Protein AF-0000000082142740 (afdb_homodimer)

Secondary structure (DSSP, 8-state):
-HHHHHHHHHHHHHHH------EEEE--HHHHHHHHHHHHHHHIIIIIIIIIIS-TTEEEEEPEEEEEEEEE--EEEEETTTEEEEE-HHHHBSSS--TTEEEEEEEEEEEEEEEEEEEEPP--TTTB-SSGGGS-TT-B-TTSSSEEEEEEEESSSS-EEEEEEEEESPPP--PPPSS-TTGGGGG-EEEEEEEEEEGGGTEEEESS-TT--HHHHHH---BTTTBTT--EEEHHHHHHHTT--HHHHHHH-EEEEEEEE--EETTS-GGG---EEEEEESS---SS--SS-S-EEEEEEEEE-TTS-EEEEEEEEEEEEEEEEEE-EEEEE-HHHHHHHHHHHHHHHHHHHHHHHHHHHHHSTTHHHHHHHHEEEEESGGGTGGG--/-HHHHHHHHHHHHHHT-EEEE-EEEEE-HHHHHHHHHHHHHHHIIIIIIIIIIS-TTEEEEEPEEEEEEEEE--EEEEETTTEEEEE-HHHHBSSS--TTEEEEEEEEEEEEEEEEEEEEPP--TTTB-SSGGGS-TT-B-TTSSSEEEEEEEESSSS-EEEEEEEEESPPP--PPPSS-TTGGGGG-EEEEEEEEEEGGGTEEEESS-TT--HHHHHH---BTTTBTT--EEEHHHHHHHTT--HHHHHHH-EEEEEEEE--EETTS-GGG---EEEEEE-S---SS--SS-S-EEEEEEEEE-TTS-EEEEEEEEEEEEEEEEEE-EEEEE-HHHHHHHHHHHHHHHHHHHHHHHHHHHHHSTTHHHHHHHH-----SGGGSGGG--

Nearest PDB structures (foldseek):
  4dw1-assembly1_A  TM=9.797E-01  e=1.858E-57  Danio rerio
  4dw0-assembly1_A  TM=9.635E-01  e=6.934E-58  Danio rerio
  8jv5-assembly1_C  TM=9.666E-01  e=1.016E-55  Danio rerio
  3h9v-assembly1_A  TM=9.509E-01  e=1.957E-54  Danio rerio
  5svk-assembly1_A  TM=9.276E-01  e=6.641E-47  Homo sapiens

Structure (mmCIF, N/CA/C/O backbone):
data_AF-0000000082142740-model_v1
#
loop_
_entity.id
_entity.type
_entity.pdbx_description
1 polymer 'P2X purinoceptor'
#
loop_
_atom_site.group_PDB
_atom_site.id
_atom_site.type_symbol
_atom_site.label_atom_id
_atom_site.label_alt_id
_atom_site.label_comp_id
_atom_site.label_asym_id
_atom_site.label_entity_id
_atom_site.label_seq_id
_atom_site.pdbx_PDB_ins_code
_atom_site.Cartn_x
_atom_site.Cartn_y
_atom_site.Cartn_z
_atom_site.occupancy
_atom_site.B_iso_or_equiv
_atom_site.auth_seq_id
_atom_site.auth_comp_id
_atom_site.auth_asym_id
_atom_site.auth_atom_id
_atom_site.pdbx_PDB_model_num
ATOM 1 N N . MET A 1 1 ? 13.094 71.062 -15.203 1 34.38 1 MET A N 1
ATOM 2 C CA . MET A 1 1 ? 14.008 70.375 -14.328 1 34.38 1 MET A CA 1
ATOM 3 C C . MET A 1 1 ? 13.742 70.688 -12.867 1 34.38 1 MET A C 1
ATOM 5 O O . MET A 1 1 ? 14.266 70 -11.977 1 34.38 1 MET A O 1
ATOM 9 N N . MET A 1 2 ? 13.273 71.875 -12.594 1 42.84 2 MET A N 1
ATOM 10 C CA . MET A 1 2 ? 13.102 72.312 -11.203 1 42.84 2 MET A CA 1
ATOM 11 C C . MET A 1 2 ? 11.93 71.562 -10.555 1 42.84 2 MET A C 1
ATOM 13 O O . MET A 1 2 ? 11.898 71.438 -9.336 1 42.84 2 MET A O 1
ATOM 17 N N . LYS A 1 3 ? 10.859 71.438 -11.273 1 54.34 3 LYS A N 1
ATOM 18 C CA . LYS A 1 3 ? 9.656 70.812 -10.711 1 54.34 3 LYS A CA 1
ATOM 19 C C . LYS A 1 3 ? 9.891 69.375 -10.359 1 54.34 3 LYS A C 1
ATOM 21 O O . LYS A 1 3 ? 9.258 68.812 -9.445 1 54.34 3 LYS A O 1
ATOM 26 N N . THR A 1 4 ? 10.688 68.688 -11.062 1 50.47 4 THR A N 1
ATOM 27 C CA . THR A 1 4 ? 10.984 67.25 -10.844 1 50.47 4 THR A CA 1
ATOM 28 C C . THR A 1 4 ? 11.852 67.062 -9.602 1 50.47 4 THR A C 1
ATOM 30 O O . THR A 1 4 ? 11.867 66 -9 1 50.47 4 THR A O 1
ATOM 33 N N . ARG A 1 5 ? 12.734 68 -9.297 1 56.72 5 ARG A N 1
ATOM 34 C CA . ARG A 1 5 ? 13.602 67.938 -8.125 1 56.72 5 ARG A CA 1
ATOM 35 C C . ARG A 1 5 ? 12.789 68.062 -6.84 1 56.72 5 ARG A C 1
ATOM 37 O O . ARG A 1 5 ? 13.117 67.438 -5.824 1 56.72 5 ARG A O 1
ATOM 44 N N . GLY A 1 6 ? 11.703 68.75 -7.02 1 52.84 6 GLY A N 1
ATOM 45 C CA . GLY A 1 6 ? 10.836 69 -5.875 1 52.84 6 GLY A CA 1
ATOM 46 C C . GLY A 1 6 ? 10.086 67.75 -5.457 1 52.84 6 GLY A C 1
ATOM 47 O O . GLY A 1 6 ? 9.953 67.438 -4.266 1 52.84 6 GLY A O 1
ATOM 48 N N . CYS A 1 7 ? 9.617 67.125 -6.441 1 59.44 7 CYS A N 1
ATOM 49 C CA . CYS A 1 7 ? 8.875 65.875 -6.172 1 59.44 7 CYS A CA 1
ATOM 50 C C . CYS A 1 7 ? 9.797 64.812 -5.621 1 59.44 7 CYS A C 1
ATOM 52 O O . CYS A 1 7 ? 9.445 64.062 -4.668 1 59.44 7 CYS A O 1
ATOM 54 N N . CYS A 1 8 ? 10.992 64.688 -6.312 1 61 8 CYS A N 1
ATOM 55 C CA . CYS A 1 8 ? 11.953 63.688 -5.828 1 61 8 CYS A CA 1
ATOM 56 C C . CYS A 1 8 ? 12.422 64 -4.422 1 61 8 CYS A C 1
ATOM 58 O O . CYS A 1 8 ? 12.617 63.125 -3.592 1 61 8 CYS A O 1
ATOM 60 N N . ALA A 1 9 ? 12.711 65.25 -4.258 1 61.41 9 ALA A N 1
ATOM 61 C CA . ALA A 1 9 ? 13.148 65.688 -2.928 1 61.41 9 ALA A CA 1
ATOM 62 C C . ALA A 1 9 ? 12.07 65.438 -1.884 1 61.41 9 ALA A C 1
ATOM 64 O O . ALA A 1 9 ? 12.375 65 -0.766 1 61.41 9 ALA A O 1
ATOM 65 N N . SER A 1 10 ? 10.906 65.688 -2.258 1 60.22 10 SER A N 1
ATOM 66 C CA . SER A 1 10 ? 9.797 65.438 -1.348 1 60.22 10 SER A CA 1
ATOM 67 C C . SER A 1 10 ? 9.641 63.938 -1.096 1 60.22 10 SER A C 1
ATOM 69 O O . SER A 1 10 ? 9.391 63.531 0.036 1 60.22 10 SER A O 1
ATOM 71 N N . ILE A 1 11 ? 9.891 63.281 -2.131 1 61.56 11 ILE A N 1
ATOM 72 C CA . ILE A 1 11 ? 9.805 61.812 -1.98 1 61.56 11 ILE A CA 1
ATOM 73 C C . ILE A 1 11 ? 10.961 61.312 -1.107 1 61.56 11 ILE A C 1
ATOM 75 O O . ILE A 1 11 ? 10.773 60.438 -0.26 1 61.56 11 ILE A O 1
ATOM 79 N N . CYS A 1 12 ? 12.078 61.875 -1.438 1 62.56 12 CYS A N 1
ATOM 80 C CA . CYS A 1 12 ? 13.234 61.531 -0.621 1 62.56 12 CYS A CA 1
ATOM 81 C C . CYS A 1 12 ? 13.023 61.938 0.832 1 62.56 12 CYS A C 1
ATOM 83 O O . CYS A 1 12 ? 13.406 61.188 1.749 1 62.56 12 CYS A O 1
ATOM 85 N N . GLN A 1 13 ? 12.492 63.031 1 1 59.56 13 GLN A N 1
ATOM 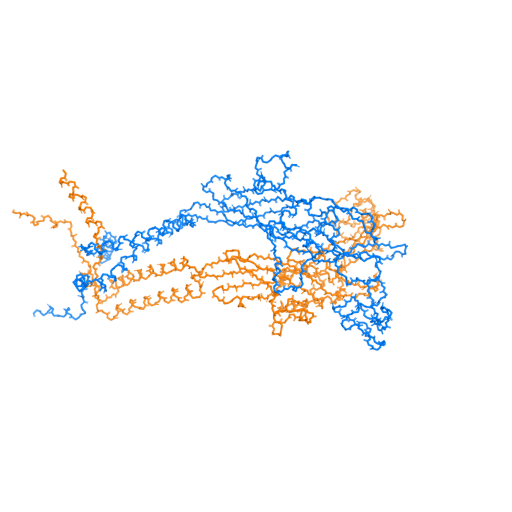86 C CA . GLN A 1 13 ? 12.203 63.469 2.363 1 59.56 13 GLN A CA 1
ATOM 87 C C . GLN A 1 13 ? 11.188 62.562 3.027 1 59.56 13 GLN A C 1
ATOM 89 O O . GLN A 1 13 ? 11.336 62.188 4.195 1 59.56 13 GLN A O 1
ATOM 94 N N . CYS A 1 14 ? 10.273 62.25 2.297 1 59.44 14 CYS A N 1
ATOM 95 C CA . CYS A 1 14 ? 9.242 61.375 2.824 1 59.44 14 CYS A CA 1
ATOM 96 C C . CYS A 1 14 ? 9.812 60 3.148 1 59.44 14 CYS A C 1
ATOM 98 O O . CYS A 1 14 ? 9.422 59.375 4.133 1 59.44 14 CYS A O 1
ATOM 100 N N . PHE A 1 15 ? 10.797 59.75 2.346 1 61.09 15 PHE A N 1
ATOM 101 C CA . PHE A 1 15 ? 11.406 58.438 2.545 1 61.09 15 PHE A CA 1
ATOM 102 C C . PHE A 1 15 ? 12.219 58.406 3.834 1 61.09 15 PHE A C 1
ATOM 104 O O . PHE A 1 15 ? 12.258 57.406 4.527 1 61.09 15 PHE A O 1
ATOM 111 N N . PHE A 1 16 ? 12.773 59.531 4.25 1 66.25 16 PHE A N 1
ATOM 112 C CA . PHE A 1 16 ? 13.625 59.562 5.43 1 66.25 16 PHE A CA 1
ATOM 113 C C . PHE A 1 16 ? 12.867 60.094 6.641 1 66.25 16 PHE A C 1
ATOM 115 O O . PHE A 1 16 ? 13.453 60.312 7.699 1 66.25 16 PHE A O 1
ATOM 122 N N . GLU A 1 17 ? 11.656 60.312 6.422 1 61.53 17 GLU A N 1
ATOM 123 C CA . GLU A 1 17 ? 10.812 60.719 7.547 1 61.53 17 GLU A CA 1
ATOM 124 C C . GLU A 1 17 ? 10.297 59.5 8.297 1 61.53 17 GLU A C 1
ATOM 126 O O . GLU A 1 17 ? 10.047 58.438 7.699 1 61.53 17 GLU A O 1
ATOM 131 N N . TYR A 1 18 ? 10.383 59.531 9.703 1 62.75 18 TYR A N 1
ATOM 132 C CA . TYR A 1 18 ? 9.852 58.469 10.555 1 62.75 18 TYR A CA 1
ATOM 133 C C . TYR A 1 18 ? 8.492 58.844 11.125 1 62.75 18 TYR A C 1
ATOM 135 O O . TYR A 1 18 ? 8.344 59.938 11.719 1 62.75 18 TYR A O 1
ATOM 143 N N . SER A 1 19 ? 7.535 58.188 10.68 1 63.53 19 SER A N 1
ATOM 144 C CA . SER A 1 19 ? 6.191 58.438 11.188 1 63.53 19 SER A CA 1
ATOM 145 C C . SER A 1 19 ? 5.824 57.406 12.258 1 63.53 19 SER A C 1
ATOM 147 O O . SER A 1 19 ? 6.129 56.219 12.117 1 63.53 19 SER A O 1
ATOM 149 N N . THR A 1 20 ? 5.383 57.938 13.523 1 62.72 20 THR A N 1
ATOM 150 C CA . THR A 1 20 ? 4.926 57.062 14.594 1 62.72 20 THR A CA 1
ATOM 151 C C . THR A 1 20 ? 3.555 57.5 15.102 1 62.72 20 THR A C 1
ATOM 153 O O . THR A 1 20 ? 3.213 58.656 15.055 1 62.72 20 THR A O 1
ATOM 156 N N . PRO A 1 21 ? 2.633 56.594 15.344 1 69.94 21 PRO A N 1
ATOM 157 C CA . PRO A 1 21 ? 1.301 56.969 15.836 1 69.94 21 PRO A CA 1
ATOM 158 C C . PRO A 1 21 ? 1.342 57.656 17.203 1 69.94 21 PRO A C 1
ATOM 160 O O . PRO A 1 21 ? 2.191 57.312 18.031 1 69.94 21 PRO A O 1
ATOM 163 N N . LYS A 1 22 ? 0.549 58.656 17.312 1 74.75 22 LYS A N 1
ATOM 164 C CA . LYS A 1 22 ? 0.354 59.25 18.641 1 74.75 22 LYS A CA 1
ATOM 165 C C . LYS A 1 22 ? -0.332 58.281 19.578 1 74.75 22 LYS A C 1
ATOM 167 O O . LYS A 1 22 ? -1.267 57.594 19.188 1 74.75 22 LYS A O 1
ATOM 172 N N . ILE A 1 23 ? 0.235 58.156 20.828 1 77.81 23 ILE A N 1
ATOM 173 C CA . ILE A 1 23 ? -0.23 57.125 21.75 1 77.81 23 ILE A CA 1
ATOM 174 C C . ILE A 1 23 ? -0.99 57.781 22.906 1 77.81 23 ILE A C 1
ATOM 176 O O . ILE A 1 23 ? -0.59 58.812 23.406 1 77.81 23 ILE A O 1
ATOM 180 N N . LEU A 1 24 ? -2.152 57.25 23.172 1 78.81 24 LEU A N 1
ATOM 181 C CA . LEU A 1 24 ? -2.904 57.562 24.375 1 78.81 24 LEU A CA 1
ATOM 182 C C . LEU A 1 24 ? -2.561 56.594 25.5 1 78.81 24 LEU A C 1
ATOM 184 O O . LEU A 1 24 ? -2.625 55.375 25.328 1 78.81 24 LEU A O 1
ATOM 188 N N . VAL A 1 25 ? -2.092 57.188 26.641 1 80.81 25 VAL A N 1
ATOM 189 C CA . VAL A 1 25 ? -1.724 56.344 27.766 1 80.81 25 VAL A CA 1
ATOM 190 C C . VAL A 1 25 ? -2.832 56.375 28.812 1 80.81 25 VAL A C 1
ATOM 192 O O . VAL A 1 25 ? -3.18 57.438 29.328 1 80.81 25 VAL A O 1
ATOM 195 N N . ILE A 1 26 ? -3.396 55.219 29 1 77.75 26 ILE A N 1
ATOM 196 C CA . ILE A 1 26 ? -4.41 55.062 30.047 1 77.75 26 ILE A CA 1
ATOM 197 C C . ILE A 1 26 ? -3.773 54.5 31.312 1 77.75 26 ILE A C 1
ATOM 199 O O . ILE A 1 26 ? -3.297 53.344 31.312 1 77.75 26 ILE A O 1
ATOM 203 N N . ARG A 1 27 ? -3.838 55.25 32.344 1 79.75 27 ARG A N 1
ATOM 204 C CA . ARG A 1 27 ? -3.23 54.844 33.594 1 79.75 27 ARG A CA 1
ATOM 205 C C . ARG A 1 27 ? -4.254 54.156 34.5 1 79.75 27 ARG A C 1
ATOM 207 O O . ARG A 1 27 ? -4.73 54.75 35.469 1 79.75 27 ARG A O 1
ATOM 214 N N . SER A 1 28 ? -4.785 53.125 34.062 1 78.88 28 SER A N 1
ATOM 215 C CA . SER A 1 28 ? -5.688 52.281 34.844 1 78.88 28 SER A CA 1
ATOM 216 C C . SER A 1 28 ? -5.074 50.906 35.094 1 78.88 28 SER A C 1
ATOM 218 O O . SER A 1 28 ? -4.637 50.219 34.188 1 78.88 28 SER A O 1
ATOM 220 N N . PHE A 1 29 ? -5.082 50.656 36.375 1 81.69 29 PHE A N 1
ATOM 221 C CA . PHE A 1 29 ? -4.504 49.375 36.781 1 81.69 29 PHE A CA 1
ATOM 222 C C . PHE A 1 29 ? -5.305 48.219 36.219 1 81.69 29 PHE A C 1
ATOM 224 O O . PHE A 1 29 ? -4.734 47.188 35.875 1 81.69 29 PHE A O 1
ATOM 231 N N . LYS A 1 30 ? -6.582 48.438 36.094 1 82.5 30 LYS A N 1
ATOM 232 C CA . LYS A 1 30 ? -7.445 47.344 35.594 1 82.5 30 LYS A CA 1
ATOM 233 C C . LYS A 1 30 ? -7.199 47.062 34.125 1 82.5 30 LYS A C 1
ATOM 235 O O . LYS A 1 30 ? -7.035 45.938 33.719 1 82.5 30 LYS A O 1
ATOM 240 N N . VAL A 1 31 ? -7.094 48.125 33.375 1 83 31 VAL A N 1
ATOM 241 C CA . VAL A 1 31 ? -6.914 47.969 31.922 1 83 31 VAL A CA 1
ATOM 242 C C . VAL A 1 31 ? -5.488 47.5 31.625 1 83 31 VAL A C 1
ATOM 244 O O . VAL A 1 31 ? -5.27 46.656 30.734 1 83 31 VAL A O 1
ATOM 247 N N . GLY A 1 32 ? -4.578 48.031 32.375 1 84.31 32 GLY A N 1
ATOM 248 C CA . GLY A 1 32 ? -3.193 47.625 32.188 1 84.31 32 GLY A CA 1
ATOM 249 C C . GLY A 1 32 ? -2.955 46.156 32.531 1 84.31 32 GLY A C 1
ATOM 250 O O . GLY A 1 32 ? -2.217 45.469 31.812 1 84.31 32 GLY A O 1
ATOM 251 N N . THR A 1 33 ? -3.629 45.719 33.562 1 87.62 33 THR A N 1
ATOM 252 C CA . THR A 1 33 ? -3.488 44.344 33.969 1 87.62 33 THR A CA 1
ATOM 253 C C . THR A 1 33 ? -4.129 43.406 32.938 1 87.62 33 THR A C 1
ATOM 255 O O . THR A 1 33 ? -3.586 42.344 32.625 1 87.62 33 THR A O 1
ATOM 258 N N . LEU A 1 34 ? -5.25 43.812 32.406 1 85.12 34 LEU A N 1
ATOM 259 C CA . LEU A 1 34 ? -5.918 43.031 31.391 1 85.12 34 LEU A CA 1
ATOM 260 C C . LEU A 1 34 ? -5.051 42.906 30.141 1 85.12 34 LEU A C 1
ATOM 262 O O . LEU A 1 34 ? -4.949 41.812 29.562 1 85.12 34 LEU A O 1
ATOM 266 N N . ASN A 1 35 ? -4.418 43.969 29.781 1 87.12 35 ASN A N 1
ATOM 267 C CA . ASN A 1 35 ? -3.549 43.969 28.609 1 87.12 35 ASN A CA 1
ATOM 268 C C . ASN A 1 35 ? -2.326 43.094 28.812 1 87.12 35 ASN A C 1
ATOM 270 O O . ASN A 1 35 ? -1.94 42.344 27.922 1 87.12 35 ASN A O 1
ATOM 274 N N . ARG A 1 36 ? -1.807 43.156 30 1 89.31 36 ARG A N 1
ATOM 275 C CA . ARG A 1 36 ? -0.601 42.375 30.266 1 89.31 36 ARG A CA 1
ATOM 276 C C . ARG A 1 36 ? -0.914 40.875 30.359 1 89.31 36 ARG A C 1
ATOM 278 O O . ARG A 1 36 ? -0.114 40.031 29.938 1 89.31 36 ARG A O 1
ATOM 285 N N . ILE A 1 37 ? -2.047 40.594 30.891 1 90.31 37 ILE A N 1
ATOM 286 C CA . ILE A 1 37 ? -2.432 39.219 31 1 90.31 37 ILE A CA 1
ATOM 287 C C . ILE A 1 37 ? -2.686 38.625 29.609 1 90.31 37 ILE A C 1
ATOM 289 O O . ILE A 1 37 ? -2.281 37.5 29.328 1 90.31 37 ILE A O 1
ATOM 293 N N . THR A 1 38 ? -3.338 39.406 28.797 1 87.88 38 THR A N 1
ATOM 294 C CA . THR A 1 38 ? -3.611 38.938 27.438 1 87.88 38 THR A CA 1
ATOM 295 C C . THR A 1 38 ? -2.314 38.75 26.656 1 87.88 38 THR A C 1
ATOM 297 O O . THR A 1 38 ? -2.166 37.781 25.891 1 87.88 38 THR A O 1
ATOM 300 N N . GLN A 1 39 ? -1.415 39.719 26.828 1 89 39 GLN A N 1
ATOM 301 C CA . GLN A 1 39 ? -0.118 39.594 26.172 1 89 39 GLN A CA 1
ATOM 302 C C . GLN A 1 39 ? 0.643 38.375 26.641 1 89 39 GLN A C 1
ATOM 304 O O . GLN A 1 39 ? 1.257 37.656 25.844 1 89 39 GLN A O 1
ATOM 309 N N . ALA A 1 40 ? 0.555 38.125 27.906 1 92.12 40 ALA A N 1
ATOM 310 C CA . ALA A 1 40 ? 1.251 37 28.469 1 92.12 40 ALA A CA 1
ATOM 311 C C . ALA A 1 40 ? 0.678 35.688 27.938 1 92.12 40 ALA A C 1
ATOM 313 O O . ALA A 1 40 ? 1.417 34.719 27.703 1 92.12 40 ALA A O 1
ATOM 314 N N . LEU A 1 41 ? -0.581 35.688 27.797 1 90.19 41 LEU A N 1
ATOM 315 C CA . LEU A 1 41 ? -1.234 34.5 27.281 1 90.19 41 LEU A CA 1
ATOM 316 C C . LEU A 1 41 ? -0.806 34.219 25.828 1 90.19 41 LEU A C 1
ATOM 318 O O . LEU A 1 41 ? -0.573 33.094 25.453 1 90.19 41 LEU A O 1
ATOM 322 N N . VAL A 1 42 ? -0.733 35.219 25.047 1 86.44 42 VAL A N 1
ATOM 323 C CA . VAL A 1 42 ? -0.317 35.062 23.656 1 86.44 42 VAL A CA 1
ATOM 324 C C . VAL A 1 42 ? 1.135 34.594 23.594 1 86.44 42 VAL A C 1
ATOM 326 O O . VAL A 1 42 ? 1.474 33.719 22.812 1 86.44 42 VAL A O 1
ATOM 329 N N . ILE A 1 43 ? 1.931 35.25 24.391 1 89.88 43 ILE A N 1
ATOM 330 C CA . ILE A 1 43 ? 3.344 34.875 24.391 1 89.88 43 ILE A CA 1
ATOM 331 C C . ILE A 1 43 ? 3.5 33.406 24.844 1 89.88 43 ILE A C 1
ATOM 333 O O . ILE A 1 43 ? 4.301 32.656 24.281 1 89.88 43 ILE A O 1
ATOM 337 N N . ALA A 1 44 ? 2.766 33.031 25.844 1 92.06 44 ALA A N 1
ATOM 338 C CA . ALA A 1 44 ? 2.797 31.656 26.328 1 92.06 44 ALA A CA 1
ATOM 339 C C . ALA A 1 44 ? 2.357 30.688 25.234 1 92.06 44 ALA A C 1
ATOM 341 O O . ALA A 1 44 ? 2.904 29.578 25.109 1 92.06 44 ALA A O 1
ATOM 342 N N . TYR A 1 45 ? 1.442 31.062 24.531 1 85.56 45 TYR A N 1
ATOM 343 C CA . TYR A 1 45 ? 0.95 30.219 23.453 1 85.56 45 TYR A CA 1
ATOM 344 C C . TYR A 1 45 ? 1.995 30.078 22.344 1 85.56 45 TYR A C 1
ATOM 346 O O . TYR A 1 45 ? 2.279 28.969 21.891 1 85.56 45 TYR A O 1
ATOM 354 N N . VAL A 1 46 ? 2.561 31.172 21.891 1 84.25 46 VAL A N 1
ATOM 355 C CA . VAL A 1 46 ? 3.498 31.172 20.766 1 84.25 46 VAL A CA 1
ATOM 356 C C . VAL A 1 46 ? 4.781 30.438 21.172 1 84.25 46 VAL A C 1
ATOM 358 O O . VAL A 1 46 ? 5.246 29.547 20.469 1 84.25 46 VAL A O 1
ATOM 361 N N . ILE A 1 47 ? 5.348 30.828 22.25 1 88.19 47 ILE A N 1
ATOM 362 C CA . ILE A 1 47 ? 6.625 30.266 22.672 1 88.19 47 ILE A CA 1
ATOM 363 C C . ILE A 1 47 ? 6.406 28.844 23.219 1 88.19 47 ILE A C 1
ATOM 365 O O . ILE A 1 47 ? 7.109 27.922 22.828 1 88.19 47 ILE A O 1
ATOM 369 N N . GLY A 1 48 ? 5.512 28.703 24.125 1 88.81 48 GLY A N 1
ATOM 370 C CA . GLY A 1 48 ? 5.289 27.422 24.781 1 88.81 48 GLY A CA 1
ATOM 371 C C . GLY A 1 48 ? 4.719 26.375 23.844 1 88.81 48 GLY A C 1
ATOM 372 O O . GLY A 1 48 ? 5.258 25.266 23.734 1 88.81 48 GLY A O 1
ATOM 373 N N . TYR A 1 49 ? 3.715 26.703 23.172 1 86.19 49 TYR A N 1
ATOM 374 C CA . TYR A 1 49 ? 3.025 25.688 22.375 1 86.19 49 TYR A CA 1
ATOM 375 C C . TYR A 1 49 ? 3.6 25.625 20.969 1 86.19 49 TYR A C 1
ATOM 377 O O . TYR A 1 49 ? 4.059 24.562 20.531 1 86.19 49 TYR A O 1
ATOM 385 N N . VAL A 1 50 ? 3.646 26.719 20.25 1 84.19 50 VAL A N 1
ATOM 386 C CA . VAL A 1 50 ? 4.023 26.719 18.844 1 84.19 50 VAL A CA 1
ATOM 387 C C . VAL A 1 50 ? 5.508 26.391 18.703 1 84.19 50 VAL A C 1
ATOM 389 O O . VAL A 1 50 ? 5.883 25.516 17.906 1 84.19 50 VAL A O 1
ATOM 392 N N . CYS A 1 51 ? 6.328 27 19.438 1 86.81 51 CYS A N 1
ATOM 393 C CA . CYS A 1 51 ? 7.766 26.844 19.25 1 86.81 51 CYS A CA 1
ATOM 394 C C . CYS A 1 51 ? 8.281 25.609 19.984 1 86.81 51 CYS A C 1
ATOM 396 O O . CYS A 1 51 ? 9.086 24.859 19.438 1 86.81 51 CYS A O 1
ATOM 398 N N . VAL A 1 52 ? 7.82 25.344 21.141 1 88 52 VAL A N 1
ATOM 399 C CA . VAL A 1 52 ? 8.422 24.297 21.953 1 88 52 VAL A CA 1
ATOM 400 C C . VAL A 1 52 ? 7.691 22.969 21.703 1 88 52 VAL A C 1
ATOM 402 O O . VAL A 1 52 ? 8.312 21.984 21.312 1 88 52 VAL A O 1
ATOM 405 N N . LEU A 1 53 ? 6.414 22.984 21.922 1 86.56 53 LEU A N 1
ATOM 406 C CA . LEU A 1 53 ? 5.684 21.719 21.828 1 86.56 53 LEU A CA 1
ATOM 407 C C . LEU A 1 53 ? 5.559 21.266 20.375 1 86.56 53 LEU A C 1
ATOM 409 O O . LEU A 1 53 ? 5.742 20.094 20.078 1 86.56 53 LEU A O 1
ATOM 413 N N . ASN A 1 54 ? 5.367 22.203 19.469 1 85.69 54 ASN A N 1
ATOM 414 C CA . ASN A 1 54 ? 5.195 21.844 18.062 1 85.69 54 ASN A CA 1
ATOM 415 C C . ASN A 1 54 ? 6.5 22 17.281 1 85.69 54 ASN A C 1
ATOM 417 O O . ASN A 1 54 ? 6.555 21.672 16.094 1 85.69 54 ASN A O 1
ATOM 421 N N . LYS A 1 55 ? 7.484 22.516 17.922 1 89.38 55 LYS A N 1
ATOM 422 C CA . LYS A 1 55 ? 8.797 22.719 17.312 1 89.38 55 LYS A CA 1
ATOM 423 C C . LYS A 1 55 ? 8.688 23.531 16.016 1 89.38 55 LYS A C 1
ATOM 425 O O . LYS A 1 55 ? 9.219 23.125 14.984 1 89.38 55 LYS A O 1
ATOM 430 N N . GLY A 1 56 ? 7.984 24.562 16.094 1 88.88 56 GLY A N 1
ATOM 431 C CA . GLY A 1 56 ? 7.715 25.422 14.945 1 88.88 56 GLY A CA 1
ATOM 432 C C . GLY A 1 56 ? 8.961 26.094 14.398 1 88.88 56 GLY A C 1
ATOM 433 O O . GLY A 1 56 ? 8.922 26.703 13.328 1 88.88 56 GLY A O 1
ATOM 434 N N . TYR A 1 57 ? 10.031 25.891 15.078 1 91.62 57 TYR A N 1
ATOM 435 C CA . TYR A 1 57 ? 11.289 26.484 14.641 1 91.62 57 TYR A CA 1
ATOM 436 C C . TYR A 1 57 ? 12.039 25.562 13.695 1 91.62 57 TYR A C 1
ATOM 438 O O . TYR A 1 57 ? 13.086 25.938 13.156 1 91.62 57 TYR A O 1
ATOM 446 N N . GLN A 1 58 ? 11.484 24.438 13.422 1 94.94 58 GLN A N 1
ATOM 447 C CA . GLN A 1 58 ? 12.219 23.453 12.625 1 94.94 58 GLN A CA 1
ATOM 448 C C . GLN A 1 58 ? 11.594 23.297 11.242 1 94.94 58 GLN A C 1
ATOM 450 O O . GLN A 1 58 ? 10.391 23.516 11.07 1 94.94 58 GLN A O 1
ATOM 455 N N . ASP A 1 59 ? 12.523 22.984 10.312 1 94.19 59 ASP A N 1
ATOM 456 C CA . ASP A 1 59 ? 12.102 22.422 9.031 1 94.19 59 ASP A CA 1
ATOM 457 C C . ASP A 1 59 ? 11.969 20.906 9.117 1 94.19 59 ASP A C 1
ATOM 459 O O . ASP A 1 59 ? 12.617 20.266 9.945 1 94.19 59 ASP A O 1
ATOM 463 N N . THR A 1 60 ? 11.055 20.438 8.32 1 94.31 60 THR A N 1
ATOM 464 C CA . THR A 1 60 ? 10.789 19.016 8.453 1 94.31 60 THR A CA 1
ATOM 465 C C . THR A 1 60 ? 11.102 18.281 7.16 1 94.31 60 THR A C 1
ATOM 467 O O . THR A 1 60 ? 11.141 18.891 6.086 1 94.31 60 THR A O 1
ATOM 470 N N . ASP A 1 61 ? 11.469 17.016 7.262 1 94.75 61 ASP A N 1
ATOM 471 C CA . ASP A 1 61 ? 11.766 16.125 6.148 1 94.75 61 ASP A CA 1
ATOM 472 C C . ASP A 1 61 ? 11.031 14.797 6.309 1 94.75 61 ASP A C 1
ATOM 474 O O . ASP A 1 61 ? 10.867 14.305 7.426 1 94.75 61 ASP A O 1
ATOM 478 N N . ALA A 1 62 ? 10.547 14.305 5.176 1 93 62 ALA A N 1
ATOM 479 C CA . ALA A 1 62 ? 9.867 13.016 5.199 1 93 62 ALA A CA 1
ATOM 480 C C . ALA A 1 62 ? 10.859 11.867 5.008 1 93 62 ALA A C 1
ATOM 482 O O . ALA A 1 62 ? 11.867 12.016 4.312 1 93 62 ALA A O 1
ATOM 483 N N . VAL A 1 63 ? 10.5 10.727 5.48 1 94.56 63 VAL A N 1
ATOM 484 C CA . VAL A 1 63 ? 11.422 9.602 5.539 1 94.56 63 VAL A CA 1
ATOM 485 C C . VAL A 1 63 ? 11.344 8.797 4.242 1 94.56 63 VAL A C 1
ATOM 487 O O . VAL A 1 63 ? 10.25 8.609 3.691 1 94.56 63 VAL A O 1
ATOM 490 N N . LEU A 1 64 ? 12.539 8.445 3.715 1 94.56 64 LEU A N 1
ATOM 491 C CA . LEU A 1 64 ? 12.711 7.395 2.715 1 94.56 64 LEU A CA 1
ATOM 492 C C . LEU A 1 64 ? 13.258 6.121 3.352 1 94.56 64 LEU A C 1
ATOM 494 O O . LEU A 1 64 ? 14.18 6.176 4.16 1 94.56 64 LEU A O 1
ATOM 498 N N . SER A 1 65 ? 12.586 4.988 3.004 1 95.06 65 SER A N 1
ATOM 499 C CA . SER A 1 65 ? 12.961 3.795 3.754 1 95.06 65 SER A CA 1
ATOM 500 C C . SER A 1 65 ? 13.141 2.594 2.83 1 95.06 65 SER A C 1
ATOM 502 O O . SER A 1 65 ? 12.578 2.562 1.73 1 95.06 65 SER A O 1
ATOM 504 N N . SER A 1 66 ? 14.039 1.696 3.203 1 94.25 66 SER A N 1
ATOM 505 C CA . SER A 1 66 ? 14.203 0.361 2.637 1 94.25 66 SER A CA 1
ATOM 506 C C . SER A 1 66 ? 14.133 -0.711 3.719 1 94.25 66 SER A C 1
ATOM 508 O O . SER A 1 66 ? 14.75 -0.571 4.777 1 94.25 66 SER A O 1
ATOM 510 N N . VAL A 1 67 ? 13.359 -1.735 3.412 1 95.62 67 VAL A N 1
ATOM 511 C CA . VAL A 1 67 ? 13.164 -2.787 4.406 1 95.62 67 VAL A CA 1
ATOM 512 C C . VAL A 1 67 ? 13.461 -4.148 3.779 1 95.62 67 VAL A C 1
ATOM 514 O O . VAL A 1 67 ? 13.07 -4.418 2.643 1 95.62 67 VAL A O 1
ATOM 517 N N . THR A 1 68 ? 14.242 -4.969 4.469 1 94.75 68 THR A N 1
ATOM 518 C CA . THR A 1 68 ? 14.43 -6.371 4.125 1 94.75 68 THR A CA 1
ATOM 519 C C . THR A 1 68 ? 14.148 -7.266 5.328 1 94.75 68 THR A C 1
ATOM 521 O O . THR A 1 68 ? 14.406 -6.883 6.469 1 94.75 68 THR A O 1
ATOM 524 N N . THR A 1 69 ? 13.539 -8.375 5.066 1 95.94 69 THR A N 1
ATOM 525 C CA . THR A 1 69 ? 13.172 -9.289 6.145 1 95.94 69 THR A CA 1
ATOM 526 C C . THR A 1 69 ? 13.703 -10.695 5.875 1 95.94 69 THR A C 1
ATOM 528 O O . THR A 1 69 ? 13.836 -11.102 4.719 1 95.94 69 THR A O 1
ATOM 531 N N . LYS A 1 70 ? 14.078 -11.375 6.914 1 94.75 70 LYS A N 1
ATOM 532 C CA . LYS A 1 70 ? 14.523 -12.766 6.871 1 94.75 70 LYS A CA 1
ATOM 533 C C . LYS A 1 70 ? 13.875 -13.586 7.984 1 94.75 70 LYS A C 1
ATOM 535 O O . LYS A 1 70 ? 14.164 -13.375 9.164 1 94.75 70 LYS A O 1
ATOM 540 N N . VAL A 1 71 ? 13.055 -14.57 7.609 1 96.81 71 VAL A N 1
ATOM 541 C CA . VAL A 1 71 ? 12.336 -15.398 8.578 1 96.81 71 VAL A CA 1
ATOM 542 C C . VAL A 1 71 ? 13.125 -16.672 8.859 1 96.81 71 VAL A C 1
ATOM 544 O O . VAL A 1 71 ? 13.805 -17.203 7.977 1 96.81 71 VAL A O 1
ATOM 547 N N . LYS A 1 72 ? 13.102 -17.141 10.133 1 95.81 72 LYS A N 1
ATOM 548 C CA . LYS A 1 72 ? 13.727 -18.391 10.555 1 95.81 72 LYS A CA 1
ATOM 549 C C . LYS A 1 72 ? 12.789 -19.219 11.422 1 95.81 72 LYS A C 1
ATOM 551 O O . LYS A 1 72 ? 12.008 -18.656 12.203 1 95.81 72 LYS A O 1
ATOM 556 N N . GLY A 1 73 ? 12.797 -20.516 11.234 1 96 73 GLY A N 1
ATOM 557 C CA . GLY A 1 73 ? 11.992 -21.438 12.016 1 96 73 GLY A CA 1
ATOM 558 C C . GLY A 1 73 ? 11.742 -22.75 11.305 1 96 73 GLY A C 1
ATOM 559 O O . GLY A 1 73 ? 11.984 -22.875 10.102 1 96 73 GLY A O 1
ATOM 560 N N . ILE A 1 74 ? 11.422 -23.766 12.102 1 95.81 74 ILE A N 1
ATOM 561 C CA . ILE A 1 74 ? 11.109 -25.094 11.578 1 95.81 74 ILE A CA 1
ATOM 562 C C . ILE A 1 74 ? 9.82 -25.609 12.211 1 95.81 74 ILE A C 1
ATOM 564 O O . ILE A 1 74 ? 9.562 -25.375 13.391 1 95.81 74 ILE A O 1
ATOM 568 N N . ALA A 1 75 ? 9.039 -26.172 11.375 1 94.69 75 ALA A N 1
ATOM 569 C CA . ALA A 1 75 ? 7.809 -26.781 11.875 1 94.69 75 ALA A CA 1
ATOM 570 C C . ALA A 1 75 ? 7.719 -28.25 11.461 1 94.69 75 ALA A C 1
ATOM 572 O O . ALA A 1 75 ? 8.266 -28.656 10.438 1 94.69 75 ALA A O 1
ATOM 573 N N . LEU A 1 76 ? 7.133 -29.047 12.328 1 93.25 76 LEU A N 1
ATOM 574 C CA . LEU A 1 76 ? 6.906 -30.469 12.094 1 93.25 76 LEU A CA 1
ATOM 575 C C . LEU A 1 76 ? 5.418 -30.797 12.148 1 93.25 76 LEU A C 1
ATOM 577 O O . LEU A 1 76 ? 4.719 -30.391 13.078 1 93.25 76 LEU A O 1
ATOM 581 N N . THR A 1 77 ? 4.949 -31.344 11.055 1 91.38 77 THR A N 1
ATOM 582 C CA . THR A 1 77 ? 3.559 -31.781 11.031 1 91.38 77 THR A CA 1
ATOM 583 C C . THR A 1 77 ? 3.475 -33.312 10.852 1 91.38 77 THR A C 1
ATOM 585 O O . THR A 1 77 ? 4.391 -33.906 10.297 1 91.38 77 THR A O 1
ATOM 588 N N . ASN A 1 78 ? 2.473 -33.906 11.469 1 89.31 78 ASN A N 1
ATOM 589 C CA . ASN A 1 78 ? 2.199 -35.344 11.328 1 89.31 78 ASN A CA 1
ATOM 590 C C . ASN A 1 78 ? 0.708 -35.594 11.133 1 89.31 78 ASN A C 1
ATOM 592 O O . ASN A 1 78 ? -0.026 -35.781 12.109 1 89.31 78 ASN A O 1
ATOM 596 N N . THR A 1 79 ? 0.289 -35.531 9.906 1 85.12 79 THR A N 1
ATOM 597 C CA . THR A 1 79 ? -1.121 -35.781 9.609 1 85.12 79 THR A CA 1
ATOM 598 C C . THR A 1 79 ? -1.311 -37.094 8.852 1 85.12 79 THR A C 1
ATOM 600 O O . THR A 1 79 ? -0.349 -37.656 8.32 1 85.12 79 THR A O 1
ATOM 603 N N . SER A 1 80 ? -2.51 -37.531 8.859 1 82.69 80 SER A N 1
ATOM 604 C CA . SER A 1 80 ? -2.824 -38.781 8.172 1 82.69 80 SER A CA 1
ATOM 605 C C . SER A 1 80 ? -2.639 -38.656 6.664 1 82.69 80 SER A C 1
ATOM 607 O O . SER A 1 80 ? -2.199 -39.594 6 1 82.69 80 SER A O 1
ATOM 609 N N . ASP A 1 81 ? -2.85 -37.469 6.125 1 77.31 81 ASP A N 1
ATOM 610 C CA . ASP A 1 81 ? -2.805 -37.25 4.68 1 77.31 81 ASP A CA 1
ATOM 611 C C . ASP A 1 81 ? -1.369 -37.062 4.199 1 77.31 81 ASP A C 1
ATOM 613 O O . ASP A 1 81 ? -0.991 -37.562 3.139 1 77.31 81 ASP A O 1
ATOM 617 N N . LEU A 1 82 ? -0.57 -36.375 4.957 1 81.25 82 LEU A N 1
ATOM 618 C CA . LEU A 1 82 ? 0.759 -35.969 4.496 1 81.25 82 LEU A CA 1
ATOM 619 C C . LEU A 1 82 ? 1.839 -36.781 5.207 1 81.25 82 LEU A C 1
ATOM 621 O O . LEU A 1 82 ? 2.979 -36.844 4.742 1 81.25 82 LEU A O 1
ATOM 625 N N . GLY A 1 83 ? 1.496 -37.438 6.285 1 86.38 83 GLY A N 1
ATOM 626 C CA . GLY A 1 83 ? 2.518 -38.094 7.094 1 86.38 83 GLY A CA 1
ATOM 627 C C . GLY A 1 83 ? 3.426 -37.125 7.805 1 86.38 83 GLY A C 1
ATOM 628 O O . GLY A 1 83 ? 3.051 -35.969 8.023 1 86.38 83 GLY A O 1
ATOM 629 N N . LEU A 1 84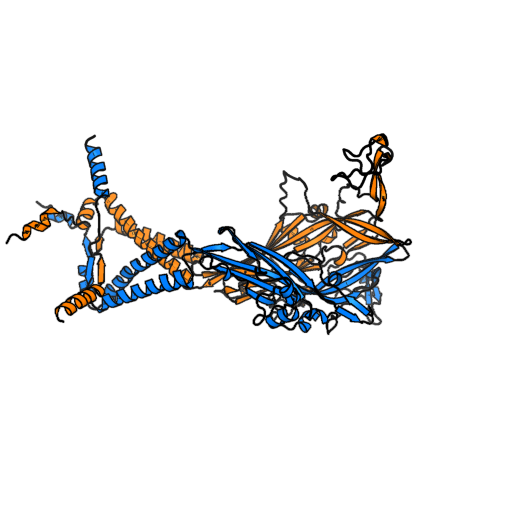 ? 4.52 -37.656 8.266 1 91.25 84 LEU A N 1
ATOM 630 C CA . LEU A 1 84 ? 5.516 -36.812 8.938 1 91.25 84 LEU A CA 1
ATOM 631 C C . LEU A 1 84 ? 6.238 -35.906 7.949 1 91.25 84 LEU A C 1
ATOM 633 O O . LEU A 1 84 ? 6.855 -36.406 6.996 1 91.25 84 LEU A O 1
ATOM 637 N N . ARG A 1 85 ? 6.07 -34.594 8.188 1 92 85 ARG A N 1
ATOM 638 C CA . ARG A 1 85 ? 6.637 -33.656 7.234 1 92 85 ARG A CA 1
ATOM 639 C C . ARG A 1 85 ? 7.312 -32.5 7.953 1 92 85 ARG A C 1
ATOM 641 O O . ARG A 1 85 ? 6.789 -31.984 8.945 1 92 85 ARG A O 1
ATOM 648 N N . ILE A 1 86 ? 8.477 -32.125 7.414 1 93.75 86 ILE A N 1
ATOM 649 C CA . ILE A 1 86 ? 9.203 -30.969 7.918 1 93.75 86 ILE A CA 1
ATOM 650 C C . ILE A 1 86 ? 8.93 -29.766 7.027 1 93.75 86 ILE A C 1
ATOM 652 O O . ILE A 1 86 ? 8.844 -29.891 5.805 1 93.75 86 ILE A O 1
ATOM 656 N N . TRP A 1 87 ? 8.664 -28.672 7.68 1 94.25 87 TRP A N 1
ATOM 657 C CA . TRP A 1 87 ? 8.469 -27.406 6.977 1 94.25 87 TRP A CA 1
ATOM 658 C C . TRP A 1 87 ? 9.562 -26.406 7.344 1 94.25 87 TRP A C 1
ATOM 660 O O . TRP A 1 87 ? 9.766 -26.109 8.523 1 94.25 87 TRP A O 1
ATOM 670 N N . ASP A 1 88 ? 10.266 -25.938 6.328 1 95.5 88 ASP A N 1
ATOM 671 C CA . ASP A 1 88 ? 11.258 -24.891 6.562 1 95.5 88 ASP A CA 1
ATOM 672 C C . ASP A 1 88 ? 10.906 -23.625 5.801 1 95.5 88 ASP A C 1
ATOM 674 O O . ASP A 1 88 ? 9.812 -23.5 5.25 1 95.5 88 ASP A O 1
ATOM 678 N N . VAL A 1 89 ? 11.773 -22.641 5.805 1 94.75 89 VAL A N 1
ATOM 679 C CA . VAL A 1 89 ? 11.508 -21.281 5.324 1 94.75 89 VAL A CA 1
ATOM 680 C C . VAL A 1 89 ? 11.094 -21.328 3.857 1 94.75 89 VAL A C 1
ATOM 682 O O . VAL A 1 89 ? 10.242 -20.547 3.424 1 94.75 89 VAL A O 1
ATOM 685 N N . ALA A 1 90 ? 11.609 -22.188 3.096 1 93.12 90 ALA A N 1
ATOM 686 C CA . ALA A 1 90 ? 11.312 -22.266 1.668 1 93.12 90 ALA A CA 1
ATOM 687 C C . ALA A 1 90 ? 9.898 -22.797 1.434 1 93.12 90 ALA A C 1
ATOM 689 O O . ALA A 1 90 ? 9.336 -22.609 0.355 1 93.12 90 ALA A O 1
ATOM 690 N N . ASP A 1 91 ? 9.336 -23.438 2.473 1 93.44 91 ASP A N 1
ATOM 691 C CA . ASP A 1 91 ? 8.016 -24.031 2.34 1 93.44 91 ASP A CA 1
ATOM 692 C C . ASP A 1 91 ? 6.922 -23.062 2.775 1 93.44 91 ASP A C 1
ATOM 694 O O . ASP A 1 91 ? 5.855 -23 2.156 1 93.44 91 ASP A O 1
ATOM 698 N N . TYR A 1 92 ? 7.258 -22.328 3.842 1 95.12 92 TYR A N 1
ATOM 699 C CA . TYR A 1 92 ? 6.125 -21.656 4.473 1 95.12 92 TYR A CA 1
ATOM 700 C C . TYR A 1 92 ? 6.172 -20.156 4.23 1 95.12 92 TYR A C 1
ATOM 702 O O . TYR A 1 92 ? 5.207 -19.453 4.516 1 95.12 92 TYR A O 1
ATOM 710 N N . VAL A 1 93 ? 7.227 -19.625 3.742 1 95.5 93 VAL A N 1
ATOM 711 C CA . VAL A 1 93 ? 7.262 -18.219 3.354 1 95.5 93 VAL A CA 1
ATOM 712 C C . VAL A 1 93 ? 6.898 -18.078 1.877 1 95.5 93 VAL A C 1
ATOM 714 O O . VAL A 1 93 ? 7.645 -18.516 1.002 1 95.5 93 VAL A O 1
ATOM 717 N N . ILE A 1 94 ? 5.715 -17.469 1.605 1 93.31 94 ILE A N 1
ATOM 718 C CA . ILE A 1 94 ? 5.203 -17.359 0.244 1 93.31 94 ILE A CA 1
ATOM 719 C C . ILE A 1 94 ? 4.703 -15.945 -0.02 1 93.31 94 ILE A C 1
ATOM 721 O O . ILE A 1 94 ? 3.803 -15.461 0.667 1 93.31 94 ILE A O 1
ATOM 725 N N . PRO A 1 95 ? 5.188 -15.281 -1.063 1 92.31 95 PRO A N 1
ATOM 726 C CA . PRO A 1 95 ? 6.352 -15.672 -1.864 1 92.31 95 PRO A CA 1
ATOM 727 C C . PRO A 1 95 ? 7.66 -15.586 -1.084 1 92.31 95 PRO A C 1
ATOM 729 O O . PRO A 1 95 ? 7.676 -15.094 0.048 1 92.31 95 PRO A O 1
ATOM 732 N N . PRO A 1 96 ? 8.766 -16.062 -1.674 1 89.81 96 PRO A N 1
ATOM 733 C CA . PRO A 1 96 ? 10.031 -16.078 -0.939 1 89.81 96 PRO A CA 1
ATOM 734 C C . PRO A 1 96 ? 10.539 -14.688 -0.591 1 89.81 96 PRO A C 1
ATOM 736 O O . PRO A 1 96 ? 11.289 -14.523 0.376 1 89.81 96 PRO A O 1
ATOM 739 N N . GLN A 1 97 ? 10.188 -13.742 -1.449 1 87 97 GLN A N 1
ATOM 740 C CA . GLN A 1 97 ? 10.562 -12.359 -1.171 1 87 97 GLN A CA 1
ATOM 741 C C . GLN A 1 97 ? 9.477 -11.391 -1.631 1 87 97 GLN A C 1
ATOM 743 O O . GLN A 1 97 ? 8.812 -11.633 -2.641 1 87 97 GLN A O 1
ATOM 748 N N . GLU A 1 98 ? 9.25 -10.453 -0.788 1 89.25 98 GLU A N 1
ATOM 749 C CA . GLU A 1 98 ? 8.289 -9.391 -1.094 1 89.25 98 GLU A CA 1
ATOM 750 C C . GLU A 1 98 ? 8.742 -8.055 -0.523 1 89.25 98 GLU A C 1
ATOM 752 O O . GLU A 1 98 ? 9.508 -8.008 0.447 1 89.25 98 GLU A O 1
ATOM 757 N N . GLU A 1 99 ? 8.266 -7.004 -1.216 1 87.38 99 GLU A N 1
ATOM 758 C CA . GLU A 1 99 ? 8.633 -5.672 -0.746 1 87.38 99 GLU A CA 1
ATOM 759 C C . GLU A 1 99 ? 7.832 -5.285 0.495 1 87.38 99 GLU A C 1
ATOM 761 O O . GLU A 1 99 ? 6.602 -5.32 0.482 1 87.38 99 GLU A O 1
ATOM 766 N N . ASN A 1 100 ? 8.469 -4.988 1.559 1 91.19 100 ASN A N 1
ATOM 767 C CA . ASN A 1 100 ? 7.945 -4.43 2.799 1 91.19 100 ASN A CA 1
ATOM 768 C C . ASN A 1 100 ? 6.918 -5.359 3.439 1 91.19 100 ASN A C 1
ATOM 770 O O . ASN A 1 100 ? 5.996 -4.902 4.117 1 91.19 100 ASN A O 1
ATOM 774 N N . SER A 1 101 ? 6.977 -6.602 3.076 1 94.5 101 SER A N 1
ATOM 775 C CA . SER A 1 101 ? 6.027 -7.543 3.65 1 94.5 101 SER A CA 1
ATOM 776 C C . SER A 1 101 ? 6.551 -8.977 3.572 1 94.5 101 SER A C 1
ATOM 778 O O . SER A 1 101 ? 7.48 -9.258 2.816 1 94.5 101 SER A O 1
ATOM 780 N N . PHE A 1 102 ? 6.051 -9.812 4.406 1 95.69 102 PHE A N 1
ATOM 781 C CA . PHE A 1 102 ? 6.301 -11.242 4.328 1 95.69 102 PHE A CA 1
ATOM 782 C C . PHE A 1 102 ? 5.102 -12.031 4.848 1 95.69 102 PHE A C 1
ATOM 784 O O . PHE A 1 102 ? 4.402 -11.578 5.758 1 95.69 102 PHE A O 1
ATOM 791 N N . PHE A 1 103 ? 4.871 -13.109 4.207 1 96.5 103 PHE A N 1
ATOM 792 C CA . PHE A 1 103 ? 3.779 -14.008 4.566 1 96.5 103 PHE A CA 1
ATOM 793 C C . PHE A 1 103 ? 4.316 -15.312 5.145 1 96.5 103 PHE A C 1
ATOM 795 O O . PHE A 1 103 ? 5.285 -15.875 4.629 1 96.5 103 PHE A O 1
ATOM 802 N N . VAL A 1 104 ? 3.668 -15.75 6.227 1 97.69 104 VAL A N 1
ATOM 803 C CA . VAL A 1 104 ? 4.035 -17.016 6.855 1 97.69 104 VAL A CA 1
ATOM 804 C C . VAL A 1 104 ? 2.832 -17.953 6.863 1 97.69 104 VAL A C 1
ATOM 806 O O . VAL A 1 104 ? 1.792 -17.641 7.445 1 97.69 104 VAL A O 1
ATOM 809 N N . LEU A 1 105 ? 3 -19.078 6.246 1 97.69 105 LEU A N 1
ATOM 810 C CA . LEU A 1 105 ? 1.982 -20.125 6.227 1 97.69 105 LEU A CA 1
ATOM 811 C C . LEU A 1 105 ? 1.794 -20.734 7.613 1 97.69 105 LEU A C 1
ATOM 813 O O . LEU A 1 105 ? 2.764 -21.156 8.25 1 97.69 105 LEU A O 1
ATOM 817 N N . THR A 1 106 ? 0.564 -20.734 8.117 1 97.75 106 THR A N 1
ATOM 818 C CA . THR A 1 106 ? 0.32 -21.25 9.453 1 97.75 106 THR A CA 1
ATOM 819 C C . THR A 1 106 ? -0.636 -22.438 9.406 1 97.75 106 THR A C 1
ATOM 821 O O . THR A 1 106 ? -0.699 -23.234 10.352 1 97.75 106 THR A O 1
ATOM 824 N N . ASN A 1 107 ? -1.45 -22.484 8.375 1 96.31 107 ASN A N 1
ATOM 825 C CA . ASN A 1 107 ? -2.455 -23.531 8.203 1 96.31 107 ASN A CA 1
ATOM 826 C C . ASN A 1 107 ? -2.693 -23.844 6.73 1 96.31 107 ASN A C 1
ATOM 828 O O . ASN A 1 107 ? -2.344 -23.047 5.855 1 96.31 107 ASN A O 1
ATOM 832 N N . LEU A 1 108 ? -3.139 -25.109 6.5 1 94.06 108 LEU A N 1
ATOM 833 C CA . LEU A 1 108 ? -3.334 -25.406 5.086 1 94.06 108 LEU A CA 1
ATOM 834 C C . LEU A 1 108 ? -4.34 -26.531 4.906 1 94.06 108 LEU A C 1
ATOM 836 O O . LEU A 1 108 ? -4.508 -27.375 5.793 1 94.06 108 LEU A O 1
ATOM 840 N N . LEU A 1 109 ? -5.102 -26.469 3.879 1 93.69 109 LEU A N 1
ATOM 841 C CA . LEU A 1 109 ? -5.91 -27.531 3.305 1 93.69 109 LEU A CA 1
ATOM 842 C C . LEU A 1 109 ? -5.293 -28.047 2.004 1 93.69 109 LEU A C 1
ATOM 844 O O . LEU A 1 109 ? -4.996 -27.25 1.105 1 93.69 109 LEU A O 1
ATOM 848 N N . ILE A 1 110 ? -5.078 -29.375 1.918 1 92.5 110 ILE A N 1
ATOM 849 C CA . ILE A 1 110 ? -4.367 -29.922 0.771 1 92.5 110 ILE A CA 1
ATOM 850 C C . ILE A 1 110 ? -5.293 -30.844 -0.024 1 92.5 110 ILE A C 1
ATOM 852 O O . ILE A 1 110 ? -6.043 -31.625 0.555 1 92.5 110 ILE A O 1
ATOM 856 N N . THR A 1 111 ? -5.383 -30.672 -1.29 1 93.88 111 THR A N 1
ATOM 857 C CA . THR A 1 111 ? -6.023 -31.578 -2.232 1 93.88 111 THR A CA 1
ATOM 858 C C . THR A 1 111 ? -4.984 -32.25 -3.113 1 93.88 111 THR A C 1
ATOM 860 O O . THR A 1 111 ? -4.395 -31.641 -3.992 1 93.88 111 THR A O 1
ATOM 863 N N . LEU A 1 112 ? -4.816 -33.531 -2.9 1 92.5 112 LEU A N 1
ATOM 864 C CA . LEU A 1 112 ? -3.725 -34.281 -3.525 1 92.5 112 LEU A CA 1
ATOM 865 C C . LEU A 1 112 ? -4.137 -34.781 -4.902 1 92.5 112 LEU A C 1
ATOM 867 O O . LEU A 1 112 ? -5.316 -35.062 -5.141 1 92.5 112 LEU A O 1
ATOM 871 N N . ASN A 1 113 ? -3.203 -34.844 -5.785 1 91.75 113 ASN A N 1
ATOM 872 C CA . ASN A 1 113 ? -3.254 -35.594 -7.043 1 91.75 113 ASN A CA 1
ATOM 873 C C . ASN A 1 113 ? -4.426 -35.156 -7.91 1 91.75 113 ASN A C 1
ATOM 875 O O . ASN A 1 113 ? -5.203 -35.969 -8.391 1 91.75 113 ASN A O 1
ATOM 879 N N . GLN A 1 114 ? -4.543 -33.906 -8.055 1 95.25 114 GLN A N 1
ATOM 880 C CA . GLN A 1 114 ? -5.566 -33.406 -8.969 1 95.25 114 GLN A CA 1
ATOM 881 C C . GLN A 1 114 ? -5.152 -33.594 -10.422 1 95.25 114 GLN A C 1
ATOM 883 O O . GLN A 1 114 ? -3.975 -33.469 -10.766 1 95.25 114 GLN A O 1
ATOM 888 N N . THR A 1 115 ? -6.094 -34 -11.242 1 94.75 115 THR A N 1
ATOM 889 C CA . THR A 1 115 ? -5.93 -34.094 -12.688 1 94.75 115 THR A CA 1
ATOM 890 C C . THR A 1 115 ? -7.062 -33.375 -13.406 1 94.75 115 THR A C 1
ATOM 892 O O . THR A 1 115 ? -8.109 -33.094 -12.812 1 94.75 115 THR A O 1
ATOM 895 N N . GLN A 1 116 ? -6.777 -33.031 -14.625 1 94 116 GLN A N 1
ATOM 896 C CA . GLN A 1 116 ? -7.84 -32.438 -15.445 1 94 116 GLN A CA 1
ATOM 897 C C . GLN A 1 116 ? -8.82 -33.531 -15.906 1 94 116 GLN A C 1
ATOM 899 O O . GLN A 1 116 ? -8.531 -34.281 -16.844 1 94 116 GLN A O 1
ATOM 904 N N . SER A 1 117 ? -9.883 -33.594 -15.242 1 94.62 117 SER A N 1
ATOM 905 C CA . SER A 1 117 ? -10.867 -34.625 -15.523 1 94.62 117 SER A CA 1
ATOM 906 C C . SER A 1 117 ? -12.273 -34.156 -15.148 1 94.62 117 SER A C 1
ATOM 908 O O . SER A 1 117 ? -12.531 -32.969 -15.016 1 94.62 117 SER A O 1
ATOM 910 N N . HIS A 1 118 ? -13.203 -35.125 -15.125 1 96.12 118 HIS A N 1
ATOM 911 C CA . HIS A 1 118 ? -14.594 -34.844 -14.797 1 96.12 118 HIS A CA 1
ATOM 912 C C . HIS A 1 118 ? -14.922 -35.25 -13.359 1 96.12 118 HIS A C 1
ATOM 914 O O . HIS A 1 118 ? -14.461 -36.281 -12.883 1 96.12 118 HIS A O 1
ATOM 920 N N . CYS A 1 119 ? -15.594 -34.375 -12.68 1 95.62 119 CYS A N 1
ATOM 921 C CA . CYS A 1 119 ? -16.062 -34.656 -11.328 1 95.62 119 CYS A CA 1
ATOM 922 C C . CYS A 1 119 ? -17.297 -33.844 -10.992 1 95.62 119 CYS A C 1
ATOM 924 O O . CYS A 1 119 ? -17.641 -32.906 -11.703 1 95.62 119 CYS A O 1
ATOM 926 N N . PRO A 1 120 ? -18.109 -34.344 -10.008 1 94.75 120 PRO A N 1
ATOM 927 C CA . PRO A 1 120 ? -19.281 -33.562 -9.625 1 94.75 120 PRO A CA 1
ATOM 928 C C . PRO A 1 120 ? -18.922 -32.25 -8.984 1 94.75 120 PRO A C 1
ATOM 930 O O . PRO A 1 120 ? -17.953 -32.156 -8.234 1 94.75 120 PRO A O 1
ATOM 933 N N . GLU A 1 121 ? -19.703 -31.234 -9.336 1 93.69 121 GLU A N 1
ATOM 934 C CA . GLU A 1 121 ? -19.547 -29.938 -8.68 1 93.69 121 GLU A CA 1
ATOM 935 C C . GLU A 1 121 ? -19.906 -30.016 -7.207 1 93.69 121 GLU A C 1
ATOM 937 O O . GLU A 1 121 ? -20.672 -30.891 -6.797 1 93.69 121 GLU A O 1
ATOM 942 N N . VAL A 1 122 ? -19.312 -29.109 -6.402 1 90.25 122 VAL A N 1
ATOM 943 C CA . VAL A 1 122 ? -19.641 -29.047 -4.984 1 90.25 122 VAL A CA 1
ATOM 944 C C . VAL A 1 122 ? -21.094 -28.578 -4.812 1 90.25 122 VAL A C 1
ATOM 946 O O . VAL A 1 122 ? -21.547 -27.688 -5.523 1 90.25 122 VAL A O 1
ATOM 949 N N . PRO A 1 123 ? -21.703 -29.25 -3.9 1 86.5 123 PRO A N 1
ATOM 950 C CA . PRO A 1 123 ? -23.109 -28.875 -3.707 1 86.5 123 PRO A CA 1
ATOM 951 C C . PRO A 1 123 ? -23.266 -27.438 -3.178 1 86.5 123 PRO A C 1
ATOM 953 O O . PRO A 1 123 ? -22.859 -27.156 -2.043 1 86.5 123 PRO A O 1
ATOM 956 N N . LYS A 1 124 ? -23.516 -26.594 -3.873 1 79.12 124 LYS A N 1
ATOM 957 C CA . LYS A 1 124 ? -23.828 -25.203 -3.537 1 79.12 124 LYS A CA 1
ATOM 958 C C . LYS A 1 124 ? -25.047 -24.719 -4.293 1 79.12 124 LYS A C 1
ATOM 960 O O . LYS A 1 124 ? -25.5 -25.359 -5.25 1 79.12 124 LYS A O 1
ATOM 965 N N . THR A 1 125 ? -25.516 -23.641 -3.729 1 70.94 125 THR A N 1
ATOM 966 C CA . THR A 1 125 ? -26.703 -23.094 -4.363 1 70.94 125 THR A CA 1
ATOM 967 C C . THR A 1 125 ? -26.453 -22.812 -5.836 1 70.94 125 THR A C 1
ATOM 969 O O . THR A 1 125 ? -25.484 -22.125 -6.18 1 70.94 125 THR A O 1
ATOM 972 N N . GLY A 1 126 ? -27.188 -23.422 -6.664 1 75.94 126 GLY A N 1
ATOM 973 C CA . GLY A 1 126 ? -27.125 -23.156 -8.094 1 75.94 126 GLY A CA 1
ATOM 974 C C . GLY A 1 126 ? -26.516 -24.281 -8.883 1 75.94 126 GLY A C 1
ATOM 975 O O . GLY A 1 126 ? -26.594 -24.297 -10.117 1 75.94 126 GLY A O 1
ATOM 976 N N . PHE A 1 127 ? -26 -25.281 -8.188 1 85.12 127 PHE A N 1
ATOM 977 C CA . PHE A 1 127 ? -25.328 -26.344 -8.914 1 85.12 127 PHE A CA 1
ATOM 978 C C . PHE A 1 127 ? -26.047 -27.672 -8.711 1 85.12 127 PHE A C 1
ATOM 980 O O . PHE A 1 127 ? -25.656 -28.688 -9.297 1 85.12 127 PHE A O 1
ATOM 987 N N . ASP A 1 128 ? -27.141 -27.641 -7.938 1 91.06 128 ASP A N 1
ATOM 988 C CA . ASP A 1 128 ? -27.938 -28.844 -7.727 1 91.06 128 ASP A CA 1
ATOM 989 C C . ASP A 1 128 ? -28.734 -29.203 -8.977 1 91.06 128 ASP A C 1
ATOM 991 O O . ASP A 1 128 ? -29.125 -28.328 -9.742 1 91.06 128 ASP A O 1
ATOM 995 N N . CYS A 1 129 ? -28.859 -30.547 -9.102 1 94.25 129 CYS A N 1
ATOM 996 C CA . CYS A 1 129 ? -29.594 -30.984 -10.289 1 94.25 129 CYS A CA 1
ATOM 997 C C . CYS A 1 129 ? -30.406 -32.25 -9.984 1 94.25 129 CYS A C 1
ATOM 999 O O . CYS A 1 129 ? -30.172 -32.906 -8.992 1 94.25 129 CYS A O 1
ATOM 1001 N N . THR A 1 130 ? -31.484 -32.375 -10.766 1 93.12 130 THR A N 1
ATOM 1002 C CA . THR A 1 130 ? -32.312 -33.562 -10.664 1 93.12 130 THR A CA 1
ATOM 1003 C C . THR A 1 130 ? -32.156 -34.438 -11.922 1 93.12 130 THR A C 1
ATOM 1005 O O . THR A 1 130 ? -32.312 -35.656 -11.867 1 93.12 130 THR A O 1
ATOM 1008 N N . SER A 1 131 ? -31.844 -33.719 -13.016 1 94.06 131 SER A N 1
ATOM 1009 C CA . SER A 1 131 ? -31.641 -34.406 -14.305 1 94.06 131 SER A CA 1
ATOM 1010 C C . SER A 1 131 ? -30.609 -33.656 -15.148 1 94.06 131 SER A C 1
ATOM 1012 O O . SER A 1 131 ? -30.219 -32.531 -14.82 1 94.06 131 SER A O 1
ATOM 1014 N N . ASP A 1 132 ? -30.172 -34.25 -16.234 1 95 132 ASP A N 1
ATOM 1015 C CA . ASP A 1 132 ? -29.172 -33.656 -17.125 1 95 132 ASP A CA 1
ATOM 1016 C C . ASP A 1 132 ? -29.641 -32.344 -17.703 1 95 132 ASP A C 1
ATOM 1018 O O . ASP A 1 132 ? -28.828 -31.469 -18.047 1 95 132 ASP A O 1
ATOM 1022 N N . ARG A 1 133 ? -31 -32.125 -17.781 1 93.81 133 ARG A N 1
ATOM 1023 C CA . ARG A 1 133 ? -31.562 -30.922 -18.344 1 93.81 133 ARG A CA 1
ATOM 1024 C C . ARG A 1 133 ? -31.234 -29.703 -17.469 1 93.81 133 ARG A C 1
ATOM 1026 O O . ARG A 1 133 ? -31.234 -28.578 -17.953 1 93.81 133 ARG A O 1
ATOM 1033 N N . ASP A 1 134 ? -30.906 -29.969 -16.188 1 93.94 134 ASP A N 1
ATOM 1034 C CA . ASP A 1 134 ? -30.609 -28.906 -15.242 1 93.94 134 ASP A CA 1
ATOM 1035 C C . ASP A 1 134 ? -29.172 -28.406 -15.414 1 93.94 134 ASP A C 1
ATOM 1037 O O . ASP A 1 134 ? -28.797 -27.375 -14.828 1 93.94 134 ASP A O 1
ATOM 1041 N N . CYS A 1 135 ? -28.406 -29.125 -16.188 1 94.88 135 CYS A N 1
ATOM 1042 C CA . CYS A 1 135 ? -27 -28.797 -16.359 1 94.88 135 CYS A CA 1
ATOM 1043 C C . CYS A 1 135 ? -26.719 -28.344 -17.797 1 94.88 135 CYS A C 1
ATOM 1045 O O . CYS A 1 135 ? -27 -29.078 -18.75 1 94.88 135 CYS A O 1
ATOM 1047 N N . LYS A 1 136 ? -26.188 -27.203 -17.953 1 93.25 136 LYS A N 1
ATOM 1048 C CA . LYS A 1 136 ? -25.906 -26.656 -19.281 1 93.25 136 LYS A CA 1
ATOM 1049 C C . LYS A 1 136 ? -24.438 -26.875 -19.656 1 93.25 136 LYS A C 1
ATOM 1051 O O . LYS A 1 136 ? -23.547 -26.297 -19.062 1 93.25 136 LYS A O 1
ATOM 1056 N N . ALA A 1 137 ? -24.234 -27.625 -20.75 1 93.19 137 ALA A N 1
ATOM 1057 C CA . ALA A 1 137 ? -22.875 -27.906 -21.203 1 93.19 137 ALA A CA 1
ATOM 1058 C C . ALA A 1 137 ? -22.172 -26.625 -21.609 1 93.19 137 ALA A C 1
ATOM 1060 O O . ALA A 1 137 ? -22.734 -25.797 -22.328 1 93.19 137 ALA A O 1
ATOM 1061 N N . GLY A 1 138 ? -20.969 -26.422 -21.047 1 90.06 138 GLY A N 1
ATOM 1062 C CA . GLY A 1 138 ? -20.172 -25.266 -21.422 1 90.06 138 GLY A CA 1
ATOM 1063 C C . GLY A 1 138 ? -20.375 -24.078 -20.5 1 90.06 138 GLY A C 1
ATOM 1064 O O . GLY A 1 138 ? -19.688 -23.062 -20.625 1 90.06 138 GLY A O 1
ATOM 1065 N N . SER A 1 139 ? -21.297 -24.281 -19.625 1 88.69 139 SER A N 1
ATOM 1066 C CA . SER A 1 139 ? -21.594 -23.188 -18.703 1 88.69 139 SER A CA 1
ATOM 1067 C C . SER A 1 139 ? -20.438 -22.969 -17.734 1 88.69 139 SER A C 1
ATOM 1069 O O . SER A 1 139 ? -19.859 -23.922 -17.219 1 88.69 139 SER A O 1
ATOM 1071 N N . ARG A 1 140 ? -20.094 -21.656 -17.656 1 84.62 140 ARG A N 1
ATOM 1072 C CA . ARG A 1 140 ? -19.016 -21.25 -16.75 1 84.62 140 ARG A CA 1
ATOM 1073 C C . ARG A 1 140 ? -19.531 -20.234 -15.719 1 84.62 140 ARG A C 1
ATOM 1075 O O . ARG A 1 140 ? -19.984 -19.156 -16.078 1 84.62 140 ARG A O 1
ATOM 1082 N N . ASP A 1 141 ? -19.609 -20.75 -14.578 1 81 141 ASP A N 1
ATOM 1083 C CA . ASP A 1 141 ? -20.016 -19.859 -13.492 1 81 141 ASP A CA 1
ATOM 1084 C C . ASP A 1 141 ? -18.812 -19.391 -12.68 1 81 141 ASP A C 1
ATOM 1086 O O . ASP A 1 141 ? -17.953 -20.203 -12.305 1 81 141 ASP A O 1
ATOM 1090 N N . THR A 1 142 ? -18.734 -18.078 -12.453 1 78.81 142 THR A N 1
ATOM 1091 C CA . THR A 1 142 ? -17.594 -17.531 -11.711 1 78.81 142 THR A CA 1
ATOM 1092 C C . THR A 1 142 ? -17.547 -18.109 -10.305 1 78.81 142 THR A C 1
ATOM 1094 O O . THR A 1 142 ? -16.484 -18.094 -9.664 1 78.81 142 THR A O 1
ATOM 1097 N N . ARG A 1 143 ? -18.719 -18.641 -9.883 1 79.12 143 ARG A N 1
ATOM 1098 C CA . ARG A 1 143 ? -18.766 -19.203 -8.531 1 79.12 143 ARG A CA 1
ATOM 1099 C C . ARG A 1 143 ? -18.5 -20.703 -8.539 1 79.12 143 ARG A C 1
ATOM 1101 O O . ARG A 1 143 ? -18.438 -21.328 -7.48 1 79.12 143 ARG A O 1
ATOM 1108 N N . GLY A 1 144 ? -18.328 -21.172 -9.68 1 86.31 144 GLY A N 1
ATOM 1109 C CA . GLY A 1 144 ? -18.094 -22.594 -9.805 1 86.31 144 GLY A CA 1
ATOM 1110 C C . GLY A 1 144 ? -16.625 -22.953 -9.891 1 86.31 144 GLY A C 1
ATOM 1111 O O . GLY A 1 144 ? -15.766 -22.078 -9.805 1 86.31 144 GLY A O 1
ATOM 1112 N N . ASN A 1 145 ? -16.438 -24.297 -10 1 90.56 145 ASN A N 1
ATOM 1113 C CA . ASN A 1 145 ? -15.062 -24.781 -9.961 1 90.56 145 ASN A CA 1
ATOM 1114 C C . ASN A 1 145 ? -14.633 -25.359 -11.312 1 90.56 145 ASN A C 1
ATOM 1116 O O . ASN A 1 145 ? -13.508 -25.844 -11.453 1 90.56 145 ASN A O 1
ATOM 1120 N N . GLY A 1 146 ? -15.523 -25.234 -12.258 1 92.44 146 GLY A N 1
ATOM 1121 C CA . GLY A 1 146 ? -15.211 -25.797 -13.562 1 92.44 146 GLY A CA 1
ATOM 1122 C C . GLY A 1 146 ? -16.25 -25.469 -14.617 1 92.44 146 GLY A C 1
ATOM 1123 O O . GLY A 1 146 ? -17.031 -24.516 -14.445 1 92.44 146 GLY A O 1
ATOM 1124 N N . VAL A 1 147 ? -16.141 -26.156 -15.688 1 93.81 147 VAL A N 1
ATOM 1125 C CA . VAL A 1 147 ? -17.078 -25.984 -16.797 1 93.81 147 VAL A CA 1
ATOM 1126 C C . VAL A 1 147 ? -18.047 -27.156 -16.828 1 93.81 147 VAL A C 1
ATOM 1128 O O . VAL A 1 147 ? -17.625 -28.328 -16.875 1 93.81 147 VAL A O 1
ATOM 1131 N N . GLN A 1 148 ? -19.297 -26.859 -16.906 1 94.56 148 GLN A N 1
ATOM 1132 C CA . GLN A 1 148 ? -20.312 -27.906 -16.859 1 94.56 148 GLN A CA 1
ATOM 1133 C C . GLN A 1 148 ? -20.312 -28.734 -18.141 1 94.56 148 GLN A C 1
ATOM 1135 O O . GLN A 1 148 ? -20.172 -28.188 -19.234 1 94.56 148 GLN A O 1
ATOM 1140 N N . THR A 1 149 ? -20.453 -30.031 -18.016 1 95 149 THR A N 1
ATOM 1141 C CA . THR A 1 149 ? -20.406 -30.938 -19.156 1 95 149 THR A CA 1
ATOM 1142 C C . THR A 1 149 ? -21.812 -31.219 -19.672 1 95 149 THR A C 1
ATOM 1144 O O . THR A 1 149 ? -21.969 -31.75 -20.781 1 95 149 THR A O 1
ATOM 1147 N N . GLY A 1 150 ? -22.844 -30.922 -18.828 1 95.38 150 GLY A N 1
ATOM 1148 C CA . GLY A 1 150 ? -24.219 -31.172 -19.219 1 95.38 150 GLY A CA 1
ATOM 1149 C C . GLY A 1 150 ? -24.812 -32.406 -18.547 1 95.38 150 GLY A C 1
ATOM 1150 O O . GLY A 1 150 ? -25.969 -32.75 -18.812 1 95.38 150 GLY A O 1
ATOM 1151 N N . LYS A 1 151 ? -24.078 -33.062 -17.766 1 96.38 151 LYS A N 1
ATOM 1152 C CA . LYS A 1 151 ? -24.547 -34.281 -17.109 1 96.38 151 LYS A CA 1
ATOM 1153 C C . LYS A 1 151 ? -24.812 -34.031 -15.625 1 96.38 151 LYS A C 1
ATOM 1155 O O . LYS A 1 151 ? -24.109 -33.25 -14.977 1 96.38 151 LYS A O 1
ATOM 1160 N N . CYS A 1 152 ? -25.875 -34.625 -15.125 1 96.75 152 CYS A N 1
ATOM 1161 C CA . CYS A 1 152 ? -26.188 -34.625 -13.695 1 96.75 152 CYS A CA 1
ATOM 1162 C C . CYS A 1 152 ? -25.672 -35.906 -13.031 1 96.75 152 CYS A C 1
ATOM 1164 O O . CYS A 1 152 ? -26.109 -37 -13.367 1 96.75 152 CYS A O 1
ATOM 1166 N N . VAL A 1 153 ? -24.734 -35.781 -12.164 1 96.5 153 VAL A N 1
ATOM 1167 C CA . VAL A 1 153 ? -24.078 -36.969 -11.594 1 96.5 153 VAL A CA 1
ATOM 1168 C C . VAL A 1 153 ? -24.219 -36.938 -10.07 1 96.5 153 VAL A C 1
ATOM 1170 O O . VAL A 1 153 ? -24.562 -35.906 -9.492 1 96.5 153 VAL A O 1
ATOM 1173 N N . LYS A 1 154 ? -23.953 -38.062 -9.406 1 94.44 154 LYS A N 1
ATOM 1174 C CA . LYS A 1 154 ? -24.047 -38.156 -7.957 1 94.44 154 LYS A CA 1
ATOM 1175 C C . LYS A 1 154 ? -22.828 -37.562 -7.273 1 94.44 154 LYS A C 1
ATOM 1177 O O . LYS A 1 154 ? -21.688 -37.938 -7.586 1 94.44 154 LYS A O 1
ATOM 1182 N N . TYR A 1 155 ? -23.016 -36.594 -6.516 1 92.62 155 TYR A N 1
ATOM 1183 C CA . TYR A 1 155 ? -21.953 -36.094 -5.652 1 92.62 155 TYR A CA 1
ATOM 1184 C C . TYR A 1 155 ? -21.797 -36.969 -4.414 1 92.62 155 TYR A C 1
ATOM 1186 O O . TYR A 1 155 ? -20.672 -37.312 -4.035 1 92.62 155 TYR A O 1
ATOM 1194 N N . SER A 1 156 ? -22.844 -37.219 -3.783 1 90.88 156 SER A N 1
ATOM 1195 C CA . SER A 1 156 ? -22.938 -38.125 -2.643 1 90.88 156 SER A CA 1
ATOM 1196 C C . SER A 1 156 ? -24.109 -39.094 -2.791 1 90.88 156 SER A C 1
ATOM 1198 O O . SER A 1 156 ? -24.75 -39.156 -3.848 1 90.88 156 SER A O 1
ATOM 1200 N N . ALA A 1 157 ? -24.328 -39.875 -1.714 1 89.31 157 ALA A N 1
ATOM 1201 C CA . ALA A 1 157 ? -25.438 -40.812 -1.745 1 89.31 157 ALA A CA 1
ATOM 1202 C C . ALA A 1 157 ? -26.766 -40.094 -1.861 1 89.31 157 ALA A C 1
ATOM 1204 O O . ALA A 1 157 ? -27.734 -40.625 -2.412 1 89.31 157 ALA A O 1
ATOM 1205 N N . VAL A 1 158 ? -26.812 -38.812 -1.438 1 87.75 158 VAL A N 1
ATOM 1206 C CA . VAL A 1 158 ? -28.094 -38.125 -1.339 1 87.75 158 VAL A CA 1
ATOM 1207 C C . VAL A 1 158 ? -28.109 -36.938 -2.295 1 87.75 158 VAL A C 1
ATOM 1209 O O . VAL A 1 158 ? -29.172 -36.438 -2.676 1 87.75 158 VAL A O 1
ATOM 1212 N N . ASP A 1 159 ? -26.953 -36.438 -2.598 1 90.81 159 ASP A N 1
ATOM 1213 C CA . ASP A 1 159 ? -26.906 -35.188 -3.357 1 90.81 159 ASP A CA 1
ATOM 1214 C C . ASP A 1 159 ? -26.453 -35.438 -4.793 1 90.81 159 ASP A C 1
ATOM 1216 O O . ASP A 1 159 ? -25.531 -36.219 -5.027 1 90.81 159 ASP A O 1
ATOM 1220 N N . LYS A 1 160 ? -27.156 -34.75 -5.746 1 94.94 160 LYS A N 1
ATOM 1221 C CA . LYS A 1 160 ? -26.734 -34.719 -7.145 1 94.94 160 LYS A CA 1
ATOM 1222 C C . LYS A 1 160 ? -26.359 -33.312 -7.582 1 94.94 160 LYS A C 1
ATOM 1224 O O . LYS A 1 160 ? -27.031 -32.344 -7.203 1 94.94 160 LYS A O 1
ATOM 1229 N N . THR A 1 161 ? -25.25 -33.281 -8.281 1 95.75 161 THR A N 1
ATOM 1230 C CA . THR A 1 161 ? -24.812 -31.984 -8.805 1 95.75 161 THR A CA 1
ATOM 1231 C C . THR A 1 161 ? -24.359 -32.125 -10.258 1 95.75 161 THR A C 1
ATOM 1233 O O . THR A 1 161 ? -24.219 -33.219 -10.766 1 95.75 161 THR A O 1
ATOM 1236 N N . CYS A 1 162 ? -24.234 -31 -10.914 1 95.38 162 CYS A N 1
ATOM 1237 C CA . CYS A 1 162 ? -23.797 -31 -12.312 1 95.38 162 CYS A CA 1
ATOM 1238 C C . CYS A 1 162 ? -22.328 -31.391 -12.43 1 95.38 162 CYS A C 1
ATOM 1240 O O . CYS A 1 162 ? -21.5 -30.938 -11.648 1 95.38 162 CYS A O 1
ATOM 1242 N N . GLU A 1 163 ? -22.047 -32.281 -13.367 1 96.31 163 GLU A N 1
ATOM 1243 C CA . GLU A 1 163 ? -20.672 -32.656 -13.656 1 96.31 163 GLU A CA 1
ATOM 1244 C C . GLU A 1 163 ? -19.906 -31.5 -14.273 1 96.31 163 GLU A C 1
ATOM 1246 O O . GLU A 1 163 ? -20.438 -30.766 -15.117 1 96.31 163 GLU A O 1
ATOM 1251 N N . VAL A 1 164 ? -18.688 -31.359 -13.867 1 95.44 164 VAL A N 1
ATOM 1252 C CA . VAL A 1 164 ? -17.875 -30.266 -14.406 1 95.44 164 VAL A CA 1
ATOM 1253 C C . VAL A 1 164 ? -16.516 -30.828 -14.859 1 95.44 164 VAL A C 1
ATOM 1255 O O . VAL A 1 164 ? -16.031 -31.812 -14.328 1 95.44 164 VAL A O 1
ATOM 1258 N N . LEU A 1 165 ? -15.977 -30.266 -15.914 1 95.75 165 LEU A N 1
ATOM 1259 C CA . LEU A 1 165 ? -14.57 -30.422 -16.266 1 95.75 165 LEU A CA 1
ATOM 1260 C C . LEU A 1 165 ? -13.703 -29.469 -15.445 1 95.75 165 LEU A C 1
ATOM 1262 O O . LEU A 1 165 ? -13.891 -28.25 -15.492 1 95.75 165 LEU A O 1
ATOM 1266 N N . ALA A 1 166 ? -12.844 -29.969 -14.586 1 95.69 166 ALA A N 1
ATOM 1267 C CA . ALA A 1 166 ? -12.047 -29.172 -13.656 1 95.69 166 ALA A CA 1
ATOM 1268 C C . ALA A 1 166 ? -10.82 -29.938 -13.18 1 95.69 166 ALA A C 1
ATOM 1270 O O . ALA A 1 166 ? -10.523 -31.031 -13.695 1 95.69 166 ALA A O 1
ATOM 1271 N N . TRP A 1 167 ? -9.938 -29.25 -12.469 1 94.88 167 TRP A N 1
ATOM 1272 C CA . TRP A 1 167 ? -8.961 -29.984 -11.672 1 94.88 167 TRP A CA 1
ATOM 1273 C C . TRP A 1 167 ? -9.664 -30.844 -10.617 1 94.88 167 TRP A C 1
ATOM 1275 O O . TRP A 1 167 ? -10.203 -30.312 -9.641 1 94.88 167 TRP A O 1
ATOM 1285 N N . CYS A 1 168 ? -9.68 -32.125 -10.891 1 95.5 168 CYS A N 1
ATOM 1286 C CA . CYS A 1 168 ? -10.398 -33.062 -10.008 1 95.5 168 CYS A CA 1
ATOM 1287 C C . CYS A 1 168 ? -9.438 -33.906 -9.188 1 95.5 168 CYS A C 1
ATOM 1289 O O . CYS A 1 168 ? -8.406 -34.344 -9.703 1 95.5 168 CYS A O 1
ATOM 1291 N N . PRO A 1 169 ? -9.773 -34.25 -7.941 1 94.88 169 PRO A N 1
ATOM 1292 C CA . PRO A 1 169 ? -11 -33.875 -7.23 1 94.88 169 PRO A CA 1
ATOM 1293 C C . PRO A 1 169 ? -11.031 -32.406 -6.844 1 94.88 169 PRO A C 1
ATOM 1295 O O . PRO A 1 169 ? -9.977 -31.766 -6.746 1 94.88 169 PRO A O 1
ATOM 1298 N N . LEU A 1 170 ? -12.25 -31.906 -6.684 1 93.81 170 LEU A N 1
ATOM 1299 C CA . LEU A 1 170 ? -12.398 -30.5 -6.297 1 93.81 170 LEU A CA 1
ATOM 1300 C C . LEU A 1 170 ? -12.008 -30.297 -4.836 1 93.81 170 LEU A C 1
ATOM 1302 O O . LEU A 1 170 ? -12.047 -31.234 -4.039 1 93.81 170 LEU A O 1
ATOM 1306 N N . GLU A 1 171 ? -11.547 -29.016 -4.637 1 91.31 171 GLU A N 1
ATOM 1307 C CA . GLU A 1 171 ? -11.242 -28.656 -3.254 1 91.31 171 GLU A CA 1
ATOM 1308 C C . GLU A 1 171 ? -12.477 -28.781 -2.367 1 91.31 171 GLU A C 1
ATOM 1310 O O . GLU A 1 171 ? -13.562 -28.328 -2.738 1 91.31 171 GLU A O 1
ATOM 1315 N N . LEU A 1 172 ? -12.32 -29.5 -1.273 1 78 172 LEU A N 1
ATOM 1316 C CA . LEU A 1 172 ? -13.453 -29.594 -0.353 1 78 172 LEU A CA 1
ATOM 1317 C C . LEU A 1 172 ? -13.602 -28.312 0.462 1 78 172 LEU A C 1
ATOM 1319 O O . LEU A 1 172 ? -12.602 -27.719 0.888 1 78 172 LEU A O 1
ATOM 1323 N N . ASP A 1 173 ? -14.758 -27.797 0.48 1 76.81 173 ASP A N 1
ATOM 1324 C CA . ASP A 1 173 ? -15.055 -26.641 1.307 1 76.81 173 ASP A CA 1
ATOM 1325 C C . ASP A 1 173 ? -15.109 -27.016 2.787 1 76.81 173 ASP A C 1
ATOM 1327 O O . ASP A 1 173 ? -16.188 -27.203 3.344 1 76.81 173 ASP A O 1
ATOM 1331 N N . LYS A 1 174 ? -13.961 -27.172 3.359 1 84.06 174 LYS A N 1
ATOM 1332 C CA . LYS A 1 174 ? -13.859 -27.531 4.773 1 84.06 174 LYS A CA 1
ATOM 1333 C C . LYS A 1 174 ? -13.195 -26.422 5.574 1 84.06 174 LYS A C 1
ATOM 1335 O O . LYS A 1 174 ? -12.461 -25.594 5.02 1 84.06 174 LYS A O 1
ATOM 1340 N N . GLU A 1 175 ? -13.609 -26.406 6.832 1 89.19 175 GLU A N 1
ATOM 1341 C CA . GLU A 1 175 ? -12.914 -25.5 7.746 1 89.19 175 GLU A CA 1
ATOM 1342 C C . GLU A 1 175 ? -11.461 -25.922 7.941 1 89.19 175 GLU A C 1
ATOM 1344 O O . GLU A 1 175 ? -11.156 -27.125 7.996 1 89.19 175 GLU A O 1
ATOM 1349 N N . PRO A 1 176 ? -10.695 -24.938 8.031 1 92.25 176 PRO A N 1
ATOM 1350 C CA . PRO A 1 176 ? -9.297 -25.297 8.273 1 92.25 176 PRO A CA 1
ATOM 1351 C C . PRO A 1 176 ? -9.094 -25.984 9.617 1 92.25 176 PRO A C 1
ATOM 1353 O O . PRO A 1 176 ? -9.898 -25.812 10.539 1 92.25 176 PRO A O 1
ATOM 1356 N N . PRO A 1 177 ? -8.062 -26.797 9.625 1 92.88 177 PRO A N 1
ATOM 1357 C CA . PRO A 1 177 ? -7.773 -27.5 10.875 1 92.88 177 PRO A CA 1
ATOM 1358 C C . PRO A 1 177 ? -7.617 -26.562 12.07 1 92.88 177 PRO A C 1
ATOM 1360 O O . PRO A 1 177 ? -7.078 -25.453 11.922 1 92.88 177 PRO A O 1
ATOM 1363 N N . ASN A 1 178 ? -8.109 -26.969 13.195 1 93.19 178 ASN A N 1
ATOM 1364 C CA . ASN A 1 178 ? -7.977 -26.297 14.484 1 93.19 178 ASN A CA 1
ATOM 1365 C C . ASN A 1 178 ? -7.605 -27.281 15.594 1 93.19 178 ASN A C 1
ATOM 1367 O O . ASN A 1 178 ? -8.414 -28.141 15.969 1 93.19 178 ASN A O 1
ATOM 1371 N N . PRO A 1 179 ? -6.488 -27.219 16.141 1 93.69 179 PRO A N 1
ATOM 1372 C CA . PRO A 1 179 ? -5.441 -26.203 16.031 1 93.69 179 PRO A CA 1
ATOM 1373 C C . PRO A 1 179 ? -4.797 -26.188 14.641 1 93.69 179 PRO A C 1
ATOM 1375 O O . PRO A 1 179 ? -4.918 -27.156 13.883 1 93.69 179 PRO A O 1
ATOM 1378 N N . PRO A 1 180 ? -4.137 -25.016 14.367 1 95.94 180 PRO A N 1
ATOM 1379 C CA . PRO A 1 180 ? -3.527 -24.891 13.039 1 95.94 180 PRO A CA 1
ATOM 1380 C C . PRO A 1 180 ? -2.428 -25.922 12.797 1 95.94 180 PRO A C 1
ATOM 1382 O O . PRO A 1 180 ? -1.737 -26.328 13.742 1 95.94 180 PRO A O 1
ATOM 1385 N N . MET A 1 181 ? -2.225 -26.297 11.555 1 94.88 181 MET A N 1
ATOM 1386 C CA . MET A 1 181 ? -1.279 -27.344 11.188 1 94.88 181 MET A CA 1
ATOM 1387 C C . MET A 1 181 ? 0.143 -26.953 11.578 1 94.88 181 MET A C 1
ATOM 1389 O O . MET A 1 181 ? 0.913 -27.812 12.039 1 94.88 181 MET A O 1
ATOM 1393 N N . LEU A 1 182 ? 0.468 -25.719 11.352 1 95.94 182 LEU A N 1
ATOM 1394 C CA . LEU A 1 182 ? 1.793 -25.234 11.727 1 95.94 182 LEU A CA 1
ATOM 1395 C C . LEU A 1 182 ? 1.725 -24.391 12.992 1 95.94 182 LEU A C 1
ATOM 1397 O O . LEU A 1 182 ? 2.125 -23.234 12.992 1 95.94 182 LEU A O 1
ATOM 1401 N N . ALA A 1 183 ? 1.375 -24.969 14.016 1 94 183 ALA A N 1
ATOM 1402 C CA . ALA A 1 183 ? 1.242 -24.297 15.305 1 94 183 ALA A CA 1
ATOM 1403 C C . ALA A 1 183 ? 2.59 -23.766 15.789 1 94 183 ALA A C 1
ATOM 1405 O O . ALA A 1 183 ? 2.656 -22.734 16.469 1 94 183 ALA A O 1
ATOM 1406 N N . ASP A 1 184 ? 3.643 -24.406 15.375 1 94.31 184 ASP A N 1
ATOM 1407 C CA . ASP A 1 184 ? 4.992 -24.047 15.797 1 94.31 184 ASP A CA 1
ATOM 1408 C C . ASP A 1 184 ? 5.406 -22.703 15.211 1 94.31 184 ASP A C 1
ATOM 1410 O O . ASP A 1 184 ? 6.395 -22.109 15.648 1 94.31 184 ASP A O 1
ATOM 1414 N N . ALA A 1 185 ? 4.645 -22.219 14.297 1 97.12 185 ALA A N 1
ATOM 1415 C CA . ALA A 1 185 ? 4.996 -20.969 13.625 1 97.12 185 ALA A CA 1
ATOM 1416 C C . ALA A 1 185 ? 5.055 -19.812 14.617 1 97.12 185 ALA A C 1
ATOM 1418 O O . ALA A 1 185 ? 5.715 -18.797 14.359 1 97.12 185 ALA A O 1
ATOM 1419 N N . GLU A 1 186 ? 4.363 -19.922 15.742 1 97.25 186 GLU A N 1
ATOM 1420 C CA . GLU A 1 186 ? 4.375 -18.844 16.734 1 97.25 186 GLU A CA 1
ATOM 1421 C C . GLU A 1 186 ? 5.785 -18.609 17.266 1 97.25 186 GLU A C 1
ATOM 1423 O O . GLU A 1 186 ? 6.098 -17.516 17.734 1 97.25 186 GLU A O 1
ATOM 1428 N N . ASN A 1 187 ? 6.648 -19.594 17.141 1 96.75 187 ASN A N 1
ATOM 1429 C CA . ASN A 1 187 ? 8 -19.484 17.672 1 96.75 187 ASN A CA 1
ATOM 1430 C C . ASN A 1 187 ? 8.992 -19.047 16.594 1 96.75 187 ASN A C 1
ATOM 1432 O O . ASN A 1 187 ? 10.18 -18.859 16.875 1 96.75 187 ASN A O 1
ATOM 1436 N N . PHE A 1 188 ? 8.523 -18.938 15.422 1 98 188 PHE A N 1
ATOM 1437 C CA . PHE A 1 188 ? 9.406 -18.453 14.367 1 98 188 PHE A CA 1
ATOM 1438 C C . PHE A 1 188 ? 9.891 -17.047 14.68 1 98 188 PHE A C 1
ATOM 1440 O O . PHE A 1 188 ? 9.266 -16.328 15.453 1 98 188 PHE A O 1
ATOM 1447 N N . THR A 1 189 ? 11.047 -16.688 14.102 1 97.5 189 THR A N 1
ATOM 1448 C CA . THR A 1 189 ? 11.602 -15.359 14.289 1 97.5 189 THR A CA 1
ATOM 1449 C C . THR A 1 189 ? 11.836 -14.68 12.938 1 97.5 189 THR A C 1
ATOM 1451 O O . THR A 1 189 ? 11.938 -15.352 11.906 1 97.5 189 THR A O 1
ATOM 1454 N N . VAL A 1 190 ? 11.82 -13.414 12.938 1 98 190 VAL A N 1
ATOM 1455 C CA . VAL A 1 190 ? 12.086 -12.641 11.727 1 98 190 VAL A CA 1
ATOM 1456 C C . VAL A 1 190 ? 13.102 -11.547 12.016 1 98 190 VAL A C 1
ATOM 1458 O O . VAL A 1 190 ? 13 -10.844 13.023 1 98 190 VAL A O 1
ATOM 1461 N N . LEU A 1 191 ? 14.148 -11.523 11.273 1 96.75 191 LEU A N 1
ATOM 1462 C CA . LEU A 1 191 ? 15.086 -10.406 11.266 1 96.75 191 LEU A CA 1
ATOM 1463 C C . LEU A 1 191 ? 14.602 -9.289 10.344 1 96.75 191 LEU A C 1
ATOM 1465 O O . LEU A 1 191 ? 14.367 -9.523 9.156 1 96.75 191 LEU A O 1
ATOM 1469 N N . ILE A 1 192 ? 14.375 -8.141 10.867 1 97 192 ILE A N 1
ATOM 1470 C CA . ILE A 1 192 ? 13.969 -6.988 10.078 1 97 192 ILE A CA 1
ATOM 1471 C C . ILE A 1 192 ? 15.125 -6 9.969 1 97 192 ILE A C 1
ATOM 1473 O O . ILE A 1 192 ? 15.602 -5.477 10.984 1 97 192 ILE A O 1
ATOM 1477 N N . LYS A 1 193 ? 15.594 -5.773 8.781 1 95.88 193 LYS A N 1
ATOM 1478 C CA . LYS A 1 193 ? 16.594 -4.75 8.492 1 95.88 193 LYS A CA 1
ATOM 1479 C C . LYS A 1 193 ? 15.961 -3.529 7.836 1 95.88 193 LYS A C 1
ATOM 1481 O O . LYS A 1 193 ? 15.398 -3.625 6.746 1 95.88 193 LYS A O 1
ATOM 1486 N N . ASN A 1 194 ? 16.016 -2.445 8.477 1 97.12 194 ASN A N 1
ATOM 1487 C CA . ASN A 1 194 ? 15.414 -1.202 7.996 1 97.12 194 ASN A CA 1
ATOM 1488 C C . ASN A 1 194 ? 16.453 -0.084 7.902 1 97.12 194 ASN A C 1
ATOM 1490 O O . ASN A 1 194 ? 17.172 0.184 8.867 1 97.12 194 ASN A O 1
ATOM 1494 N N . SER A 1 195 ? 16.609 0.47 6.738 1 96.25 195 SER A N 1
ATOM 1495 C CA . SER A 1 195 ? 17.453 1.639 6.508 1 96.25 195 SER A CA 1
ATOM 1496 C C . SER A 1 195 ? 16.625 2.852 6.109 1 96.25 195 SER A C 1
ATOM 1498 O O . SER A 1 195 ? 15.727 2.746 5.27 1 96.25 195 SER A O 1
ATOM 1500 N N . ILE A 1 196 ? 16.938 3.996 6.715 1 96.81 196 ILE A N 1
ATOM 1501 C CA . ILE A 1 196 ? 16.172 5.195 6.41 1 96.81 196 ILE A CA 1
ATOM 1502 C C . ILE A 1 196 ? 17.109 6.312 5.957 1 96.81 196 ILE A C 1
ATOM 1504 O O . ILE A 1 196 ? 18.312 6.273 6.234 1 96.81 196 ILE A O 1
ATOM 1508 N N . ARG A 1 197 ? 16.547 7.215 5.211 1 96.56 197 ARG A N 1
ATOM 1509 C CA . ARG A 1 197 ? 17.25 8.414 4.77 1 96.56 197 ARG A CA 1
ATOM 1510 C C . ARG A 1 197 ? 16.344 9.633 4.809 1 96.56 197 ARG A C 1
ATOM 1512 O O . ARG A 1 197 ? 15.156 9.539 4.461 1 96.56 197 ARG A O 1
ATOM 1519 N N . TYR A 1 198 ? 16.828 10.711 5.344 1 96.88 198 TYR A N 1
ATOM 1520 C CA . TYR A 1 198 ? 16.203 12.031 5.219 1 96.88 198 TYR A CA 1
ATOM 1521 C C . TYR A 1 198 ? 16.984 12.898 4.23 1 96.88 198 TYR A C 1
ATOM 1523 O O . TYR A 1 198 ? 17.969 13.547 4.598 1 96.88 198 TYR A O 1
ATOM 1531 N N . PRO A 1 199 ? 16.516 12.93 3.062 1 96.31 199 PRO A N 1
ATOM 1532 C CA . PRO A 1 199 ? 17.312 13.531 1.985 1 96.31 199 PRO A CA 1
ATOM 1533 C C . PRO A 1 199 ? 17.562 15.023 2.197 1 96.31 199 PRO A C 1
ATOM 1535 O O . PRO A 1 199 ? 18.641 15.523 1.887 1 96.31 199 PRO A O 1
ATOM 1538 N N . LYS A 1 200 ? 16.609 15.75 2.629 1 94.44 200 LYS A N 1
ATOM 1539 C CA . LYS A 1 200 ? 16.75 17.188 2.822 1 94.44 200 LYS A CA 1
ATOM 1540 C C . LYS A 1 200 ? 17.922 17.5 3.752 1 94.44 200 LYS A C 1
ATOM 1542 O O . LYS A 1 200 ? 18.625 18.5 3.549 1 94.44 200 LYS A O 1
ATOM 1547 N N . PHE A 1 201 ? 18.141 16.641 4.73 1 96 201 PHE A N 1
ATOM 1548 C CA . PHE A 1 201 ? 19.156 16.906 5.746 1 96 201 PHE A CA 1
ATOM 1549 C C . PHE A 1 201 ? 20.359 16.016 5.543 1 96 201 PHE A C 1
ATOM 1551 O O . PHE A 1 201 ? 21.312 16.062 6.328 1 96 201 PHE A O 1
ATOM 1558 N N . ASN A 1 202 ? 20.391 15.172 4.648 1 95 202 ASN A N 1
ATOM 1559 C CA . ASN A 1 202 ? 21.453 14.219 4.348 1 95 202 ASN A CA 1
ATOM 1560 C C . ASN A 1 202 ? 21.781 13.359 5.562 1 95 202 ASN A C 1
ATOM 1562 O O . ASN A 1 202 ? 22.953 13.266 5.957 1 95 202 ASN A O 1
ATOM 1566 N N . PHE A 1 203 ? 20.797 12.883 6.105 1 96.69 203 PHE A N 1
ATOM 1567 C CA . PHE A 1 203 ? 20.906 12.039 7.293 1 96.69 203 PHE A CA 1
ATOM 1568 C C . PHE A 1 203 ? 20.453 10.617 7 1 96.69 203 PHE A C 1
ATOM 1570 O O . PHE A 1 203 ? 19.406 10.422 6.371 1 96.69 203 PHE A O 1
ATOM 1577 N N . ASN A 1 204 ? 21.234 9.617 7.348 1 95.88 204 ASN A N 1
ATOM 1578 C CA . ASN A 1 204 ? 20.891 8.211 7.168 1 95.88 204 ASN A CA 1
ATOM 1579 C C . ASN A 1 204 ? 21.109 7.41 8.453 1 95.88 204 ASN A C 1
ATOM 1581 O O . ASN A 1 204 ? 22.016 7.707 9.219 1 95.88 204 ASN A O 1
ATOM 1585 N N . LYS A 1 205 ? 20.297 6.414 8.602 1 95.56 205 LYS A N 1
ATOM 1586 C CA . LYS A 1 205 ? 20.406 5.566 9.789 1 95.56 205 LYS A CA 1
ATOM 1587 C C . LYS A 1 205 ? 19.781 4.195 9.547 1 95.56 205 LYS A C 1
ATOM 1589 O O . LYS A 1 205 ? 19.016 4.02 8.602 1 95.56 205 LYS A O 1
ATOM 1594 N N . ARG A 1 206 ? 20.219 3.24 10.383 1 95.25 206 ARG A N 1
ATOM 1595 C CA . ARG A 1 206 ? 19.672 1.887 10.336 1 95.25 206 ARG A CA 1
ATOM 1596 C C . ARG A 1 206 ? 19.109 1.476 11.695 1 95.25 206 ARG A C 1
ATOM 1598 O O . ARG A 1 206 ? 19.5 2.039 12.727 1 95.25 206 ARG A O 1
ATOM 1605 N N . ASN A 1 207 ? 18.234 0.519 11.617 1 95.5 207 ASN A N 1
ATOM 1606 C CA . ASN A 1 207 ? 17.672 0.06 12.875 1 95.5 207 ASN A CA 1
ATOM 1607 C C . ASN A 1 207 ? 18.641 -0.824 13.641 1 95.5 207 ASN A C 1
ATOM 1609 O O . ASN A 1 207 ? 18.484 -1.036 14.844 1 95.5 207 ASN A O 1
ATOM 1613 N N . ILE A 1 208 ? 19.594 -1.408 12.922 1 93.62 208 ILE A N 1
ATOM 1614 C CA . ILE A 1 208 ? 20.688 -2.113 13.57 1 93.62 208 ILE A CA 1
ATOM 1615 C C . ILE A 1 208 ? 21.781 -1.118 13.969 1 93.62 208 ILE A C 1
ATOM 1617 O O . ILE A 1 208 ? 22.656 -0.782 13.148 1 93.62 208 ILE A O 1
ATOM 1621 N N . LEU A 1 209 ? 21.781 -0.797 15.18 1 88.81 209 LEU A N 1
ATOM 1622 C CA . LEU A 1 209 ? 22.625 0.286 15.672 1 88.81 209 LEU A CA 1
ATOM 1623 C C . LEU A 1 209 ? 24.109 -0.101 15.617 1 88.81 209 LEU A C 1
ATOM 1625 O O . LEU A 1 209 ? 24.438 -1.287 15.578 1 88.81 209 LEU A O 1
ATOM 1629 N N . PRO A 1 210 ? 24.953 0.879 15.625 1 84.31 210 PRO A N 1
ATOM 1630 C CA . PRO A 1 210 ? 26.375 0.647 15.398 1 84.31 210 PRO A CA 1
ATOM 1631 C C . PRO A 1 210 ? 27.016 -0.23 16.469 1 84.31 210 PRO A C 1
ATOM 1633 O O . PRO A 1 210 ? 28 -0.922 16.203 1 84.31 210 PRO A O 1
ATOM 1636 N N . TYR A 1 211 ? 26.484 -0.242 17.609 1 84.56 211 TYR A N 1
ATOM 1637 C CA . TYR A 1 211 ? 27.125 -0.975 18.703 1 84.56 211 TYR A CA 1
ATOM 1638 C C . TYR A 1 211 ? 26.656 -2.428 18.719 1 84.56 211 TYR A C 1
ATOM 1640 O O . TYR A 1 211 ? 27.188 -3.238 19.484 1 84.56 211 TYR A O 1
ATOM 1648 N N . VAL A 1 212 ? 25.656 -2.754 17.922 1 86.12 212 VAL A N 1
ATOM 1649 C CA . VAL A 1 212 ? 25.156 -4.125 17.859 1 86.12 212 VAL A CA 1
ATOM 1650 C C . VAL A 1 212 ? 26.188 -5.016 17.156 1 86.12 212 VAL A C 1
ATOM 1652 O O . VAL A 1 212 ? 26.578 -4.742 16.016 1 86.12 212 VAL A O 1
ATOM 1655 N N . ASN A 1 213 ? 26.688 -6.02 17.844 1 87.12 213 ASN A N 1
ATOM 1656 C CA . ASN A 1 213 ? 27.688 -6.914 17.266 1 87.12 213 ASN A CA 1
ATOM 1657 C C . ASN A 1 213 ? 27.094 -8.273 16.922 1 87.12 213 ASN A C 1
ATOM 1659 O O . ASN A 1 213 ? 25.922 -8.523 17.188 1 87.12 213 ASN A O 1
ATOM 1663 N N . LYS A 1 214 ? 27.891 -9.07 16.312 1 89.06 214 LYS A N 1
ATOM 1664 C CA . LYS A 1 214 ? 27.438 -10.359 15.797 1 89.06 214 LYS A CA 1
ATOM 1665 C C . LYS A 1 214 ? 27.016 -11.289 16.922 1 89.06 214 LYS A C 1
ATOM 1667 O O . LYS A 1 214 ? 26 -11.984 16.797 1 89.06 214 LYS A O 1
ATOM 1672 N N . THR A 1 215 ? 27.75 -11.266 18 1 89.88 215 THR A N 1
ATOM 1673 C CA . THR A 1 215 ? 27.438 -12.141 19.125 1 89.88 215 THR A CA 1
ATOM 1674 C C . THR A 1 215 ? 26.078 -11.781 19.734 1 89.88 215 THR A C 1
ATOM 1676 O O . THR A 1 215 ? 25.281 -12.664 20.062 1 89.88 215 THR A O 1
ATOM 1679 N N . TYR A 1 216 ? 25.828 -10.484 19.812 1 90.69 216 TYR A N 1
ATOM 1680 C CA . TYR A 1 216 ? 24.547 -10.023 20.312 1 90.69 216 TYR A CA 1
ATOM 1681 C C . TYR A 1 216 ? 23.406 -10.43 19.391 1 90.69 216 TYR A C 1
ATOM 1683 O O . TYR A 1 216 ? 22.375 -10.922 19.828 1 90.69 216 TYR A O 1
ATOM 1691 N N . LEU A 1 217 ? 23.562 -10.344 18.156 1 90.38 217 LEU A N 1
ATOM 1692 C CA . LEU A 1 217 ? 22.547 -10.617 17.156 1 90.38 217 LEU A CA 1
ATOM 1693 C C . LEU A 1 217 ? 22.188 -12.102 17.141 1 90.38 217 LEU A C 1
ATOM 1695 O O . LEU A 1 217 ? 21.047 -12.469 16.844 1 90.38 217 LEU A O 1
ATOM 1699 N N . GLU A 1 218 ? 23.109 -12.883 17.484 1 89.94 218 GLU A N 1
ATOM 1700 C CA . GLU A 1 218 ? 22.891 -14.328 17.453 1 89.94 218 GLU A CA 1
ATOM 1701 C C . GLU A 1 218 ? 22.031 -14.789 18.625 1 89.94 218 GLU A C 1
ATOM 1703 O O . GLU A 1 218 ? 21.406 -15.844 18.578 1 89.94 218 GLU A O 1
ATOM 1708 N N . GLN A 1 219 ? 21.984 -13.914 19.625 1 91.06 219 GLN A N 1
ATOM 1709 C CA . GLN A 1 219 ? 21.328 -14.406 20.844 1 91.06 219 GLN A CA 1
ATOM 1710 C C . GLN A 1 219 ? 20.141 -13.539 21.203 1 91.06 219 GLN A C 1
ATOM 1712 O O . GLN A 1 219 ? 19.281 -13.953 22 1 91.06 219 GLN A O 1
ATOM 1717 N N . CYS A 1 220 ? 19.969 -12.492 20.594 1 93.75 220 CYS A N 1
ATOM 1718 C CA . CYS A 1 220 ? 18.984 -11.547 21.094 1 93.75 220 CYS A CA 1
ATOM 1719 C C . CYS A 1 220 ? 17.625 -11.789 20.438 1 93.75 220 CYS A C 1
ATOM 1721 O O . CYS A 1 220 ? 17.547 -12.359 19.359 1 93.75 220 CYS A O 1
ATOM 1723 N N . VAL A 1 221 ? 16.531 -11.484 21.125 1 96.44 221 VAL A N 1
ATOM 1724 C CA . VAL A 1 221 ? 15.156 -11.391 20.656 1 96.44 221 VAL A CA 1
ATOM 1725 C C . VAL A 1 221 ? 14.516 -10.109 21.188 1 96.44 221 VAL A C 1
ATOM 1727 O O . VAL A 1 221 ? 14.656 -9.789 22.375 1 96.44 221 VAL A O 1
ATOM 1730 N N . PHE A 1 222 ? 13.891 -9.484 20.344 1 96.69 222 PHE A N 1
ATOM 1731 C CA . PHE A 1 222 ? 13.328 -8.195 20.703 1 96.69 222 PHE A CA 1
ATOM 1732 C C . PHE A 1 222 ? 12.406 -8.32 21.906 1 96.69 222 PHE A C 1
ATOM 1734 O O . PHE A 1 222 ? 11.555 -9.203 21.953 1 96.69 222 PHE A O 1
ATOM 1741 N N . ASN A 1 223 ? 12.648 -7.516 22.781 1 95.12 223 ASN A N 1
ATOM 1742 C CA . ASN A 1 223 ? 11.836 -7.258 23.969 1 95.12 223 ASN A CA 1
ATOM 1743 C C . ASN A 1 223 ? 11.844 -5.781 24.344 1 95.12 223 ASN A C 1
ATOM 1745 O O . ASN A 1 223 ? 12.914 -5.176 24.469 1 95.12 223 ASN A O 1
ATOM 1749 N N . ARG A 1 224 ? 10.711 -5.25 24.516 1 93.44 224 ARG A N 1
ATOM 1750 C CA . ARG A 1 224 ? 10.57 -3.811 24.719 1 93.44 224 ARG A CA 1
ATOM 1751 C C . ARG A 1 224 ? 11.344 -3.35 25.953 1 93.44 224 ARG A C 1
ATOM 1753 O O . ARG A 1 224 ? 11.82 -2.213 26 1 93.44 224 ARG A O 1
ATOM 1760 N N . ILE A 1 225 ? 11.547 -4.168 26.891 1 92.81 225 ILE A N 1
ATOM 1761 C CA . ILE A 1 225 ? 12.164 -3.791 28.156 1 92.81 225 ILE A CA 1
ATOM 1762 C C . ILE A 1 225 ? 13.617 -4.266 28.172 1 92.81 225 ILE A C 1
ATOM 1764 O O . ILE A 1 225 ? 14.531 -3.467 28.375 1 92.81 225 ILE A O 1
ATOM 1768 N N . THR A 1 226 ? 13.875 -5.504 27.875 1 93.06 226 THR A N 1
ATOM 1769 C CA . THR A 1 226 ? 15.18 -6.117 28.078 1 93.06 226 THR A CA 1
ATOM 1770 C C . THR A 1 226 ? 16.078 -5.91 26.859 1 93.06 226 THR A C 1
ATOM 1772 O O . THR A 1 226 ? 17.281 -5.695 27.016 1 93.06 226 THR A O 1
ATOM 1775 N N . ASP A 1 227 ? 15.508 -6.023 25.672 1 94.12 227 ASP A N 1
ATOM 1776 C CA . ASP A 1 227 ? 16.297 -5.914 24.453 1 94.12 227 ASP A CA 1
ATOM 1777 C C . ASP A 1 227 ? 15.57 -5.059 23.406 1 94.12 227 ASP A C 1
ATOM 1779 O O . ASP A 1 227 ? 15.25 -5.535 22.312 1 94.12 227 ASP A O 1
ATOM 1783 N N . PRO A 1 228 ? 15.477 -3.785 23.656 1 92.5 228 PRO A N 1
ATOM 1784 C CA . PRO A 1 228 ? 14.711 -2.93 22.75 1 92.5 228 PRO A CA 1
ATOM 1785 C C . PRO A 1 228 ? 15.43 -2.67 21.438 1 92.5 228 PRO A C 1
ATOM 1787 O O . PRO A 1 228 ? 14.797 -2.27 20.453 1 92.5 228 PRO A O 1
ATOM 1790 N N . ASP A 1 229 ? 16.719 -2.951 21.359 1 91.31 229 ASP A N 1
ATOM 1791 C CA . ASP A 1 229 ? 17.484 -2.623 20.156 1 91.31 229 ASP A CA 1
ATOM 1792 C C . ASP A 1 229 ? 17.672 -3.854 19.266 1 91.31 229 ASP A C 1
ATOM 1794 O O . ASP A 1 229 ? 18.312 -3.775 18.219 1 91.31 229 ASP A O 1
ATOM 1798 N N . CYS A 1 230 ? 17.188 -4.945 19.672 1 95.31 230 CYS A N 1
ATOM 1799 C CA . CYS A 1 230 ? 17.328 -6.156 18.875 1 95.31 230 CYS A CA 1
ATOM 1800 C C . CYS A 1 230 ? 16.422 -6.121 17.656 1 95.31 230 CYS A C 1
ATOM 1802 O O . CYS A 1 230 ? 15.227 -5.875 17.766 1 95.31 230 CYS A O 1
ATOM 1804 N N . PRO A 1 231 ? 16.922 -6.406 16.453 1 96.19 231 PRO A N 1
ATOM 1805 C CA . PRO A 1 231 ? 16.125 -6.375 15.219 1 96.19 231 PRO A CA 1
ATOM 1806 C C . PRO A 1 231 ? 15.469 -7.715 14.906 1 96.19 231 PRO A C 1
ATOM 1808 O O . PRO A 1 231 ? 14.898 -7.895 13.828 1 96.19 231 PRO A O 1
ATOM 1811 N N . ILE A 1 232 ? 15.57 -8.703 15.789 1 97.5 232 ILE A N 1
ATOM 1812 C CA . ILE A 1 232 ? 14.984 -10.031 15.602 1 97.5 232 ILE A CA 1
ATOM 1813 C C . ILE A 1 232 ? 13.727 -10.164 16.453 1 97.5 232 ILE A C 1
ATOM 1815 O O . ILE A 1 232 ? 13.773 -9.992 17.672 1 97.5 232 ILE A O 1
ATOM 1819 N N . PHE A 1 233 ? 12.648 -10.484 15.852 1 98.31 233 PHE A N 1
ATOM 1820 C CA . PHE A 1 233 ? 11.352 -10.508 16.516 1 98.31 233 PHE A CA 1
ATOM 1821 C C . PHE A 1 233 ? 10.75 -11.906 16.484 1 98.31 233 PHE A C 1
ATOM 1823 O O . PHE A 1 233 ? 10.836 -12.602 15.461 1 98.31 233 PHE A O 1
ATOM 1830 N N . ARG A 1 234 ? 10.234 -12.305 17.578 1 98.12 234 ARG A N 1
ATOM 1831 C CA . ARG A 1 234 ? 9.445 -13.523 17.609 1 98.12 234 ARG A CA 1
ATOM 1832 C C . ARG A 1 234 ? 8.008 -13.258 17.172 1 98.12 234 ARG A C 1
ATOM 1834 O O . ARG A 1 234 ? 7.383 -12.297 17.641 1 98.12 234 ARG A O 1
ATOM 1841 N N . LEU A 1 235 ? 7.402 -14.133 16.328 1 98.38 235 LEU A N 1
ATOM 1842 C CA . LEU A 1 235 ? 6.09 -13.875 15.75 1 98.38 235 LEU A CA 1
ATOM 1843 C C . LEU A 1 235 ? 5.016 -13.836 16.828 1 98.38 235 LEU A C 1
ATOM 1845 O O . LEU A 1 235 ? 4.141 -12.969 16.812 1 98.38 235 LEU A O 1
ATOM 1849 N N . LYS A 1 236 ? 5.09 -14.688 17.75 1 98 236 LYS A N 1
ATOM 1850 C CA . LYS A 1 236 ? 4.109 -14.734 18.828 1 98 236 LYS A CA 1
ATOM 1851 C C . LYS A 1 236 ? 4.074 -13.422 19.594 1 98 236 LYS A C 1
ATOM 1853 O O . LYS A 1 236 ? 3 -12.906 19.906 1 98 236 LYS A O 1
ATOM 1858 N N . ASP A 1 237 ? 5.227 -12.93 19.891 1 97.69 237 ASP A N 1
ATOM 1859 C CA . ASP A 1 237 ? 5.324 -11.711 20.688 1 97.69 237 ASP A CA 1
ATOM 1860 C C . ASP A 1 237 ? 4.73 -10.516 19.938 1 97.69 237 ASP A C 1
ATOM 1862 O O . ASP A 1 237 ? 4.074 -9.664 20.547 1 97.69 237 ASP A O 1
ATOM 1866 N N . MET A 1 238 ? 4.949 -10.414 18.641 1 97.62 238 MET A N 1
ATOM 1867 C CA . MET A 1 238 ? 4.375 -9.336 17.859 1 97.62 238 MET A CA 1
ATOM 1868 C C . MET A 1 238 ? 2.85 -9.375 17.906 1 97.62 238 MET A C 1
ATOM 1870 O O . MET A 1 238 ? 2.205 -8.344 18.109 1 97.62 238 MET A O 1
ATOM 1874 N N . VAL A 1 239 ? 2.32 -10.539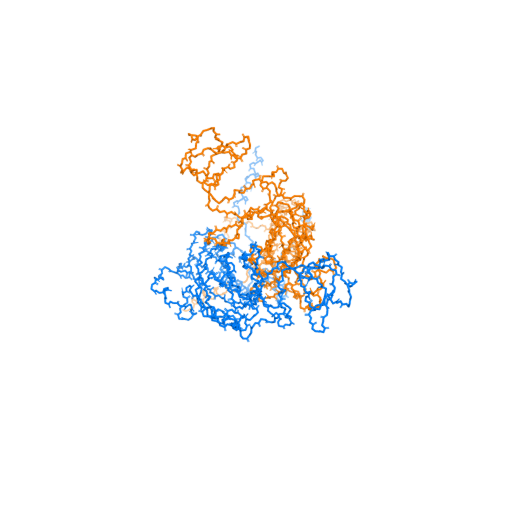 17.797 1 97.44 239 VAL A N 1
ATOM 1875 C CA . VAL A 1 239 ? 0.871 -10.703 17.766 1 97.44 239 VAL A CA 1
ATOM 1876 C C . VAL A 1 239 ? 0.293 -10.438 19.156 1 97.44 239 VAL A C 1
ATOM 1878 O O . VAL A 1 239 ? -0.751 -9.797 19.297 1 97.44 239 VAL A O 1
ATOM 1881 N N . THR A 1 240 ? 1.002 -10.883 20.188 1 97.25 240 THR A N 1
ATOM 1882 C CA . THR A 1 240 ? 0.553 -10.68 21.562 1 97.25 240 THR A CA 1
ATOM 1883 C C . THR A 1 240 ? 0.553 -9.195 21.906 1 97.25 240 THR A C 1
ATOM 1885 O O . THR A 1 240 ? -0.376 -8.703 22.547 1 97.25 240 THR A O 1
ATOM 1888 N N . GLU A 1 241 ? 1.584 -8.523 21.484 1 96.06 241 GLU A N 1
ATOM 1889 C CA . GLU A 1 241 ? 1.666 -7.086 21.75 1 96.06 241 GLU A CA 1
ATOM 1890 C C . GLU A 1 241 ? 0.543 -6.332 21.047 1 96.06 241 GLU A C 1
ATOM 1892 O O . GLU A 1 241 ? 0.211 -5.207 21.422 1 96.06 241 GLU A O 1
ATOM 1897 N N . ALA A 1 242 ? 0.023 -6.832 19.984 1 94.38 242 ALA A N 1
ATOM 1898 C CA . ALA A 1 242 ? -1.113 -6.238 19.281 1 94.38 242 ALA A CA 1
ATOM 1899 C C . ALA A 1 242 ? -2.432 -6.645 19.938 1 94.38 242 ALA A C 1
ATOM 1901 O O . ALA A 1 242 ? -3.506 -6.391 19.391 1 94.38 242 ALA A O 1
ATOM 1902 N N . ASN A 1 243 ? -2.424 -7.34 21.109 1 94.06 243 ASN A N 1
ATOM 1903 C CA . ASN A 1 243 ? -3.576 -7.809 21.875 1 94.06 243 ASN A CA 1
ATOM 1904 C C . ASN A 1 243 ? -4.363 -8.867 21.094 1 94.06 243 ASN A C 1
ATOM 1906 O O . ASN A 1 243 ? -5.594 -8.867 21.109 1 94.06 243 ASN A O 1
ATOM 1910 N N . GLU A 1 244 ? -3.686 -9.625 20.375 1 94.19 244 GLU A N 1
ATOM 1911 C CA . GLU A 1 244 ? -4.254 -10.758 19.656 1 94.19 244 GLU A CA 1
ATOM 1912 C C . GLU A 1 244 ? -3.613 -12.07 20.094 1 94.19 244 GLU A C 1
ATOM 1914 O O . GLU A 1 244 ? -2.582 -12.07 20.766 1 94.19 244 GLU A O 1
ATOM 1919 N N . ASP A 1 245 ? -4.324 -13.102 19.812 1 95.81 245 ASP A N 1
ATOM 1920 C CA . ASP A 1 245 ? -3.795 -14.438 20.078 1 95.81 245 ASP A CA 1
ATOM 1921 C C . ASP A 1 245 ? -3.295 -15.102 18.797 1 95.81 245 ASP A C 1
ATOM 1923 O O . ASP A 1 245 ? -4.051 -15.258 17.844 1 95.81 245 ASP A O 1
ATOM 1927 N N . PHE A 1 246 ? -2.059 -15.562 18.844 1 97 246 PHE A N 1
ATOM 1928 C CA . PHE A 1 246 ? -1.43 -16.078 17.641 1 97 246 PHE A CA 1
ATOM 1929 C C . PHE A 1 246 ? -2.139 -17.344 17.172 1 97 246 PHE A C 1
ATOM 1931 O O . PHE A 1 246 ? -2.404 -17.5 15.977 1 97 246 PHE A O 1
ATOM 1938 N N . GLN A 1 247 ? -2.391 -18.266 18.047 1 96.81 247 GLN A N 1
ATOM 1939 C CA . GLN A 1 247 ? -2.984 -19.531 17.672 1 96.81 247 GLN A CA 1
ATOM 1940 C C . GLN A 1 247 ? -4.379 -19.344 17.078 1 96.81 247 GLN A C 1
ATOM 1942 O O . GLN A 1 247 ? -4.754 -20.031 16.125 1 96.81 247 GLN A O 1
ATOM 1947 N N . THR A 1 248 ? -5.094 -18.453 17.625 1 94.06 248 THR A N 1
ATOM 1948 C CA . THR A 1 248 ? -6.418 -18.141 17.094 1 94.06 248 THR A CA 1
ATOM 1949 C C . THR A 1 248 ? -6.316 -17.516 15.711 1 94.06 248 THR A C 1
ATOM 1951 O O . THR A 1 248 ? -7.051 -17.891 14.797 1 94.06 248 THR A O 1
ATOM 1954 N N . MET A 1 249 ? -5.461 -16.641 15.531 1 94 249 MET A N 1
ATOM 1955 C CA . MET A 1 249 ? -5.277 -15.961 14.25 1 94 249 MET A CA 1
ATOM 1956 C C . MET A 1 249 ? -4.734 -16.922 13.195 1 94 249 MET A C 1
ATOM 1958 O O . MET A 1 249 ? -5.043 -16.781 12.008 1 94 249 MET A O 1
ATOM 1962 N N . ALA A 1 250 ? -3.947 -17.844 13.641 1 96.75 250 ALA A N 1
ATOM 1963 C CA . ALA A 1 250 ? -3.246 -18.766 12.742 1 96.75 250 ALA A CA 1
ATOM 1964 C C . ALA A 1 250 ? -4.227 -19.703 12.055 1 96.75 250 ALA A C 1
ATOM 1966 O O . ALA A 1 250 ? -3.891 -20.328 11.039 1 96.75 250 ALA A O 1
ATOM 1967 N N . VAL A 1 251 ? -5.391 -19.859 12.586 1 95.62 251 VAL A N 1
ATOM 1968 C CA . VAL A 1 251 ? -6.359 -20.797 12.023 1 95.62 251 VAL A CA 1
ATOM 1969 C C . VAL A 1 251 ? -6.883 -20.25 10.688 1 95.62 251 VAL A C 1
ATOM 1971 O O . VAL A 1 251 ? -6.859 -20.953 9.68 1 95.62 251 VAL A O 1
ATOM 1974 N N . HIS A 1 252 ? -7.258 -18.969 10.68 1 93.19 252 HIS A N 1
ATOM 1975 C CA . HIS A 1 252 ? -7.844 -18.406 9.477 1 93.19 252 HIS A CA 1
ATOM 1976 C C . HIS A 1 252 ? -6.914 -17.375 8.844 1 93.19 252 HIS A C 1
ATOM 1978 O O . HIS A 1 252 ? -7.207 -16.844 7.77 1 93.19 252 HIS A O 1
ATOM 1984 N N . GLY A 1 253 ? -5.895 -17.109 9.531 1 94.25 253 GLY A N 1
ATOM 1985 C CA . GLY A 1 253 ? -4.945 -16.141 9.008 1 94.25 253 GLY A CA 1
ATOM 1986 C C . GLY A 1 253 ? -5.328 -14.695 9.312 1 94.25 253 GLY A C 1
ATOM 1987 O O . GLY A 1 253 ? -6.289 -14.445 10.047 1 94.25 253 GLY A O 1
ATOM 1988 N N . GLY A 1 254 ? -4.48 -13.797 8.859 1 92.88 254 GLY A N 1
ATOM 1989 C CA . GLY A 1 254 ? -4.707 -12.383 9.078 1 92.88 254 GLY A CA 1
ATOM 1990 C C . GLY A 1 254 ? -3.561 -11.516 8.586 1 92.88 254 GLY A C 1
ATOM 1991 O O . GLY A 1 254 ? -2.631 -12.008 7.945 1 92.88 254 GLY A O 1
ATOM 1992 N N . VAL A 1 255 ? -3.793 -10.258 8.797 1 93.44 255 VAL A N 1
ATOM 1993 C CA . VAL A 1 255 ? -2.773 -9.289 8.398 1 93.44 255 VAL A CA 1
ATOM 1994 C C . VAL A 1 255 ? -2.324 -8.484 9.617 1 93.44 255 VAL A C 1
ATOM 1996 O O . VAL A 1 255 ? -3.154 -7.922 10.336 1 93.44 255 VAL A O 1
ATOM 1999 N N . MET A 1 256 ? -1.044 -8.484 9.805 1 94.5 256 MET A N 1
ATOM 2000 C CA . MET A 1 256 ? -0.427 -7.734 10.898 1 94.5 256 MET A CA 1
ATOM 2001 C C . MET A 1 256 ? 0.416 -6.582 10.359 1 94.5 256 MET A C 1
ATOM 2003 O O . MET A 1 256 ? 1.033 -6.703 9.297 1 94.5 256 MET A O 1
ATOM 2007 N N . GLY A 1 257 ? 0.384 -5.539 11.078 1 94.56 257 GLY A N 1
ATOM 2008 C CA . GLY A 1 257 ? 1.256 -4.426 10.75 1 94.56 257 GLY A CA 1
ATOM 2009 C C . GLY A 1 257 ? 2.393 -4.238 11.734 1 94.56 257 GLY A C 1
ATOM 2010 O O . GLY A 1 257 ? 2.168 -4.215 12.945 1 94.56 257 GLY A O 1
ATOM 2011 N N . VAL A 1 258 ? 3.557 -4.207 11.188 1 96.69 258 VAL A N 1
ATOM 2012 C CA . VAL A 1 258 ? 4.742 -3.818 11.945 1 96.69 258 VAL A CA 1
ATOM 2013 C C . VAL A 1 258 ? 5.094 -2.363 11.641 1 96.69 258 VAL A C 1
ATOM 2015 O O . VAL A 1 258 ? 5.719 -2.07 10.625 1 96.69 258 VAL A O 1
ATOM 2018 N N . GLN A 1 259 ? 4.809 -1.545 12.555 1 94.69 259 GLN A N 1
ATOM 2019 C CA . GLN A 1 259 ? 5.039 -0.12 12.344 1 94.69 259 GLN A CA 1
ATOM 2020 C C . GLN A 1 259 ? 6.375 0.312 12.945 1 94.69 259 GLN A C 1
ATOM 2022 O O . GLN A 1 259 ? 6.641 0.074 14.125 1 94.69 259 GLN A O 1
ATOM 2027 N N . ILE A 1 260 ? 7.164 0.868 12.117 1 95.94 260 ILE A N 1
ATOM 2028 C CA . ILE A 1 260 ? 8.438 1.427 12.555 1 95.94 260 ILE A CA 1
ATOM 2029 C C . ILE A 1 260 ? 8.414 2.947 12.414 1 95.94 260 ILE A C 1
ATOM 2031 O O . ILE A 1 260 ? 8.391 3.475 11.305 1 95.94 260 ILE A O 1
ATOM 2035 N N . ARG A 1 261 ? 8.492 3.635 13.516 1 94.5 261 ARG A N 1
ATOM 2036 C CA . ARG A 1 261 ? 8.422 5.09 13.508 1 94.5 261 ARG A CA 1
ATOM 2037 C C . ARG A 1 261 ? 9.789 5.711 13.766 1 94.5 261 ARG A C 1
ATOM 2039 O O . ARG A 1 261 ? 10.461 5.379 14.742 1 94.5 261 ARG A O 1
ATOM 2046 N N . TRP A 1 262 ? 10.195 6.566 12.891 1 95.69 262 TRP A N 1
ATOM 2047 C CA . TRP A 1 262 ? 11.453 7.305 12.992 1 95.69 262 TRP A CA 1
ATOM 2048 C C . TRP A 1 262 ? 11.188 8.797 13.18 1 95.69 262 TRP A C 1
ATOM 2050 O O . TRP A 1 262 ? 11.062 9.539 12.203 1 95.69 262 TRP A O 1
ATOM 2060 N N . GLU A 1 263 ? 11.07 9.219 14.445 1 94.44 263 GLU A N 1
ATOM 2061 C CA . GLU A 1 263 ? 11.016 10.641 14.758 1 94.44 263 GLU A CA 1
ATOM 2062 C C . GLU A 1 263 ? 12.375 11.172 15.195 1 94.44 263 GLU A C 1
ATOM 2064 O O . GLU A 1 263 ? 12.836 10.891 16.297 1 94.44 263 GLU A O 1
ATOM 2069 N N . CYS A 1 264 ? 12.961 11.938 14.32 1 96 264 CYS A N 1
ATOM 2070 C CA . CYS A 1 264 ? 14.344 12.336 14.578 1 96 264 CYS A CA 1
ATOM 2071 C C . CYS A 1 264 ? 14.453 13.844 14.734 1 96 264 CYS A C 1
ATOM 2073 O O . CYS A 1 264 ? 14.148 14.594 13.805 1 96 264 CYS A O 1
ATOM 2075 N N . ASP A 1 265 ? 14.844 14.227 15.922 1 95.69 265 ASP A N 1
ATOM 2076 C CA . ASP A 1 265 ? 15.25 15.609 16.141 1 95.69 265 ASP A CA 1
ATOM 2077 C C . ASP A 1 265 ? 16.734 15.797 15.844 1 95.69 265 ASP A C 1
ATOM 2079 O O . ASP A 1 265 ? 17.578 15.516 16.688 1 95.69 265 ASP A O 1
ATOM 2083 N N . LEU A 1 266 ? 17.078 16.344 14.781 1 96.38 266 LEU A N 1
ATOM 2084 C CA . LEU A 1 266 ? 18.453 16.406 14.305 1 96.38 266 LEU A CA 1
ATOM 2085 C C . LEU A 1 266 ? 19.203 17.578 14.93 1 96.38 266 LEU A C 1
ATOM 2087 O O . LEU A 1 266 ? 20.375 17.812 14.625 1 96.38 266 LEU A O 1
ATOM 2091 N N . ASP A 1 267 ? 18.531 18.328 15.719 1 94.94 267 ASP A N 1
ATOM 2092 C CA . ASP A 1 267 ? 19.219 19.328 16.547 1 94.94 267 ASP A CA 1
ATOM 2093 C C . ASP A 1 267 ? 19.875 18.672 17.75 1 94.94 267 ASP A C 1
ATOM 2095 O O . ASP A 1 267 ? 20.719 19.281 18.406 1 94.94 267 ASP A O 1
ATOM 2099 N N . MET A 1 268 ? 19.469 17.531 18.062 1 94.06 268 MET A N 1
ATOM 2100 C CA . MET A 1 268 ? 20.031 16.719 19.141 1 94.06 268 MET A CA 1
ATOM 2101 C C . MET A 1 268 ? 20.984 15.656 18.578 1 94.06 268 MET A C 1
ATOM 2103 O O . MET A 1 268 ? 21.031 15.422 17.375 1 94.06 268 MET A O 1
ATOM 2107 N N . PRO A 1 269 ? 21.703 15.008 19.438 1 93.56 269 PRO A N 1
ATOM 2108 C CA . PRO A 1 269 ? 22.625 13.969 18.953 1 93.56 269 PRO A CA 1
ATOM 2109 C C . PRO A 1 269 ? 21.906 12.852 18.203 1 93.56 269 PRO A C 1
ATOM 2111 O O . PRO A 1 269 ? 20.781 12.484 18.562 1 93.56 269 PRO A O 1
ATOM 2114 N N . SER A 1 270 ? 22.594 12.32 17.219 1 91.81 270 SER A N 1
ATOM 2115 C CA . SER A 1 270 ? 22.031 11.305 16.344 1 91.81 270 SER A CA 1
ATOM 2116 C C . SER A 1 270 ? 21.672 10.039 17.109 1 91.81 270 SER A C 1
ATOM 2118 O O . SER A 1 270 ? 20.844 9.25 16.672 1 91.81 270 SER A O 1
ATOM 2120 N N . SER A 1 271 ? 22.25 9.898 18.25 1 90.94 271 SER A N 1
ATOM 2121 C CA . SER A 1 271 ? 22 8.711 19.047 1 90.94 271 SER A CA 1
ATOM 2122 C C . SER A 1 271 ? 20.578 8.695 19.609 1 90.94 271 SER A C 1
ATOM 2124 O O . SER A 1 271 ? 20.078 7.645 19.984 1 90.94 271 SER A O 1
ATOM 2126 N N . TRP A 1 272 ? 19.984 9.828 19.594 1 92.5 272 TRP A N 1
ATOM 2127 C CA . TRP A 1 272 ? 18.625 9.914 20.141 1 92.5 272 TRP A CA 1
ATOM 2128 C C . TRP A 1 272 ? 17.594 9.453 19.109 1 92.5 272 TRP A C 1
ATOM 2130 O O . TRP A 1 272 ? 16.453 9.164 19.453 1 92.5 272 TRP A O 1
ATOM 2140 N N . CYS A 1 273 ? 18.016 9.453 17.891 1 94.44 273 CYS A N 1
ATOM 2141 C CA . CYS A 1 273 ? 17.109 8.969 16.859 1 94.44 273 CYS A CA 1
ATOM 2142 C C . CYS A 1 273 ? 17.109 7.445 16.797 1 94.44 273 CYS A C 1
ATOM 2144 O O . CYS A 1 273 ? 18.062 6.84 16.297 1 94.44 273 CYS A O 1
ATOM 2146 N N . VAL A 1 274 ? 16.125 6.883 17.359 1 93.56 274 VAL A N 1
ATOM 2147 C CA . VAL A 1 274 ? 16.016 5.43 17.406 1 93.56 274 VAL A CA 1
ATOM 2148 C C . VAL A 1 274 ? 14.633 5.004 16.922 1 93.56 274 VAL A C 1
ATOM 2150 O O . VAL A 1 274 ? 13.664 5.762 17.031 1 93.56 274 VAL A O 1
ATOM 2153 N N . PRO A 1 275 ? 14.578 3.795 16.312 1 95.06 275 PRO A N 1
ATOM 2154 C CA . PRO A 1 275 ? 13.281 3.326 15.844 1 95.06 275 PRO A CA 1
ATOM 2155 C C . PRO A 1 275 ? 12.352 2.91 16.969 1 95.06 275 PRO A C 1
ATOM 2157 O O . PRO A 1 275 ? 12.805 2.354 17.984 1 95.06 275 PRO A O 1
ATOM 2160 N N . ARG A 1 276 ? 11.172 3.244 16.828 1 95.06 276 ARG A N 1
ATOM 2161 C CA . ARG A 1 276 ? 10.125 2.779 17.75 1 95.06 276 ARG A CA 1
ATOM 2162 C C . ARG A 1 276 ? 9.188 1.802 17.047 1 95.06 276 ARG A C 1
ATOM 2164 O O . ARG A 1 276 ? 8.602 2.129 16.016 1 95.06 276 ARG A O 1
ATOM 2171 N N . TYR A 1 277 ? 9 0.647 17.656 1 96.56 277 TYR A N 1
ATOM 2172 C CA . TYR A 1 277 ? 8.211 -0.404 17.047 1 96.56 277 TYR A CA 1
ATOM 2173 C C . TYR A 1 277 ? 6.828 -0.493 17.672 1 96.56 277 TYR A C 1
ATOM 2175 O O . TYR A 1 277 ? 6.695 -0.421 18.906 1 96.56 277 TYR A O 1
ATOM 2183 N N . THR A 1 278 ? 5.855 -0.569 16.844 1 94.94 278 THR A N 1
ATOM 2184 C CA . THR A 1 278 ? 4.488 -0.835 17.281 1 94.94 278 THR A CA 1
ATOM 2185 C C . THR A 1 278 ? 3.846 -1.916 16.422 1 94.94 278 THR A C 1
ATOM 2187 O O . THR A 1 278 ? 4.055 -1.953 15.203 1 94.94 278 THR A O 1
ATOM 2190 N N . PHE A 1 279 ? 3.092 -2.795 17.078 1 95.88 279 PHE A N 1
ATOM 2191 C CA . PHE A 1 279 ? 2.439 -3.896 16.391 1 95.88 279 PHE A CA 1
ATOM 2192 C C . PHE A 1 279 ? 0.923 -3.777 16.484 1 95.88 279 PHE A C 1
ATOM 2194 O O . PHE A 1 279 ? 0.388 -3.471 17.547 1 95.88 279 PHE A O 1
ATOM 2201 N N . ARG A 1 280 ? 0.307 -4.031 15.336 1 92.38 280 ARG A N 1
ATOM 2202 C CA . ARG A 1 280 ? -1.149 -3.947 15.312 1 92.38 280 ARG A CA 1
ATOM 2203 C C . ARG A 1 280 ? -1.731 -4.852 14.234 1 92.38 280 ARG A C 1
ATOM 2205 O O . ARG A 1 280 ? -1.129 -5.023 13.172 1 92.38 280 ARG A O 1
ATOM 2212 N N . ARG A 1 281 ? -2.877 -5.359 14.477 1 91.5 281 ARG A N 1
ATOM 2213 C CA . ARG A 1 281 ? -3.605 -6.07 13.438 1 91.5 281 ARG A CA 1
ATOM 2214 C C . ARG A 1 281 ? -4.277 -5.098 12.469 1 91.5 281 ARG A C 1
ATOM 2216 O O . ARG A 1 281 ? -4.902 -4.125 12.898 1 91.5 281 ARG A O 1
ATOM 2223 N N . LEU A 1 282 ? -4.133 -5.309 11.227 1 86.56 282 LEU A N 1
ATOM 2224 C CA . LEU A 1 282 ? -4.602 -4.348 10.227 1 86.56 282 LEU A CA 1
ATOM 2225 C C . LEU A 1 282 ? -5.934 -4.789 9.633 1 86.56 282 LEU A C 1
ATOM 2227 O O . LEU A 1 282 ? -6.707 -3.961 9.141 1 86.56 282 LEU A O 1
ATOM 2231 N N . ASP A 1 283 ? -6.168 -6.035 9.477 1 80.94 283 ASP A N 1
ATOM 2232 C CA . ASP A 1 283 ? -7.406 -6.488 8.859 1 80.94 283 ASP A CA 1
ATOM 2233 C C . ASP A 1 283 ? -8.555 -6.5 9.867 1 80.94 283 ASP A C 1
ATOM 2235 O O . ASP A 1 283 ? -9.523 -7.246 9.703 1 80.94 283 ASP A O 1
ATOM 2239 N N . ASN A 1 284 ? -8.555 -5.488 10.766 1 65.62 284 ASN A N 1
ATOM 2240 C CA . ASN A 1 284 ? -9.406 -5.418 11.953 1 65.62 284 ASN A CA 1
ATOM 2241 C C . ASN A 1 284 ? -10.82 -5.914 11.656 1 65.62 284 ASN A C 1
ATOM 2243 O O . ASN A 1 284 ? -11.391 -5.586 10.617 1 65.62 284 ASN A O 1
ATOM 2247 N N . LYS A 1 285 ? -11.133 -6.84 12.453 1 59.84 285 LYS A N 1
ATOM 2248 C CA . LYS A 1 285 ? -12.398 -7.551 12.609 1 59.84 285 LYS A CA 1
ATOM 2249 C C . LYS A 1 285 ? -13.461 -6.652 13.242 1 59.84 285 LYS A C 1
ATOM 2251 O O . LYS A 1 285 ? -13.227 -6.066 14.297 1 59.84 285 LYS A O 1
ATOM 2256 N N . ASP A 1 286 ? -13.977 -5.734 12.469 1 57.53 286 ASP A N 1
ATOM 2257 C CA . ASP A 1 286 ? -15.148 -5.152 13.117 1 57.53 286 ASP A CA 1
ATOM 2258 C C . ASP A 1 286 ? -15.969 -6.227 13.836 1 57.53 286 ASP A C 1
ATOM 2260 O O . ASP A 1 286 ? -16.422 -7.184 13.211 1 57.53 286 ASP A O 1
ATOM 2264 N N . PRO A 1 287 ? -15.789 -6.188 15.133 1 57.38 287 PRO A N 1
ATOM 2265 C CA . PRO A 1 287 ? -16.531 -7.203 15.875 1 57.38 287 PRO A CA 1
ATOM 2266 C C . PRO A 1 287 ? -17.953 -7.402 15.352 1 57.38 287 PRO A C 1
ATOM 2268 O O . PRO A 1 287 ? -18.516 -8.492 15.477 1 57.38 287 PRO A O 1
ATOM 2271 N N . VAL A 1 288 ? -18.422 -6.316 14.812 1 58.28 288 VAL A N 1
ATOM 2272 C CA . VAL A 1 288 ? -19.828 -6.414 14.406 1 58.28 288 VAL A CA 1
ATOM 2273 C C . VAL A 1 288 ? -19.922 -7.109 13.047 1 58.28 288 VAL A C 1
ATOM 2275 O O . VAL A 1 288 ? -20.891 -7.828 12.781 1 58.28 288 VAL A O 1
ATOM 2278 N N . ASN A 1 289 ? -18.891 -6.867 12.273 1 60.94 289 ASN A N 1
ATOM 2279 C CA . ASN A 1 289 ? -19 -7.422 10.93 1 60.94 289 ASN A CA 1
ATOM 2280 C C . ASN A 1 289 ? -17.859 -8.391 10.625 1 60.94 289 ASN A C 1
ATOM 2282 O O . ASN A 1 289 ? -16.734 -7.969 10.352 1 60.94 289 ASN A O 1
ATOM 2286 N N . ASN A 1 290 ? -18.156 -9.609 10.789 1 64.81 290 ASN A N 1
ATOM 2287 C CA . ASN A 1 290 ? -17.172 -10.672 10.594 1 64.81 290 ASN A CA 1
ATOM 2288 C C . ASN A 1 290 ? -17.297 -11.297 9.211 1 64.81 290 ASN A C 1
ATOM 2290 O O . ASN A 1 290 ? -17.266 -12.523 9.078 1 64.81 290 ASN A O 1
ATOM 2294 N N . VAL A 1 291 ? -17.547 -10.406 8.305 1 70.12 291 VAL A N 1
ATOM 2295 C CA . VAL A 1 291 ? -17.641 -11.008 6.977 1 70.12 291 VAL A CA 1
ATOM 2296 C C . VAL A 1 291 ? -16.25 -11.117 6.355 1 70.12 291 VAL A C 1
ATOM 2298 O O . VAL A 1 291 ? -15.477 -10.164 6.387 1 70.12 291 VAL A O 1
ATOM 2301 N N . ALA A 1 292 ? -15.883 -12.391 5.98 1 64.25 292 ALA A N 1
ATOM 2302 C CA . ALA A 1 292 ? -14.656 -12.742 5.262 1 64.25 292 ALA A CA 1
ATOM 2303 C C . ALA A 1 292 ? -13.422 -12.492 6.125 1 64.25 292 ALA A C 1
ATOM 2305 O O . ALA A 1 292 ? -12.547 -11.711 5.746 1 64.25 292 ALA A O 1
ATOM 2306 N N . PRO A 1 293 ? -13.453 -13.117 7.254 1 74.44 293 PRO A N 1
ATOM 2307 C CA . PRO A 1 293 ? -12.289 -12.914 8.117 1 74.44 293 PRO A CA 1
ATOM 2308 C C . PRO A 1 293 ? -11.055 -13.68 7.641 1 74.44 293 PRO A C 1
ATOM 2310 O O . PRO A 1 293 ? -11.18 -14.633 6.871 1 74.44 293 PRO A O 1
ATOM 2313 N N . GLY A 1 294 ? -9.922 -13.164 7.926 1 84.38 294 GLY A N 1
ATOM 2314 C CA . GLY A 1 294 ? -8.68 -13.898 7.742 1 84.38 294 GLY A CA 1
ATOM 2315 C C . GLY A 1 294 ? -8.023 -13.641 6.398 1 84.38 294 GLY A C 1
ATOM 2316 O O . GLY A 1 294 ? -8.391 -12.695 5.695 1 84.38 294 GLY A O 1
ATOM 2317 N N . TYR A 1 295 ? -7.023 -14.406 6.191 1 91.69 295 TYR A N 1
ATOM 2318 C CA . TYR A 1 295 ? -6.242 -14.25 4.969 1 91.69 295 TYR A CA 1
ATOM 2319 C C . TYR A 1 295 ? -5.754 -15.602 4.461 1 91.69 295 TYR A C 1
ATOM 2321 O O . TYR A 1 295 ? -5.066 -16.328 5.184 1 91.69 295 TYR A O 1
ATOM 2329 N N . ASN A 1 296 ? -6.168 -15.891 3.246 1 93.06 296 ASN A N 1
ATOM 2330 C CA . ASN A 1 296 ? -5.754 -17.141 2.605 1 93.06 296 ASN A CA 1
ATOM 2331 C C . ASN A 1 296 ? -5.668 -16.984 1.09 1 93.06 296 ASN A C 1
ATOM 2333 O O . ASN A 1 296 ? -6.211 -16.031 0.525 1 93.06 296 ASN A O 1
ATOM 2337 N N . PHE A 1 297 ? -4.945 -17.828 0.475 1 92.81 297 PHE A N 1
ATOM 2338 C CA . PHE A 1 297 ? -4.867 -17.906 -0.979 1 92.81 297 PHE A CA 1
ATOM 2339 C C . PHE A 1 297 ? -4.516 -19.312 -1.433 1 92.81 297 PHE A C 1
ATOM 2341 O O . PHE A 1 297 ? -4.18 -20.172 -0.61 1 92.81 297 PHE A O 1
ATOM 2348 N N . ARG A 1 298 ? -4.664 -19.562 -2.682 1 94.38 298 ARG A N 1
ATOM 2349 C CA . ARG A 1 298 ? -4.418 -20.875 -3.254 1 94.38 298 ARG A CA 1
ATOM 2350 C C . ARG A 1 298 ? -3.145 -20.875 -4.094 1 94.38 298 ARG A C 1
ATOM 2352 O O . ARG A 1 298 ? -2.863 -19.906 -4.805 1 94.38 298 ARG A O 1
ATOM 2359 N N . PHE A 1 299 ? -2.396 -21.922 -3.998 1 93.44 299 PHE A N 1
ATOM 2360 C CA . PHE A 1 299 ? -1.268 -22.188 -4.879 1 93.44 299 PHE A CA 1
ATOM 2361 C C . PHE A 1 299 ? -1.117 -23.688 -5.129 1 93.44 299 PHE A C 1
ATOM 2363 O O . PHE A 1 299 ? -1.724 -24.5 -4.434 1 93.44 299 PHE A O 1
ATOM 2370 N N . ALA A 1 300 ? -0.391 -24.031 -6.203 1 94.06 300 ALA A N 1
ATOM 2371 C CA . ALA A 1 300 ? -0.319 -25.453 -6.586 1 94.06 300 ALA A CA 1
ATOM 2372 C C . ALA A 1 300 ? 1.115 -25.859 -6.906 1 94.06 300 ALA A C 1
ATOM 2374 O O . ALA A 1 300 ? 1.936 -25.016 -7.289 1 94.06 300 ALA A O 1
ATOM 2375 N N . LYS A 1 301 ? 1.437 -27.141 -6.605 1 91.69 301 LYS A N 1
ATOM 2376 C CA . LYS A 1 301 ? 2.65 -27.812 -7.062 1 91.69 301 LYS A CA 1
ATOM 2377 C C . LYS A 1 301 ? 2.346 -28.781 -8.203 1 91.69 301 LYS A C 1
ATOM 2379 O O . LYS A 1 301 ? 1.46 -29.625 -8.078 1 91.69 301 LYS A O 1
ATOM 2384 N N . TYR A 1 302 ? 3.047 -28.703 -9.234 1 91.69 302 TYR A N 1
ATOM 2385 C CA . TYR A 1 302 ? 2.736 -29.484 -10.43 1 91.69 302 TYR A CA 1
ATOM 2386 C C . TYR A 1 302 ? 3.719 -30.641 -10.594 1 91.69 302 TYR A C 1
ATOM 2388 O O . TYR A 1 302 ? 4.906 -30.5 -10.289 1 91.69 302 TYR A O 1
ATOM 2396 N N . TYR A 1 303 ? 3.186 -31.734 -11.102 1 89.75 303 TYR A N 1
ATOM 2397 C CA . TYR A 1 303 ? 3.939 -32.938 -11.352 1 89.75 303 TYR A CA 1
ATOM 2398 C C . TYR A 1 303 ? 3.543 -33.562 -12.688 1 89.75 303 TYR A C 1
ATOM 2400 O O . TYR A 1 303 ? 2.605 -33.094 -13.344 1 89.75 303 TYR A O 1
ATOM 2408 N N . LYS A 1 304 ? 4.359 -34.469 -13.156 1 88.44 304 LYS A N 1
ATOM 2409 C CA . LYS A 1 304 ? 3.996 -35.344 -14.266 1 88.44 304 LYS A CA 1
ATOM 2410 C C . LYS A 1 304 ? 3.936 -36.812 -13.82 1 88.44 304 LYS A C 1
ATOM 2412 O O . LYS A 1 304 ? 4.844 -37.281 -13.141 1 88.44 304 LYS A O 1
ATOM 2417 N N . ASN A 1 305 ? 2.805 -37.375 -14.094 1 83.75 305 ASN A N 1
ATOM 2418 C CA . ASN A 1 305 ? 2.678 -38.781 -13.695 1 83.75 305 ASN A CA 1
ATOM 2419 C C . ASN A 1 305 ? 3.383 -39.719 -14.68 1 83.75 305 ASN A C 1
ATOM 2421 O O . ASN A 1 305 ? 4.082 -39.25 -15.578 1 83.75 305 ASN A O 1
ATOM 2425 N N . GLY A 1 306 ? 3.273 -41 -14.406 1 79.06 306 GLY A N 1
ATOM 2426 C CA . GLY A 1 306 ? 3.938 -42 -15.227 1 79.06 306 GLY A CA 1
ATOM 2427 C C . GLY A 1 306 ? 3.545 -41.938 -16.688 1 79.06 306 GLY A C 1
ATOM 2428 O O . GLY A 1 306 ? 4.332 -42.281 -17.578 1 79.06 306 GLY A O 1
ATOM 2429 N N . ASN A 1 307 ? 2.303 -41.406 -17.062 1 80.81 307 ASN A N 1
ATOM 2430 C CA . ASN A 1 307 ? 1.815 -41.281 -18.422 1 80.81 307 ASN A CA 1
ATOM 2431 C C . ASN A 1 307 ? 2.109 -39.906 -19 1 80.81 307 ASN A C 1
ATOM 2433 O O . ASN A 1 307 ? 1.513 -39.5 -20 1 80.81 307 ASN A O 1
ATOM 2437 N N . ASN A 1 308 ? 2.883 -39.094 -18.344 1 80.81 308 ASN A N 1
ATOM 2438 C CA . ASN A 1 308 ? 3.295 -37.75 -18.766 1 80.81 308 ASN A CA 1
ATOM 2439 C C . ASN A 1 308 ? 2.137 -36.781 -18.703 1 80.81 308 ASN A C 1
ATOM 2441 O O . ASN A 1 308 ? 2.1 -35.812 -19.453 1 80.81 308 ASN A O 1
ATOM 2445 N N . GLU A 1 309 ? 1.169 -37.188 -17.875 1 85.5 309 GLU A N 1
ATOM 2446 C CA . GLU A 1 309 ? 0.06 -36.281 -17.656 1 85.5 309 GLU A CA 1
ATOM 2447 C C . GLU A 1 309 ? 0.346 -35.344 -16.469 1 85.5 309 GLU A C 1
ATOM 2449 O O . GLU A 1 309 ? 0.914 -35.75 -15.469 1 85.5 309 GLU A O 1
ATOM 2454 N N . GLU A 1 310 ? -0.06 -34.156 -16.703 1 88.94 310 GLU A N 1
ATOM 2455 C CA . GLU A 1 310 ? 0.165 -33.188 -15.648 1 88.94 310 GLU A CA 1
ATOM 2456 C C . GLU A 1 310 ? -0.803 -33.375 -14.484 1 88.94 310 GLU A C 1
ATOM 2458 O O . GLU A 1 310 ? -2.002 -33.562 -14.695 1 88.94 310 GLU A O 1
ATOM 2463 N N . THR A 1 311 ? -0.27 -33.531 -13.32 1 92.81 311 THR A N 1
ATOM 2464 C CA . THR A 1 311 ? -1.025 -33.562 -12.078 1 92.81 311 THR A CA 1
ATOM 2465 C C . THR A 1 311 ? -0.583 -32.469 -11.125 1 92.81 311 THR A C 1
ATOM 2467 O O . THR A 1 311 ? 0.452 -31.828 -11.344 1 92.81 311 THR A O 1
ATOM 2470 N N . ARG A 1 312 ? -1.513 -32.188 -10.164 1 94.12 312 ARG A N 1
ATOM 2471 C CA . ARG A 1 312 ? -1.067 -31.141 -9.242 1 94.12 312 ARG A CA 1
ATOM 2472 C C . ARG A 1 312 ? -1.59 -31.391 -7.836 1 94.12 312 ARG A C 1
ATOM 2474 O O . ARG A 1 312 ? -2.516 -32.188 -7.648 1 94.12 312 ARG A O 1
ATOM 2481 N N . THR A 1 313 ? -0.842 -30.875 -6.918 1 93.25 313 THR A N 1
ATOM 2482 C CA . THR A 1 313 ? -1.295 -30.75 -5.539 1 93.25 313 THR A CA 1
ATOM 2483 C C . THR 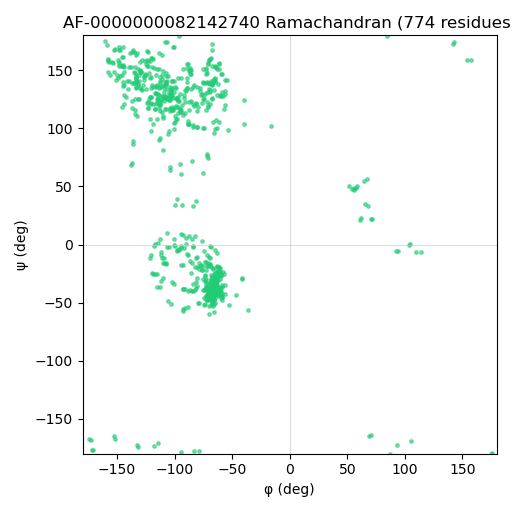A 1 313 ? -1.731 -29.312 -5.242 1 93.25 313 THR A C 1
ATOM 2485 O O . THR A 1 313 ? -0.928 -28.391 -5.328 1 93.25 313 THR A O 1
ATOM 2488 N N . LEU A 1 314 ? -3.02 -29.203 -4.945 1 95.81 314 LEU A N 1
ATOM 2489 C CA . LEU A 1 314 ? -3.551 -27.891 -4.629 1 95.81 314 LEU A CA 1
ATOM 2490 C C . LEU A 1 314 ? -3.469 -27.609 -3.131 1 95.81 314 LEU A C 1
ATOM 2492 O O . LEU A 1 314 ? -3.814 -28.469 -2.318 1 95.81 314 LEU A O 1
ATOM 2496 N N . ILE A 1 315 ? -2.971 -26.422 -2.824 1 93.88 315 ILE A N 1
ATOM 2497 C CA . ILE A 1 315 ? -2.861 -26.031 -1.423 1 93.88 315 ILE A CA 1
ATOM 2498 C C . ILE A 1 315 ? -3.615 -24.719 -1.189 1 93.88 315 ILE A C 1
ATOM 2500 O O . ILE A 1 315 ? -3.35 -23.719 -1.855 1 93.88 315 ILE A O 1
ATOM 2504 N N . LYS A 1 316 ? -4.605 -24.812 -0.355 1 95.06 316 LYS A N 1
ATOM 2505 C CA . LYS A 1 316 ? -5.18 -23.594 0.228 1 95.06 316 LYS A CA 1
ATOM 2506 C C . LYS A 1 316 ? -4.445 -23.203 1.507 1 95.06 316 LYS A C 1
ATOM 2508 O O . LYS A 1 316 ? -4.633 -23.828 2.553 1 95.06 316 LYS A O 1
ATOM 2513 N N . GLY A 1 317 ? -3.691 -22.188 1.34 1 94.81 317 GLY A N 1
ATOM 2514 C CA . GLY A 1 317 ? -2.84 -21.797 2.449 1 94.81 317 GLY A CA 1
ATOM 2515 C C . GLY A 1 317 ? -3.41 -20.656 3.264 1 94.81 317 GLY A C 1
ATOM 2516 O O . GLY A 1 317 ? -3.838 -19.641 2.705 1 94.81 317 GLY A O 1
ATOM 2517 N N . PHE A 1 318 ? -3.52 -20.875 4.602 1 95.56 318 PHE A N 1
ATOM 2518 C CA . PHE A 1 318 ? -3.848 -19.844 5.574 1 95.56 318 PHE A CA 1
ATOM 2519 C C . PHE A 1 318 ? -2.594 -19.359 6.285 1 95.56 318 PHE A C 1
ATOM 2521 O O . PHE A 1 318 ? -1.694 -20.141 6.586 1 95.56 318 PHE A O 1
ATOM 2528 N N . GLY A 1 319 ? -2.584 -18.062 6.496 1 96.56 319 GLY A N 1
ATOM 2529 C CA . GLY A 1 319 ? -1.4 -17.562 7.176 1 96.56 319 GLY A CA 1
ATOM 2530 C C . GLY A 1 319 ? -1.518 -16.094 7.574 1 96.56 319 GLY A C 1
ATOM 2531 O O . GLY A 1 319 ? -2.602 -15.516 7.504 1 96.56 319 GLY A O 1
ATOM 2532 N N . ILE A 1 320 ? -0.447 -15.648 8.109 1 96.44 320 ILE A N 1
ATOM 2533 C CA . ILE A 1 320 ? -0.388 -14.273 8.578 1 96.44 320 ILE A CA 1
ATOM 2534 C C . ILE A 1 320 ? 0.593 -13.477 7.723 1 96.44 320 ILE A C 1
ATOM 2536 O O . ILE A 1 320 ? 1.757 -13.859 7.582 1 96.44 320 ILE A O 1
ATOM 2540 N N . ARG A 1 321 ? 0.09 -12.469 7.113 1 95.94 321 ARG A N 1
ATOM 2541 C CA . ARG A 1 321 ? 0.958 -11.547 6.391 1 95.94 321 ARG A CA 1
ATOM 2542 C C . ARG A 1 321 ? 1.397 -10.398 7.289 1 95.94 321 ARG A C 1
ATOM 2544 O O . ARG A 1 321 ? 0.568 -9.758 7.941 1 95.94 321 ARG A O 1
ATOM 2551 N N . PHE A 1 322 ? 2.643 -10.141 7.359 1 96.44 322 PHE A N 1
ATOM 2552 C CA . PHE A 1 322 ? 3.203 -9.031 8.117 1 96.44 322 PHE A CA 1
ATOM 2553 C C . PHE A 1 322 ? 3.629 -7.898 7.188 1 96.44 322 PHE A C 1
ATOM 2555 O O . PHE A 1 322 ? 4.527 -8.07 6.363 1 96.44 322 PHE A O 1
ATOM 2562 N N . ASP A 1 323 ? 2.973 -6.824 7.336 1 94.88 323 ASP A N 1
ATOM 2563 C CA . ASP A 1 323 ? 3.332 -5.629 6.578 1 94.88 323 ASP A CA 1
ATOM 2564 C C . ASP A 1 323 ? 4.199 -4.688 7.41 1 94.88 323 ASP A C 1
ATOM 2566 O O . ASP A 1 323 ? 3.801 -4.27 8.5 1 94.88 323 ASP A O 1
ATOM 2570 N N . VAL A 1 324 ? 5.332 -4.367 6.832 1 95.81 324 VAL A N 1
ATOM 2571 C CA . VAL A 1 324 ? 6.215 -3.432 7.52 1 95.81 324 VAL A CA 1
ATOM 2572 C C . VAL A 1 324 ? 5.969 -2.016 7.008 1 95.81 324 VAL A C 1
ATOM 2574 O O . VAL A 1 324 ? 6.195 -1.727 5.832 1 95.81 324 VAL A O 1
ATOM 2577 N N . ILE A 1 325 ? 5.52 -1.204 7.898 1 93.38 325 ILE A N 1
ATOM 2578 C CA . ILE A 1 325 ? 5.191 0.173 7.543 1 93.38 325 ILE A CA 1
ATOM 2579 C C . ILE A 1 325 ? 6.156 1.128 8.242 1 93.38 325 ILE A C 1
ATOM 2581 O O . ILE A 1 325 ? 6.203 1.178 9.477 1 93.38 325 ILE A O 1
ATOM 2585 N N . VAL A 1 326 ? 6.855 1.886 7.477 1 94.31 326 VAL A N 1
ATOM 2586 C CA . VAL A 1 326 ? 7.84 2.814 8.023 1 94.31 326 VAL A CA 1
ATOM 2587 C C . VAL A 1 326 ? 7.363 4.25 7.824 1 94.31 326 VAL A C 1
ATOM 2589 O O . VAL A 1 326 ? 6.945 4.625 6.727 1 94.31 326 VAL A O 1
ATOM 2592 N N . PHE A 1 327 ? 7.309 4.961 8.93 1 89.75 327 PHE A N 1
ATOM 2593 C CA . PHE A 1 327 ? 6.902 6.359 8.836 1 89.75 327 PHE A CA 1
ATOM 2594 C C . PHE A 1 327 ? 7.613 7.203 9.891 1 89.75 327 PHE A C 1
ATOM 2596 O O . PHE A 1 327 ? 8.312 6.668 10.75 1 89.75 327 PHE A O 1
ATOM 2603 N N . GLY A 1 328 ? 7.512 8.531 9.711 1 91.88 328 GLY A N 1
ATOM 2604 C CA . GLY A 1 328 ? 8.164 9.484 10.602 1 91.88 328 GLY A CA 1
ATOM 2605 C C . GLY A 1 328 ? 8.719 10.695 9.875 1 91.88 328 GLY A C 1
ATOM 2606 O O . GLY A 1 328 ? 8.656 10.773 8.648 1 91.88 328 GLY A O 1
ATOM 2607 N N . GLN A 1 329 ? 9.211 11.633 10.727 1 93.81 329 GLN A N 1
ATOM 2608 C CA . GLN A 1 329 ? 9.766 12.875 10.195 1 93.81 329 GLN A CA 1
ATOM 2609 C C . GLN A 1 329 ? 11.016 13.289 10.953 1 93.81 329 GLN A C 1
ATOM 2611 O O . GLN A 1 329 ? 11.188 12.938 12.125 1 93.81 329 GLN A O 1
ATOM 2616 N N . ALA A 1 330 ? 11.812 13.984 10.258 1 96.88 330 ALA A N 1
ATOM 2617 C CA . ALA A 1 330 ? 12.984 14.602 10.883 1 96.88 330 ALA A CA 1
ATOM 2618 C C . ALA A 1 330 ? 12.859 16.125 10.891 1 96.88 330 ALA A C 1
ATOM 2620 O O . ALA A 1 330 ? 12.305 16.703 9.961 1 96.88 330 ALA A O 1
ATOM 2621 N N . GLY A 1 331 ? 13.266 16.672 12 1 96.19 331 GLY A N 1
ATOM 2622 C CA . GLY A 1 331 ? 13.266 18.125 12.109 1 96.19 331 GLY A CA 1
ATOM 2623 C C . GLY A 1 331 ? 14.648 18.703 12.391 1 96.19 331 GLY A C 1
ATOM 2624 O O . GLY A 1 331 ? 15.445 18.094 13.109 1 96.19 331 GLY A O 1
ATOM 2625 N N . LYS A 1 332 ? 14.906 19.797 11.859 1 96.69 332 LYS A N 1
ATOM 2626 C CA . LYS A 1 332 ? 16.141 20.531 12.094 1 96.69 332 LYS A CA 1
ATOM 2627 C C . LYS A 1 332 ? 15.898 22.031 12.078 1 96.69 332 LYS A C 1
ATOM 2629 O O . LYS A 1 332 ? 15.055 22.531 11.328 1 96.69 332 LYS A O 1
ATOM 2634 N N . PHE A 1 333 ? 16.656 22.672 12.914 1 95.94 333 PHE A N 1
ATOM 2635 C CA . PHE A 1 333 ? 16.5 24.125 13.023 1 95.94 333 PHE A CA 1
ATOM 2636 C C . PHE A 1 333 ? 16.672 24.797 11.664 1 95.94 333 PHE A C 1
ATOM 2638 O O . PHE A 1 333 ? 17.594 24.438 10.914 1 95.94 333 PHE A O 1
ATOM 2645 N N . ASN A 1 334 ? 15.734 25.625 11.438 1 94.62 334 ASN A N 1
ATOM 2646 C CA . ASN A 1 334 ? 15.789 26.484 10.25 1 94.62 334 ASN A CA 1
ATOM 2647 C C . ASN A 1 334 ? 15.281 27.891 10.555 1 94.62 334 ASN A C 1
ATOM 2649 O O . ASN A 1 334 ? 14.281 28.062 11.258 1 94.62 334 ASN A O 1
ATOM 2653 N N . ILE A 1 335 ? 15.898 28.859 10.016 1 92.69 335 ILE A N 1
ATOM 2654 C CA . ILE A 1 335 ? 15.617 30.25 10.328 1 92.69 335 ILE A CA 1
ATOM 2655 C C . ILE A 1 335 ? 14.289 30.656 9.695 1 92.69 335 ILE A C 1
ATOM 2657 O O . ILE A 1 335 ? 13.57 31.516 10.234 1 92.69 335 ILE A O 1
ATOM 2661 N N . VAL A 1 336 ? 13.992 30.078 8.609 1 89 336 VAL A N 1
ATOM 2662 C CA . VAL A 1 336 ? 12.812 30.5 7.855 1 89 336 VAL A CA 1
ATOM 2663 C C . VAL A 1 336 ? 11.547 30.203 8.656 1 89 336 VAL A C 1
ATOM 2665 O O . VAL A 1 336 ? 10.773 31.109 8.969 1 89 336 VAL A O 1
ATOM 2668 N N . PRO A 1 337 ? 11.344 28.906 9.023 1 89.69 337 PRO A N 1
ATOM 2669 C CA . PRO A 1 337 ? 10.141 28.656 9.828 1 89.69 337 PRO A CA 1
ATOM 2670 C C . PRO A 1 337 ? 10.172 29.391 11.172 1 89.69 337 PRO A C 1
ATOM 2672 O O . PRO A 1 337 ? 9.125 29.797 11.68 1 89.69 337 PRO A O 1
ATOM 2675 N N . THR A 1 338 ? 11.25 29.656 11.688 1 89.56 338 THR A N 1
ATOM 2676 C CA . THR A 1 338 ? 11.375 30.406 12.938 1 89.56 338 THR A CA 1
ATOM 2677 C C . THR A 1 338 ? 10.859 31.828 12.766 1 89.56 338 THR A C 1
ATOM 2679 O O . THR A 1 338 ? 10.031 32.281 13.555 1 89.56 338 THR A O 1
ATOM 2682 N N . LEU A 1 339 ? 11.312 32.469 11.766 1 87.5 339 LEU A N 1
ATOM 2683 C CA . LEU A 1 339 ? 10.922 33.844 11.516 1 87.5 339 LEU A CA 1
ATOM 2684 C C . LEU A 1 339 ? 9.438 33.938 11.18 1 87.5 339 LEU A C 1
ATOM 2686 O O . LEU A 1 339 ? 8.773 34.906 11.57 1 87.5 339 LEU A O 1
ATOM 2690 N N . LEU A 1 340 ? 9.016 32.969 10.508 1 81.94 340 LEU A N 1
ATOM 2691 C CA . LEU A 1 340 ? 7.602 32.969 10.148 1 81.94 340 LEU A CA 1
ATOM 2692 C C . LEU A 1 340 ? 6.727 32.844 11.391 1 81.94 340 LEU A C 1
ATOM 2694 O O . LEU A 1 340 ? 5.73 33.531 11.523 1 81.94 340 LEU A O 1
ATOM 2698 N N . ASN A 1 341 ? 7.121 32.031 12.281 1 84.38 341 ASN A N 1
ATOM 2699 C CA . ASN A 1 341 ? 6.328 31.812 13.484 1 84.38 341 ASN A CA 1
ATOM 2700 C C . ASN A 1 341 ? 6.453 33 14.453 1 84.38 341 ASN A C 1
ATOM 2702 O O . ASN A 1 341 ? 5.48 33.375 15.109 1 84.38 341 ASN A O 1
ATOM 2706 N N . VAL A 1 342 ? 7.602 33.5 14.531 1 82.62 342 VAL A N 1
ATOM 2707 C CA . VAL A 1 342 ? 7.789 34.688 15.352 1 82.62 342 VAL A CA 1
ATOM 2708 C C . VAL A 1 342 ? 6.984 35.875 14.773 1 82.62 342 VAL A C 1
ATOM 2710 O O . VAL A 1 342 ? 6.352 36.625 15.508 1 82.62 342 VAL A O 1
ATOM 2713 N N . GLY A 1 343 ? 7.031 35.969 13.516 1 78.62 343 GLY A N 1
ATOM 2714 C CA . GLY A 1 343 ? 6.238 37 12.867 1 78.62 343 GLY A CA 1
ATOM 2715 C C . GLY A 1 343 ? 4.75 36.875 13.141 1 78.62 343 GLY A C 1
ATOM 2716 O O . GLY A 1 343 ? 4.074 37.875 13.414 1 78.62 343 GLY A O 1
ATOM 2717 N N . THR A 1 344 ? 4.312 35.688 13.016 1 80.12 344 THR A N 1
ATOM 2718 C CA . THR A 1 344 ? 2.904 35.438 13.312 1 80.12 344 THR A CA 1
ATOM 2719 C C . THR A 1 344 ? 2.594 35.75 14.773 1 80.12 344 THR A C 1
ATOM 2721 O O . THR A 1 344 ? 1.522 36.281 15.086 1 80.12 344 THR A O 1
ATOM 2724 N N . GLY A 1 345 ? 3.461 35.406 15.633 1 81.75 345 GLY A N 1
ATOM 2725 C CA . GLY A 1 345 ? 3.301 35.75 17.031 1 81.75 345 GLY A CA 1
ATOM 2726 C C . GLY A 1 345 ? 3.24 37.25 17.266 1 81.75 345 GLY A C 1
ATOM 2727 O O . GLY A 1 345 ? 2.408 37.719 18.047 1 81.75 345 GLY A O 1
ATOM 2728 N N . LEU A 1 346 ? 4.059 38 16.578 1 79.69 346 LEU A N 1
ATOM 2729 C CA . LEU A 1 346 ? 4.062 39.438 16.703 1 79.69 346 LEU A CA 1
ATOM 2730 C C . LEU A 1 346 ? 2.766 40.031 16.156 1 79.69 346 LEU A C 1
ATOM 2732 O O . LEU A 1 346 ? 2.238 41 16.719 1 79.69 346 LEU A O 1
ATOM 2736 N N . ALA A 1 347 ? 2.35 39.406 15.172 1 76.75 347 ALA A N 1
ATOM 2737 C CA . ALA A 1 347 ? 1.074 39.844 14.625 1 76.75 347 ALA A CA 1
ATOM 2738 C C . ALA A 1 347 ? -0.061 39.625 15.625 1 76.75 347 ALA A C 1
ATOM 2740 O O . ALA A 1 347 ? -0.928 40.5 15.789 1 76.75 347 ALA A O 1
ATOM 2741 N N . LEU A 1 348 ? -0.005 38.562 16.297 1 81.12 348 LEU A N 1
ATOM 2742 C CA . LEU A 1 348 ? -1.021 38.25 17.297 1 81.12 348 LEU A CA 1
ATOM 2743 C C . LEU A 1 348 ? -0.93 39.219 18.469 1 81.12 348 LEU A C 1
ATOM 2745 O O . LEU A 1 348 ? -1.952 39.594 19.047 1 81.12 348 LEU A O 1
ATOM 2749 N N . LEU A 1 349 ? 0.244 39.594 18.844 1 82.06 349 LEU A N 1
ATOM 2750 C CA . LEU A 1 349 ? 0.436 40.531 19.922 1 82.06 349 LEU A CA 1
ATOM 2751 C C . LEU A 1 349 ? -0.118 41.906 19.531 1 82.06 349 LEU A C 1
ATOM 2753 O O . LEU A 1 349 ? -0.632 42.625 20.391 1 82.06 349 LEU A O 1
ATOM 2757 N N . GLY A 1 350 ? 0.001 42.188 18.297 1 76.88 350 GLY A N 1
ATOM 2758 C CA . GLY A 1 350 ? -0.581 43.438 17.812 1 76.88 350 GLY A CA 1
ATOM 2759 C C . GLY A 1 350 ? -2.094 43.469 17.922 1 76.88 350 GLY A C 1
ATOM 2760 O O . GLY A 1 350 ? -2.678 44.531 18.219 1 76.88 350 GLY A O 1
ATOM 2761 N N . LEU A 1 351 ? -2.619 42.312 17.844 1 77.19 351 LEU A N 1
ATOM 2762 C CA . LEU A 1 351 ? -4.074 42.25 17.906 1 77.19 351 LEU A CA 1
ATOM 2763 C C . LEU A 1 351 ? -4.566 42.375 19.344 1 77.19 351 LEU A C 1
ATOM 2765 O O . LEU A 1 351 ? -5.727 42.719 19.578 1 77.19 351 LEU A O 1
ATOM 2769 N N . VAL A 1 352 ? -3.711 42.094 20.219 1 82.56 352 VAL A N 1
ATOM 2770 C CA . VAL A 1 352 ? -4.09 42.188 21.625 1 82.56 352 VAL A CA 1
ATOM 2771 C C . VAL A 1 352 ? -4.512 43.625 21.938 1 82.56 352 VAL A C 1
ATOM 2773 O O . VAL A 1 352 ? -5.469 43.875 22.672 1 82.56 352 VAL A O 1
ATOM 2776 N N . THR A 1 353 ? -3.852 44.594 21.344 1 77.88 353 THR A N 1
ATOM 2777 C CA . THR A 1 353 ? -4.176 46 21.562 1 77.88 353 THR A CA 1
ATOM 2778 C C . THR A 1 353 ? -5.57 46.312 21.047 1 77.88 353 THR A C 1
ATOM 2780 O O . THR A 1 353 ? -6.309 47.094 21.672 1 77.88 353 THR A O 1
ATOM 2783 N N . VAL A 1 354 ? -5.875 45.75 20.016 1 75.56 354 VAL A N 1
ATOM 2784 C CA . VAL A 1 354 ? -7.188 45.969 19.422 1 75.56 354 VAL A CA 1
ATOM 2785 C C . VAL A 1 354 ? -8.273 45.375 20.312 1 75.56 354 VAL A C 1
ATOM 2787 O O . VAL A 1 354 ? -9.312 46.031 20.531 1 75.56 354 VAL A O 1
ATOM 2790 N N . VAL A 1 355 ? -7.984 44.281 20.766 1 79.25 355 VAL A N 1
ATOM 2791 C CA . VAL A 1 355 ? -8.969 43.594 21.609 1 79.25 355 VAL A CA 1
ATOM 2792 C C . VAL A 1 355 ? -9.109 44.344 22.938 1 79.25 355 VAL A C 1
ATOM 2794 O O . VAL A 1 355 ? -10.219 44.531 23.422 1 79.25 355 VAL A O 1
ATOM 2797 N N . CYS A 1 356 ? -8.016 44.75 23.469 1 82.06 356 CYS A N 1
ATOM 2798 C CA . CYS A 1 356 ? -8.062 45.5 24.734 1 82.06 356 CYS A CA 1
ATOM 2799 C C . CYS A 1 356 ? -8.805 46.812 24.562 1 82.06 356 CYS A C 1
ATOM 2801 O O . CYS A 1 356 ? -9.57 47.219 25.438 1 82.06 356 CYS A O 1
ATOM 2803 N N . ASP A 1 357 ? -8.562 47.469 23.516 1 82.25 357 ASP A N 1
ATOM 2804 C CA . ASP A 1 357 ? -9.273 48.719 23.234 1 82.25 357 ASP A CA 1
ATOM 2805 C C . ASP A 1 357 ? -10.781 48.469 23.156 1 82.25 357 ASP A C 1
ATOM 2807 O O . ASP A 1 357 ? -11.57 49.25 23.688 1 82.25 357 ASP A O 1
ATOM 2811 N N . TRP A 1 358 ? -11.109 47.438 22.547 1 82.56 358 TRP A N 1
ATOM 2812 C CA . TRP A 1 358 ? -12.523 47.094 22.406 1 82.56 358 TRP A CA 1
ATOM 2813 C C . TRP A 1 358 ? -13.148 46.844 23.781 1 82.56 358 TRP A C 1
ATOM 2815 O O . TRP A 1 358 ? -14.266 47.281 24.047 1 82.56 358 TRP A O 1
ATOM 2825 N N . ILE A 1 359 ? -12.438 46.25 24.594 1 83.25 359 ILE A N 1
ATOM 2826 C CA . ILE A 1 359 ? -12.938 45.938 25.938 1 83.25 359 ILE A CA 1
ATOM 2827 C C . ILE A 1 359 ? -13.047 47.219 26.75 1 83.25 359 ILE A C 1
ATOM 2829 O O . ILE A 1 359 ? -14.047 47.438 27.438 1 83.25 359 ILE A O 1
ATOM 2833 N N . VAL A 1 360 ? -12.062 48.125 26.688 1 82.12 360 VAL A N 1
ATOM 2834 C CA . VAL A 1 360 ? -12.031 49.375 27.438 1 82.12 360 VAL A CA 1
ATOM 2835 C C . VAL A 1 360 ? -13.18 50.281 26.984 1 82.12 360 VAL A C 1
ATOM 2837 O O . VAL A 1 360 ? -13.82 50.938 27.812 1 82.12 360 VAL A O 1
ATOM 2840 N N . LEU A 1 361 ? -13.508 50.188 25.75 1 82.19 361 LEU A N 1
ATOM 2841 C CA . LEU A 1 361 ? -14.516 51.094 25.172 1 82.19 361 LEU A CA 1
ATOM 2842 C C . LEU A 1 361 ? -15.914 50.531 25.375 1 82.19 361 LEU A C 1
ATOM 2844 O O . LEU A 1 361 ? -16.906 51.281 25.266 1 82.19 361 LEU A O 1
ATOM 2848 N N . THR A 1 362 ? -16.062 49.281 25.734 1 82.38 362 THR A N 1
ATOM 2849 C CA . THR A 1 362 ? -17.391 48.688 25.828 1 82.38 362 THR A CA 1
ATOM 2850 C C . THR A 1 362 ? -17.688 48.312 27.281 1 82.38 362 THR A C 1
ATOM 2852 O O . THR A 1 362 ? -18.828 48.438 27.734 1 82.38 362 THR A O 1
ATOM 2855 N N . CYS A 1 363 ? -16.672 47.844 28.016 1 79.88 363 CYS A N 1
ATOM 2856 C CA . CYS A 1 363 ? -16.969 47.25 29.297 1 79.88 363 CYS A CA 1
ATOM 2857 C C . CYS A 1 363 ? -16.547 48.156 30.453 1 79.88 363 CYS A C 1
ATOM 2859 O O . CYS A 1 363 ? -17.016 47.969 31.578 1 79.88 363 CYS A O 1
ATOM 2861 N N . MET A 1 364 ? -15.688 49.156 30.203 1 80 364 MET A N 1
ATOM 2862 C CA . MET A 1 364 ? -15.172 49.938 31.344 1 80 364 MET A CA 1
ATOM 2863 C C . MET A 1 364 ? -16.109 51.094 31.672 1 80 364 MET A C 1
ATOM 2865 O O . MET A 1 364 ? -16.844 51.562 30.812 1 80 364 MET A O 1
ATOM 2869 N N . THR A 1 365 ? -16.188 51.5 32.906 1 78.06 365 THR A N 1
ATOM 2870 C CA . THR A 1 365 ? -17.078 52.531 33.406 1 78.06 365 THR A CA 1
ATOM 2871 C C . THR A 1 365 ? -16.75 53.875 32.781 1 78.06 365 THR A C 1
ATOM 2873 O O . THR A 1 365 ? -17.656 54.656 32.469 1 78.06 365 THR A O 1
ATOM 2876 N N . LYS A 1 366 ? -15.508 54.219 32.562 1 79.88 366 LYS A N 1
ATOM 2877 C CA . LYS A 1 366 ? -15.117 55.5 32 1 79.88 366 LYS A CA 1
ATOM 2878 C C . LYS A 1 366 ? -14.969 55.406 30.484 1 79.88 366 LYS A C 1
ATOM 2880 O O . LYS A 1 366 ? -14.109 56.062 29.891 1 79.88 366 LYS A O 1
ATOM 2885 N N . LYS A 1 367 ? -15.797 54.594 29.875 1 81.12 367 LYS A N 1
ATOM 2886 C CA . LYS A 1 367 ? -15.68 54.344 28.453 1 81.12 367 LYS A CA 1
ATOM 2887 C C . LYS A 1 367 ? -15.898 55.594 27.625 1 81.12 367 LYS A C 1
ATOM 2889 O O . LYS A 1 367 ? -15.258 55.781 26.578 1 81.12 367 LYS A O 1
ATOM 2894 N N . ASN A 1 368 ? -16.734 56.469 28.125 1 80.88 368 ASN A N 1
ATOM 2895 C CA . ASN A 1 368 ? -17.031 57.688 27.359 1 80.88 368 ASN A CA 1
ATOM 2896 C C . ASN A 1 368 ? -15.844 58.625 27.328 1 80.88 368 ASN A C 1
ATOM 2898 O O . ASN A 1 368 ? -15.555 59.25 26.297 1 80.88 368 ASN A O 1
ATOM 2902 N N . ILE A 1 369 ? -15.203 58.75 28.469 1 79.44 369 ILE A N 1
ATOM 2903 C CA . ILE A 1 369 ? -14.031 59.625 28.547 1 79.44 369 ILE A CA 1
ATOM 2904 C C . ILE A 1 369 ? -12.922 59.062 27.656 1 79.44 369 ILE A C 1
ATOM 2906 O O . ILE A 1 369 ? -12.242 59.781 26.953 1 79.44 369 ILE A O 1
ATOM 2910 N N . TYR A 1 370 ? -12.875 57.812 27.688 1 79.06 370 TYR A N 1
ATOM 2911 C CA . TYR A 1 370 ? -11.836 57.188 26.891 1 79.06 370 TYR A CA 1
ATOM 2912 C C . TYR A 1 370 ? -12.125 57.344 25.391 1 79.06 370 TYR A C 1
ATOM 2914 O O . TYR A 1 370 ? -11.211 57.562 24.594 1 79.06 370 TYR A O 1
ATOM 2922 N N . ASN A 1 371 ? -13.305 57.25 25 1 80.94 371 ASN A N 1
ATOM 2923 C CA . ASN A 1 371 ? -13.703 57.406 23.609 1 80.94 371 ASN A CA 1
ATOM 2924 C C . ASN A 1 371 ? -13.406 58.781 23.078 1 80.94 371 ASN A C 1
ATOM 2926 O O . ASN A 1 371 ? -12.953 58.938 21.938 1 80.94 371 ASN A O 1
ATOM 2930 N N . GLU A 1 372 ? -13.641 59.719 23.891 1 79.44 372 GLU A N 1
ATOM 2931 C CA . GLU A 1 372 ? -13.422 61.094 23.484 1 79.44 372 GLU A CA 1
ATOM 2932 C C . GLU A 1 372 ? -11.938 61.375 23.312 1 79.44 372 GLU A C 1
ATOM 2934 O O . GLU A 1 372 ? -11.555 62.188 22.438 1 79.44 372 GLU A O 1
ATOM 2939 N N . GLU A 1 373 ? -11.18 60.781 24.125 1 80.19 373 GLU A N 1
ATOM 2940 C CA . GLU A 1 373 ? -9.75 61.031 24.062 1 80.19 373 GLU A CA 1
ATOM 2941 C C . GLU A 1 373 ? -9.094 60.219 22.953 1 80.19 373 GLU A C 1
ATOM 2943 O O . GLU A 1 373 ? -8.109 60.656 22.344 1 80.19 373 GLU A O 1
ATOM 2948 N N . LYS A 1 374 ? -9.656 59.188 22.703 1 81.69 374 LYS A N 1
ATOM 2949 C CA . LYS A 1 374 ? -9.031 58.281 21.75 1 81.69 374 LYS A CA 1
ATOM 2950 C C . LYS A 1 374 ? -9.375 58.656 20.312 1 81.69 374 LYS A C 1
ATOM 2952 O O . LYS A 1 374 ? -8.531 58.594 19.422 1 81.69 374 LYS A O 1
ATOM 2957 N N . TYR A 1 375 ? -10.578 59.156 20.078 1 78.69 375 TYR A N 1
ATOM 2958 C CA . TYR A 1 375 ? -11.023 59.438 18.719 1 78.69 375 TYR A CA 1
ATOM 2959 C C . TYR A 1 375 ? -11.109 60.938 18.469 1 78.69 375 TYR A C 1
ATOM 2961 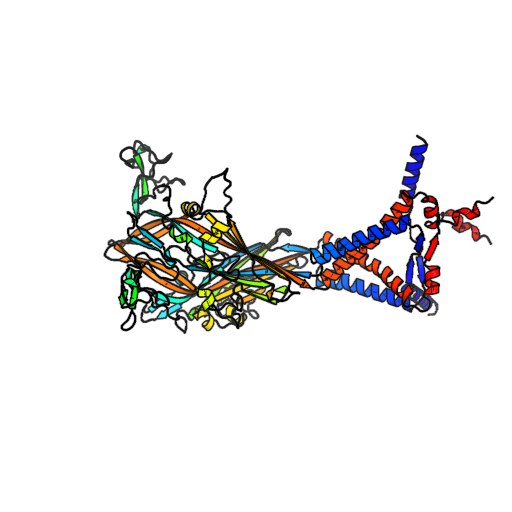O O . TYR A 1 375 ? -11.617 61.688 19.312 1 78.69 375 TYR A O 1
ATOM 2969 N N . SER A 1 376 ? -10.398 61.344 17.453 1 77.88 376 SER A N 1
ATOM 2970 C CA . SER A 1 376 ? -10.555 62.688 16.938 1 77.88 376 SER A CA 1
ATOM 2971 C C . SER A 1 376 ? -11.297 62.688 15.602 1 77.88 376 SER A C 1
ATOM 2973 O O . SER A 1 376 ? -11.023 61.844 14.742 1 77.88 376 SER A O 1
ATOM 2975 N N . TYR A 1 377 ? -12.297 63.594 15.438 1 75.56 377 TYR A N 1
ATOM 2976 C CA . TYR A 1 377 ? -13.18 63.531 14.281 1 75.56 377 TYR A CA 1
ATOM 2977 C C . TYR A 1 377 ? -12.852 64.688 13.305 1 75.56 377 TYR A C 1
ATOM 2979 O O . TYR A 1 377 ? -12.578 65.812 13.719 1 75.56 377 TYR A O 1
ATOM 2987 N N . VAL A 1 378 ? -12.641 64.375 12.109 1 72.69 378 VAL A N 1
ATOM 2988 C CA . VAL A 1 378 ? -12.477 65.312 11.039 1 72.69 378 VAL A CA 1
ATOM 2989 C C . VAL A 1 378 ? -13.594 65.188 10.016 1 72.69 378 VAL A C 1
ATOM 2991 O O . VAL A 1 378 ? -13.781 64.125 9.453 1 72.69 378 VAL A O 1
ATOM 2994 N N . ASP A 1 379 ? -14.617 66.312 10 1 62.91 379 ASP A N 1
ATOM 2995 C CA . ASP A 1 379 ? -15.766 66.25 9.109 1 62.91 379 ASP A CA 1
ATOM 2996 C C . ASP A 1 379 ? -15.414 66.812 7.727 1 62.91 379 ASP A C 1
ATOM 2998 O O . ASP A 1 379 ? -14.516 67.625 7.594 1 62.91 379 ASP A O 1
ATOM 3002 N N . ASP A 1 380 ? -15.93 66.438 6.703 1 58.75 380 ASP A N 1
ATOM 3003 C CA . ASP A 1 380 ? -15.836 67.062 5.383 1 58.75 380 ASP A CA 1
ATOM 3004 C C . ASP A 1 380 ? -16.203 68.5 5.441 1 58.75 380 ASP A C 1
ATOM 3006 O O . ASP A 1 380 ? -15.594 69.312 4.746 1 58.75 380 ASP A O 1
ATOM 3010 N N . PHE A 1 381 ? -17.422 69.062 6.016 1 46.62 381 PHE A N 1
ATOM 3011 C CA . PHE A 1 381 ? -18.016 70.375 5.883 1 46.62 381 PHE A CA 1
ATOM 3012 C C . PHE A 1 381 ? -17.219 71.375 6.691 1 46.62 381 PHE A C 1
ATOM 3014 O O . PHE A 1 381 ? -17.25 72.562 6.383 1 46.62 381 PHE A O 1
ATOM 3021 N N . GLN A 1 382 ? -16.812 71.312 7.773 1 45.41 382 GLN A N 1
ATOM 3022 C CA . GLN A 1 382 ? -16.297 72.438 8.516 1 45.41 382 GLN A CA 1
ATOM 3023 C C . GLN A 1 382 ? -15.055 73 7.832 1 45.41 382 GLN A C 1
ATOM 3025 O O . GLN A 1 382 ? -14.508 74 8.289 1 45.41 382 GLN A O 1
ATOM 3030 N N . LEU A 1 383 ? -14.453 72.5 6.852 1 42.44 383 LEU A N 1
ATOM 3031 C CA . LEU A 1 383 ? -13.461 73.312 6.137 1 42.44 383 LEU A CA 1
ATOM 3032 C C . LEU A 1 383 ? -14.109 74.5 5.508 1 42.44 383 LEU A C 1
ATOM 3034 O O . LEU A 1 383 ? -13.414 75.375 4.934 1 42.44 383 LEU A O 1
ATOM 3038 N N . LEU A 1 384 ? -15.484 74.562 5.293 1 37.91 384 LEU A N 1
ATOM 3039 C CA . LEU A 1 384 ? -15.906 75.812 4.633 1 37.91 384 LEU A CA 1
ATOM 3040 C C . LEU A 1 384 ? -15.789 77 5.574 1 37.91 384 LEU A C 1
ATOM 3042 O O . LEU A 1 384 ? -15.766 78.125 5.129 1 37.91 384 LEU A O 1
ATOM 3046 N N . SER A 1 385 ? -16.078 76.812 6.871 1 38.12 385 SER A N 1
ATOM 3047 C CA . SER A 1 385 ? -16.328 78.062 7.5 1 38.12 385 SER A CA 1
ATOM 3048 C C . SER A 1 385 ? -15.055 78.938 7.641 1 38.12 385 SER A C 1
ATOM 3050 O O . SER A 1 385 ? -15.109 80.125 7.777 1 38.12 385 SER A O 1
ATOM 3052 N N . ASN A 1 386 ? -13.945 78.312 8.031 1 36.88 386 ASN A N 1
ATOM 3053 C CA . ASN A 1 386 ? -13.078 79.438 8.461 1 36.88 386 ASN A CA 1
ATOM 3054 C C . ASN A 1 386 ? -12.57 80.25 7.273 1 36.88 386 ASN A C 1
ATOM 3056 O O . ASN A 1 386 ? -11.656 81.062 7.422 1 36.88 386 ASN A O 1
ATOM 3060 N N . GLU A 1 387 ? -12.773 79.812 6.023 1 31.97 387 GLU A N 1
ATOM 3061 C CA . GLU A 1 387 ? -12.25 80.75 5.078 1 31.97 387 GLU A CA 1
ATOM 3062 C C . GLU A 1 387 ? -13.18 81.938 4.957 1 31.97 387 GLU A C 1
ATOM 3064 O O . GLU A 1 387 ? -13.047 82.75 4.035 1 31.97 387 GLU A O 1
ATOM 3069 N N . THR A 1 388 ? -14.344 82.125 5.715 1 31.95 388 THR A N 1
ATOM 3070 C CA . THR A 1 388 ? -14.789 83.5 5.363 1 31.95 388 THR A CA 1
ATOM 3071 C C . THR A 1 388 ? -13.805 84.5 5.875 1 31.95 388 THR A C 1
ATOM 3073 O O . THR A 1 388 ? -13.578 84.625 7.082 1 31.95 388 THR A O 1
ATOM 3076 N N . PRO A 1 389 ? -12.953 85.125 4.957 1 31.81 389 PRO A N 1
ATOM 3077 C CA . PRO A 1 389 ? -12.523 86.438 5.324 1 31.81 389 PRO A CA 1
ATOM 3078 C C . PRO A 1 389 ? -13.695 87.375 5.645 1 31.81 389 PRO A C 1
ATOM 3080 O O . PRO A 1 389 ? -14.797 87.188 5.125 1 31.81 389 PRO A O 1
ATOM 3083 N N . MET B 1 1 ? 15.695 53.719 51.312 1 35.88 1 MET B N 1
ATOM 3084 C CA . MET B 1 1 ? 14.578 52.844 50.969 1 35.88 1 MET B CA 1
ATOM 3085 C C . MET B 1 1 ? 13.516 53.594 50.156 1 35.88 1 MET B C 1
ATOM 3087 O O . MET B 1 1 ? 12.547 53 49.688 1 35.88 1 MET B O 1
ATOM 3091 N N . MET B 1 2 ? 13.43 54.844 50.344 1 44.88 2 MET B N 1
ATOM 3092 C CA . MET B 1 2 ? 12.352 55.625 49.75 1 44.88 2 MET B CA 1
ATOM 3093 C C . MET B 1 2 ? 12.578 55.75 48.25 1 44.88 2 MET B C 1
ATOM 3095 O O . MET B 1 2 ? 11.617 55.906 47.5 1 44.88 2 MET B O 1
ATOM 3099 N N . LYS B 1 3 ? 13.742 56 47.781 1 55.84 3 LYS B N 1
ATOM 3100 C CA . LYS B 1 3 ? 14.055 56.281 46.406 1 55.84 3 LYS B CA 1
ATOM 3101 C C . LYS B 1 3 ? 13.836 55.031 45.531 1 55.84 3 LYS B C 1
ATOM 3103 O O . LYS B 1 3 ? 13.469 55.156 44.344 1 55.84 3 LYS B O 1
ATOM 3108 N N . THR B 1 4 ? 14.117 53.906 46 1 52.5 4 THR B N 1
ATOM 3109 C CA . THR B 1 4 ? 13.992 52.656 45.281 1 52.5 4 THR B CA 1
ATOM 3110 C C . THR B 1 4 ? 12.531 52.281 45.062 1 52.5 4 THR B C 1
ATOM 3112 O O . THR B 1 4 ? 12.188 51.531 44.156 1 52.5 4 THR B O 1
ATOM 3115 N N . ARG B 1 5 ? 11.742 52.625 46 1 58 5 ARG B N 1
ATOM 3116 C CA . ARG B 1 5 ? 10.305 52.406 45.906 1 58 5 ARG B CA 1
ATOM 3117 C C . ARG B 1 5 ? 9.695 53.25 44.781 1 58 5 ARG B C 1
ATOM 3119 O O . ARG B 1 5 ? 8.75 52.812 44.125 1 58 5 ARG B O 1
ATOM 3126 N N . GLY B 1 6 ? 10.344 54.25 44.594 1 53.84 6 GLY B N 1
ATOM 3127 C CA . GLY B 1 6 ? 9.867 55.156 43.562 1 53.84 6 GLY B CA 1
ATOM 3128 C C . GLY B 1 6 ? 10.078 54.625 42.156 1 53.84 6 GLY B C 1
ATOM 3129 O O . GLY B 1 6 ? 9.195 54.75 41.281 1 53.84 6 GLY B O 1
ATOM 3130 N N . CYS B 1 7 ? 11.25 54.156 41.969 1 58.53 7 CYS B N 1
ATOM 3131 C CA . CYS B 1 7 ? 11.602 53.625 40.656 1 58.53 7 CYS B CA 1
ATOM 3132 C C . CYS B 1 7 ? 10.805 52.344 40.375 1 58.53 7 CYS B C 1
ATOM 3134 O O . CYS B 1 7 ? 10.312 52.188 39.25 1 58.53 7 CYS B O 1
ATOM 3136 N N . CYS B 1 8 ? 10.727 51.469 41.375 1 60.44 8 CYS B N 1
ATOM 3137 C CA . CYS B 1 8 ? 9.938 50.281 41.188 1 60.44 8 CYS B CA 1
ATOM 3138 C C . CYS B 1 8 ? 8.469 50.594 40.938 1 60.44 8 CYS B C 1
ATOM 3140 O O . CYS B 1 8 ? 7.805 49.969 40.125 1 60.44 8 CYS B O 1
ATOM 3142 N N . ALA B 1 9 ? 8.078 51.562 41.719 1 62.75 9 ALA B N 1
ATOM 3143 C CA . ALA B 1 9 ? 6.688 51.969 41.562 1 62.75 9 ALA B CA 1
ATOM 3144 C C . ALA B 1 9 ? 6.465 52.562 40.156 1 62.75 9 ALA B C 1
ATOM 3146 O O . ALA B 1 9 ? 5.426 52.312 39.531 1 62.75 9 ALA B O 1
ATOM 3147 N N . SER B 1 10 ? 7.488 53.281 39.781 1 62.72 10 SER B N 1
ATOM 3148 C CA . SER B 1 10 ? 7.371 53.875 38.469 1 62.72 10 SER B CA 1
ATOM 3149 C C . SER B 1 10 ? 7.418 52.812 37.375 1 62.72 10 SER B C 1
ATOM 3151 O O . SER B 1 10 ? 6.676 52.875 36.406 1 62.72 10 SER B O 1
ATOM 3153 N N . ILE B 1 11 ? 8.203 51.875 37.625 1 64.88 11 ILE B N 1
ATOM 3154 C CA . ILE B 1 11 ? 8.32 50.781 36.688 1 64.88 11 ILE B CA 1
ATOM 3155 C C . ILE B 1 11 ? 7.035 49.938 36.688 1 64.88 11 ILE B C 1
ATOM 3157 O O . ILE B 1 11 ? 6.547 49.562 35.625 1 64.88 11 ILE B O 1
ATOM 3161 N N . CYS B 1 12 ? 6.562 49.719 37.812 1 66 12 CYS B N 1
ATOM 3162 C CA . CYS B 1 12 ? 5.297 49 37.938 1 66 12 CYS B CA 1
ATOM 3163 C C . CYS B 1 12 ? 4.16 49.812 37.312 1 66 12 CYS B C 1
ATOM 3165 O O . CYS B 1 12 ? 3.285 49.219 36.656 1 66 12 CYS B O 1
ATOM 3167 N N . GLN B 1 13 ? 4.25 51.094 37.531 1 67.12 13 GLN B N 1
ATOM 3168 C CA . GLN B 1 13 ? 3.207 51.906 36.938 1 67.12 13 GLN B CA 1
ATOM 3169 C C . GLN B 1 13 ? 3.297 51.875 35.406 1 67.12 13 GLN B C 1
ATOM 3171 O O . GLN B 1 13 ? 2.277 51.781 34.719 1 67.12 13 GLN B O 1
ATOM 3176 N N . CYS B 1 14 ? 4.512 51.875 34.969 1 65.62 14 CYS B N 1
ATOM 3177 C CA . CYS B 1 14 ? 4.719 51.844 33.531 1 65.62 14 CYS B CA 1
ATOM 3178 C C . CYS B 1 14 ? 4.312 50.531 32.938 1 65.62 14 CYS B C 1
ATOM 3180 O O . CYS B 1 14 ? 3.781 50.469 31.828 1 65.62 14 CYS B O 1
ATOM 3182 N N . PHE B 1 15 ? 4.453 49.562 33.781 1 74.31 15 PHE B N 1
ATOM 3183 C CA . PHE B 1 15 ? 4.125 48.219 33.312 1 74.31 15 PHE B CA 1
ATOM 3184 C C . PHE B 1 15 ? 2.615 48.031 33.188 1 74.31 15 PHE B C 1
ATOM 3186 O O . PHE B 1 15 ? 2.127 47.375 32.281 1 74.31 15 PHE B O 1
ATOM 3193 N N . PHE B 1 16 ? 1.887 48.781 33.969 1 76.44 16 PHE B N 1
ATOM 3194 C CA . PHE B 1 16 ? 0.445 48.562 33.969 1 76.44 16 PHE B CA 1
ATOM 3195 C C . PHE B 1 16 ? -0.271 49.688 33.25 1 76.44 16 PHE B C 1
ATOM 3197 O O . PHE B 1 16 ? -1.487 49.844 33.375 1 76.44 16 PHE B O 1
ATOM 3204 N N . GLU B 1 17 ? 0.59 50.438 32.656 1 75.94 17 GLU B N 1
ATOM 3205 C CA . GLU B 1 17 ? -0.01 51.438 31.781 1 75.94 17 GLU B CA 1
ATOM 3206 C C . GLU B 1 17 ? -0.412 50.844 30.438 1 75.94 17 GLU B C 1
ATOM 3208 O O . GLU B 1 17 ? 0.262 49.969 29.906 1 75.94 17 GLU B O 1
ATOM 3213 N N . TYR B 1 18 ? -1.619 51.219 30.016 1 78.12 18 TYR B N 1
ATOM 3214 C CA . TYR B 1 18 ? -2.111 50.781 28.719 1 78.12 18 TYR B CA 1
ATOM 3215 C C . TYR B 1 18 ? -1.979 51.875 27.672 1 78.12 18 TYR B C 1
ATOM 3217 O O . TYR B 1 18 ? -2.463 53 27.875 1 78.12 18 TYR B O 1
ATOM 3225 N N . SER B 1 19 ? -1.118 51.562 26.672 1 75.69 19 SER B N 1
ATOM 3226 C CA . SER B 1 19 ? -0.897 52.531 25.594 1 75.69 19 SER B CA 1
ATOM 3227 C C . SER B 1 19 ? -1.638 52.094 24.328 1 75.69 19 SER B C 1
ATOM 3229 O O . SER B 1 19 ? -1.584 50.938 23.938 1 75.69 19 SER B O 1
ATOM 3231 N N . THR B 1 20 ? -2.445 53.031 23.766 1 76.5 20 THR B N 1
ATOM 3232 C CA . THR B 1 20 ? -3.164 52.781 22.516 1 76.5 20 THR B CA 1
ATOM 3233 C C . THR B 1 20 ? -3.053 53.969 21.578 1 76.5 20 THR B C 1
ATOM 3235 O O . THR B 1 20 ? -2.975 55.125 22.031 1 76.5 20 THR B O 1
ATOM 3238 N N . PRO B 1 21 ? -2.877 53.75 20.359 1 77.69 21 PRO B N 1
ATOM 3239 C CA . PRO B 1 21 ? -2.77 54.844 19.422 1 77.69 21 PRO B CA 1
ATOM 3240 C C . PRO B 1 21 ? -4.062 55.656 19.297 1 77.69 21 PRO B C 1
ATOM 3242 O O . PRO B 1 21 ? -5.156 55.094 19.359 1 77.69 21 PRO B O 1
ATOM 3245 N N . LYS B 1 22 ? -3.898 56.969 19.203 1 78.12 22 LYS B N 1
ATOM 3246 C CA . LYS B 1 22 ? -5.031 57.844 18.922 1 78.12 22 LYS B CA 1
ATOM 3247 C C . LYS B 1 22 ? -5.508 57.688 17.469 1 78.12 22 LYS B C 1
ATOM 3249 O O . LYS B 1 22 ? -4.695 57.531 16.562 1 78.12 22 LYS B O 1
ATOM 3254 N N . ILE B 1 23 ? -6.793 57.688 17.375 1 78.06 23 ILE B N 1
ATOM 3255 C CA . ILE B 1 23 ? -7.348 57.375 16.062 1 78.06 23 ILE B CA 1
ATOM 3256 C C . ILE B 1 23 ? -8.055 58.594 15.508 1 78.06 23 ILE B C 1
ATOM 3258 O O . ILE B 1 23 ? -8.797 59.281 16.234 1 78.06 23 ILE B O 1
ATOM 3262 N N . LEU B 1 24 ? -7.609 58.938 14.32 1 78.44 24 LEU B N 1
ATOM 3263 C CA . LEU B 1 24 ? -8.312 60 13.586 1 78.44 24 LEU B CA 1
ATOM 3264 C C . LEU B 1 24 ? -9.461 59.406 12.773 1 78.44 24 LEU B C 1
ATOM 3266 O O . LEU B 1 24 ? -9.266 58.469 11.977 1 78.44 24 LEU B O 1
ATOM 3270 N N . VAL B 1 25 ? -10.68 59.906 13.039 1 78.44 25 VAL B N 1
ATOM 3271 C CA . VAL B 1 25 ? -11.852 59.406 12.32 1 78.44 25 VAL B CA 1
ATOM 3272 C C . VAL B 1 25 ? -12.18 60.344 11.164 1 78.44 25 VAL B C 1
ATOM 3274 O O . VAL B 1 25 ? -12.461 61.531 11.383 1 78.44 25 VAL B O 1
ATOM 3277 N N . ILE B 1 26 ? -12.008 59.812 10.031 1 76.5 26 ILE B N 1
ATOM 3278 C CA . ILE B 1 26 ? -12.359 60.594 8.828 1 76.5 26 ILE B CA 1
ATOM 3279 C C . ILE B 1 26 ? -13.797 60.25 8.422 1 76.5 26 ILE B C 1
ATOM 3281 O O . ILE B 1 26 ? -14.102 59.125 8.047 1 76.5 26 ILE B O 1
ATOM 3285 N N . ARG B 1 27 ? -14.602 61.188 8.398 1 81.12 27 ARG B N 1
ATOM 3286 C CA . ARG B 1 27 ? -16 61 8.016 1 81.12 27 ARG B CA 1
ATOM 3287 C C . ARG B 1 27 ? -16.219 61.312 6.539 1 81.12 27 ARG B C 1
ATOM 3289 O O . ARG B 1 27 ? -16.656 62.406 6.18 1 81.12 27 ARG B O 1
ATOM 3296 N N . SER B 1 28 ? -15.711 60.5 5.773 1 78.69 28 SER B N 1
ATOM 3297 C CA . SER B 1 28 ? -15.906 60.531 4.328 1 78.69 28 SER B CA 1
ATOM 3298 C C . SER B 1 28 ? -16.547 59.219 3.836 1 78.69 28 SER B C 1
ATOM 3300 O O . SER B 1 28 ? -16.094 58.125 4.18 1 78.69 28 SER B O 1
ATOM 3302 N N . PHE B 1 29 ? -17.609 59.438 3.125 1 82.94 29 PHE B N 1
ATOM 3303 C CA . PHE B 1 29 ? -18.344 58.281 2.619 1 82.94 29 PHE B CA 1
ATOM 3304 C C . PHE B 1 29 ? -17.469 57.5 1.655 1 82.94 29 PHE B C 1
ATOM 3306 O O . PHE B 1 29 ? -17.516 56.25 1.652 1 82.94 29 PHE B O 1
ATOM 3313 N N . LYS B 1 30 ? -16.609 58.188 0.902 1 81.25 30 LYS B N 1
ATOM 3314 C CA . LYS B 1 30 ? -15.773 57.5 -0.095 1 81.25 30 LYS B CA 1
ATOM 3315 C C . LYS B 1 30 ? -14.68 56.688 0.568 1 81.25 30 LYS B C 1
ATOM 3317 O O . LYS B 1 30 ? -14.477 55.5 0.22 1 81.25 30 LYS B O 1
ATOM 3322 N N . VAL B 1 31 ? -14.047 57.25 1.517 1 81.38 31 VAL B N 1
ATOM 3323 C CA . VAL B 1 31 ? -12.953 56.562 2.195 1 81.38 31 VAL B CA 1
ATOM 3324 C C . VAL B 1 31 ? -13.508 55.438 3.061 1 81.38 31 VAL B C 1
ATOM 3326 O O . VAL B 1 31 ? -12.922 54.344 3.131 1 81.38 31 VAL B O 1
ATOM 3329 N N . GLY B 1 32 ? -14.594 55.688 3.688 1 84.94 32 GLY B N 1
ATOM 3330 C CA . GLY B 1 32 ? -15.234 54.688 4.504 1 84.94 32 GLY B CA 1
ATOM 3331 C C . GLY B 1 32 ? -15.695 53.469 3.707 1 84.94 32 GLY B C 1
ATOM 3332 O O . GLY B 1 32 ? -15.539 52.344 4.148 1 84.94 32 GLY B O 1
ATOM 3333 N N . THR B 1 33 ? -16.172 53.844 2.531 1 88.69 33 THR B N 1
ATOM 3334 C CA . THR B 1 33 ? -16.656 52.75 1.676 1 88.69 33 THR B CA 1
ATOM 3335 C C . THR B 1 33 ? -15.484 51.938 1.156 1 88.69 33 THR B C 1
ATOM 3337 O O . THR B 1 33 ? -15.578 50.688 1.091 1 88.69 33 THR B O 1
ATOM 3340 N N . LEU B 1 34 ? -14.422 52.562 0.807 1 84.88 34 LEU B N 1
ATOM 3341 C CA . LEU B 1 34 ? -13.242 51.875 0.33 1 84.88 34 LEU B CA 1
ATOM 3342 C C . LEU B 1 34 ? -12.68 50.938 1.415 1 84.88 34 LEU B C 1
ATOM 3344 O O . LEU B 1 34 ? -12.305 49.812 1.139 1 84.88 34 LEU B O 1
ATOM 3348 N N . ASN B 1 35 ? -12.656 51.406 2.611 1 87.81 35 ASN B N 1
ATOM 3349 C CA . ASN B 1 35 ? -12.156 50.625 3.736 1 87.81 35 ASN B CA 1
ATOM 3350 C C . ASN B 1 35 ? -13.047 49.438 4.031 1 87.81 35 ASN B C 1
ATOM 3352 O O . ASN B 1 35 ? -12.555 48.312 4.266 1 87.81 35 ASN B O 1
ATOM 3356 N N . ARG B 1 36 ? -14.289 49.656 3.932 1 91 36 ARG B N 1
ATOM 3357 C CA . ARG B 1 36 ? -15.234 48.594 4.242 1 91 36 ARG B CA 1
ATOM 3358 C C . ARG B 1 36 ? -15.227 47.531 3.152 1 91 36 ARG B C 1
ATOM 3360 O O . ARG B 1 36 ? -15.359 46.312 3.441 1 91 36 ARG B O 1
ATOM 3367 N N . ILE B 1 37 ? -15.062 48 1.967 1 91.94 37 ILE B N 1
ATOM 3368 C CA . ILE B 1 37 ? -15.031 47.031 0.864 1 91.94 37 ILE B CA 1
ATOM 3369 C C . ILE B 1 37 ? -13.781 46.188 0.959 1 91.94 37 ILE B C 1
ATOM 3371 O O . ILE B 1 37 ? -13.836 44.969 0.752 1 91.94 37 ILE B O 1
ATOM 3375 N N . THR B 1 38 ? -12.672 46.781 1.276 1 90.38 38 THR B N 1
ATOM 3376 C CA . THR B 1 38 ? -11.43 46.031 1.392 1 90.38 38 THR B CA 1
ATOM 3377 C C . THR B 1 38 ? -11.484 45.062 2.564 1 90.38 38 THR B C 1
ATOM 3379 O O . THR B 1 38 ? -11 43.938 2.469 1 90.38 38 THR B O 1
ATOM 3382 N N . GLN B 1 39 ? -12.078 45.531 3.648 1 90.5 39 GLN B N 1
ATOM 3383 C CA . GLN B 1 39 ? -12.25 44.656 4.801 1 90.5 39 GLN B CA 1
ATOM 3384 C C . GLN B 1 39 ? -13.148 43.469 4.465 1 90.5 39 GLN B C 1
ATOM 3386 O O . GLN B 1 39 ? -12.867 42.344 4.863 1 90.5 39 GLN B O 1
ATOM 3391 N N . ALA B 1 40 ? -14.141 43.781 3.756 1 93.44 40 ALA B N 1
ATOM 3392 C CA . ALA B 1 40 ? -15.086 42.719 3.381 1 93.44 40 ALA B CA 1
ATOM 3393 C C . ALA B 1 40 ? -14.422 41.688 2.479 1 93.44 40 ALA B C 1
ATOM 3395 O O . ALA B 1 40 ? -14.711 40.5 2.582 1 93.44 40 ALA B O 1
ATOM 3396 N N . LEU B 1 41 ? -13.602 42.156 1.641 1 93.69 41 LEU B N 1
ATOM 3397 C CA . LEU B 1 41 ? -12.883 41.25 0.746 1 93.69 41 LEU B CA 1
ATOM 3398 C C . LEU B 1 41 ? -11.945 40.344 1.53 1 93.69 41 LEU B C 1
ATOM 3400 O O . LEU B 1 41 ? -11.836 39.156 1.233 1 93.69 41 LEU B O 1
ATOM 3404 N N . VAL B 1 42 ? -11.297 40.875 2.482 1 90.81 42 VAL B N 1
ATOM 3405 C CA . VAL B 1 42 ? -10.375 40.094 3.305 1 90.81 42 VAL B CA 1
ATOM 3406 C C . VAL B 1 42 ? -11.148 39.062 4.121 1 90.81 42 VAL B C 1
ATOM 3408 O O . VAL B 1 42 ? -10.742 37.906 4.223 1 90.81 42 VAL B O 1
ATOM 3411 N N . ILE B 1 43 ? -12.203 39.5 4.695 1 91.06 43 ILE B N 1
ATOM 3412 C CA . ILE B 1 43 ? -13.016 38.594 5.508 1 91.06 43 ILE B CA 1
ATOM 3413 C C . ILE B 1 43 ? -13.578 37.469 4.637 1 91.06 43 ILE B C 1
ATOM 3415 O O . ILE B 1 4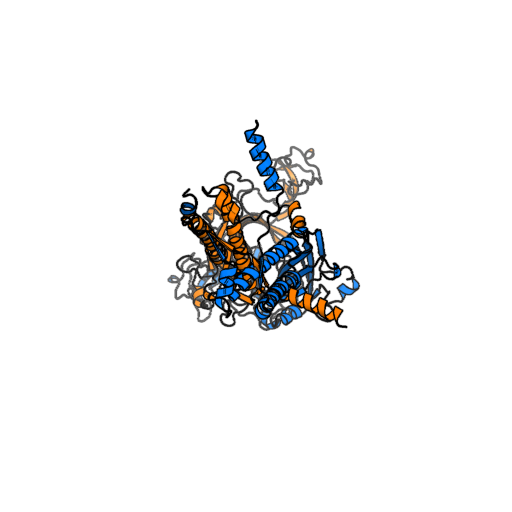3 ? -13.602 36.312 5.047 1 91.06 43 ILE B O 1
ATOM 3419 N N . ALA B 1 44 ? -14.031 37.844 3.451 1 94.38 44 ALA B N 1
ATOM 3420 C CA . ALA B 1 44 ? -14.547 36.844 2.516 1 94.38 44 ALA B CA 1
ATOM 3421 C C . ALA B 1 44 ? -13.469 35.812 2.148 1 94.38 44 ALA B C 1
ATOM 3423 O O . ALA B 1 44 ? -13.758 34.625 1.992 1 94.38 44 ALA B O 1
ATOM 3424 N N . TYR B 1 45 ? -12.336 36.25 2.004 1 91.94 45 TYR B N 1
ATOM 3425 C CA . TYR B 1 45 ? -11.227 35.375 1.662 1 91.94 45 TYR B CA 1
ATOM 3426 C C . TYR B 1 45 ? -10.898 34.438 2.816 1 91.94 45 TYR B C 1
ATOM 3428 O O . TYR B 1 45 ? -10.742 33.219 2.619 1 91.94 45 TYR B O 1
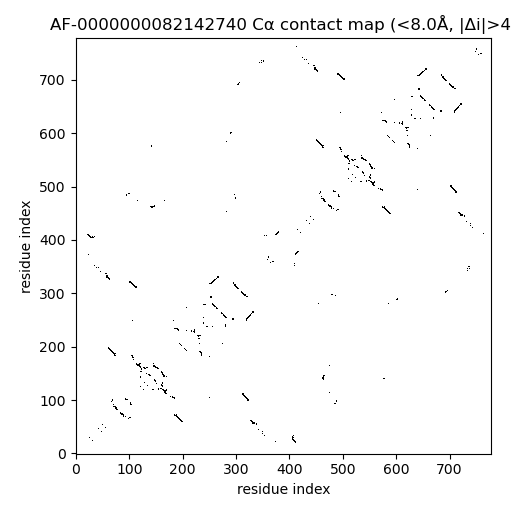ATOM 3436 N N . VAL B 1 46 ? -10.812 34.969 4 1 89.19 46 VAL B N 1
ATOM 3437 C CA . VAL B 1 46 ? -10.391 34.188 5.156 1 89.19 46 VAL B CA 1
ATOM 3438 C C . VAL B 1 46 ? -11.484 33.188 5.535 1 89.19 46 VAL B C 1
ATOM 3440 O O . VAL B 1 46 ? -11.219 32 5.688 1 89.19 46 VAL B O 1
ATOM 3443 N N . ILE B 1 47 ? -12.664 33.625 5.711 1 90.38 47 ILE B N 1
ATOM 3444 C CA . ILE B 1 47 ? -13.758 32.781 6.152 1 90.38 47 ILE B CA 1
ATOM 3445 C C . ILE B 1 47 ? -14.203 31.875 5.004 1 90.38 47 ILE B C 1
ATOM 3447 O O . ILE B 1 47 ? -14.344 30.656 5.172 1 90.38 47 ILE B O 1
ATOM 3451 N N . GLY B 1 48 ? -14.453 32.5 3.861 1 91.88 48 GLY B N 1
ATOM 3452 C CA . GLY B 1 48 ? -14.969 31.734 2.729 1 91.88 48 GLY B CA 1
ATOM 3453 C C . GLY B 1 48 ? -13.969 30.75 2.152 1 91.88 48 GLY B C 1
ATOM 3454 O O . GLY B 1 48 ? -14.266 29.562 2 1 91.88 48 GLY B O 1
ATOM 3455 N N . TYR B 1 49 ? -12.836 31.25 1.865 1 90.56 49 TYR B N 1
ATOM 3456 C CA . TYR B 1 49 ? -11.875 30.406 1.164 1 90.56 49 TYR B CA 1
ATOM 3457 C C . TYR B 1 49 ? -11.031 29.609 2.148 1 90.56 49 TYR B C 1
ATOM 3459 O O . TYR B 1 49 ? -11 28.375 2.096 1 90.56 49 TYR B O 1
ATOM 3467 N N . VAL B 1 50 ? -10.398 30.188 3.08 1 90.56 50 VAL B N 1
ATOM 3468 C CA . VAL B 1 50 ? -9.422 29.531 3.951 1 90.56 50 VAL B CA 1
ATOM 3469 C C . VAL B 1 50 ? -10.148 28.594 4.918 1 90.56 50 VAL B C 1
ATOM 3471 O O . VAL B 1 50 ? -9.766 27.438 5.07 1 90.56 50 VAL B O 1
ATOM 3474 N N . CYS B 1 51 ? -11.188 29.031 5.555 1 89.69 51 CYS B N 1
ATOM 3475 C CA . CYS B 1 51 ? -11.836 28.25 6.605 1 89.69 51 CYS B CA 1
ATOM 3476 C C . CYS B 1 51 ? -12.828 27.25 6.016 1 89.69 51 CYS B C 1
ATOM 3478 O O . CYS B 1 51 ? -12.875 26.094 6.434 1 89.69 51 CYS B O 1
ATOM 3480 N N . VAL B 1 52 ? -13.547 27.656 5.031 1 89.5 52 VAL B N 1
ATOM 3481 C CA . VAL B 1 52 ? -14.641 26.812 4.559 1 89.5 52 VAL B CA 1
ATOM 3482 C C . VAL B 1 52 ? -14.148 25.922 3.42 1 89.5 52 VAL B C 1
ATOM 3484 O O . VAL B 1 52 ? -14.25 24.688 3.496 1 89.5 52 VAL B O 1
ATOM 3487 N N . LEU B 1 53 ? -13.602 26.578 2.41 1 90.5 53 LEU B N 1
ATOM 3488 C CA . LEU B 1 53 ? -13.227 25.781 1.238 1 90.5 53 LEU B CA 1
ATOM 3489 C C . LEU B 1 53 ? -12.008 24.922 1.528 1 90.5 53 LEU B C 1
ATOM 3491 O O . LEU B 1 53 ? -11.969 23.75 1.17 1 90.5 53 LEU B O 1
ATOM 3495 N N . ASN B 1 54 ? -11.094 25.438 2.246 1 90.81 54 ASN B N 1
ATOM 3496 C CA . ASN B 1 54 ? -9.867 24.703 2.531 1 90.81 54 ASN B CA 1
ATOM 3497 C C . ASN B 1 54 ? -9.922 24.016 3.891 1 90.81 54 ASN B C 1
ATOM 3499 O O . ASN B 1 54 ? -9 23.281 4.262 1 90.81 54 ASN B O 1
ATOM 3503 N N . LYS B 1 55 ? -10.945 24.25 4.578 1 92.19 55 LYS B N 1
ATOM 3504 C CA . LYS B 1 55 ? -11.125 23.688 5.91 1 92.19 55 LYS B CA 1
ATOM 3505 C C . LYS B 1 55 ? -9.914 23.953 6.793 1 92.19 55 LYS B C 1
ATOM 3507 O O . LYS B 1 55 ? -9.375 23.031 7.414 1 92.19 55 LYS B O 1
ATOM 3512 N N . GLY B 1 56 ? -9.531 25.125 6.836 1 90.94 56 GLY B N 1
ATOM 3513 C CA . GLY B 1 56 ? -8.336 25.547 7.559 1 90.94 56 GLY B CA 1
ATOM 3514 C C . GLY B 1 56 ? -8.477 25.422 9.062 1 90.94 56 GLY B C 1
ATOM 3515 O O . GLY B 1 56 ? -7.496 25.562 9.797 1 90.94 56 GLY B O 1
ATOM 3516 N N . TYR B 1 57 ? -9.633 25.016 9.484 1 91.56 57 TYR B N 1
ATOM 3517 C CA . TYR B 1 57 ? -9.875 24.859 10.914 1 91.56 57 TYR B CA 1
ATOM 3518 C C . TYR B 1 57 ? -9.562 23.438 11.359 1 91.56 57 TYR B C 1
ATOM 3520 O O . TYR B 1 57 ? -9.633 23.125 12.555 1 91.56 57 TYR B O 1
ATOM 3528 N N . GLN B 1 58 ? -9.195 22.594 10.445 1 94.69 58 GLN B N 1
ATOM 3529 C CA . GLN B 1 58 ? -9.008 21.188 10.789 1 94.69 58 GLN B CA 1
ATOM 3530 C C . GLN B 1 58 ? -7.523 20.828 10.797 1 94.69 58 GLN B C 1
ATOM 3532 O O . GLN B 1 58 ? -6.727 21.438 10.086 1 94.69 58 GLN B O 1
ATOM 3537 N N . ASP B 1 59 ? -7.262 19.891 11.695 1 92.75 59 ASP B N 1
ATOM 3538 C CA . ASP B 1 59 ? -6.008 19.141 11.602 1 92.75 59 ASP B CA 1
ATOM 3539 C C . ASP B 1 59 ? -6.152 17.938 10.672 1 92.75 59 ASP B C 1
ATOM 3541 O O . ASP B 1 59 ? -7.258 17.438 10.469 1 92.75 59 ASP B O 1
ATOM 3545 N N . THR B 1 60 ? -5.043 17.594 10.055 1 93.31 60 THR B N 1
ATOM 3546 C CA . THR B 1 60 ? -5.148 16.547 9.047 1 93.31 60 THR B CA 1
ATOM 3547 C C . THR B 1 60 ? -4.281 15.344 9.422 1 93.31 60 THR B C 1
ATOM 3549 O O . THR B 1 60 ? -3.344 15.477 10.211 1 93.31 60 THR B O 1
ATOM 3552 N N . ASP B 1 61 ? -4.684 14.18 8.953 1 93.06 61 ASP B N 1
ATOM 3553 C CA . ASP B 1 61 ? -3.979 12.922 9.164 1 93.06 61 ASP B CA 1
ATOM 3554 C C . ASP B 1 61 ? -3.859 12.133 7.859 1 93.06 61 ASP B C 1
ATOM 3556 O O . ASP B 1 61 ? -4.762 12.172 7.02 1 93.06 61 ASP B O 1
ATOM 3560 N N . ALA B 1 62 ? -2.686 11.492 7.75 1 90.81 62 ALA B N 1
ATOM 3561 C CA . ALA B 1 62 ? -2.471 10.672 6.562 1 90.81 62 ALA B CA 1
ATOM 3562 C C . ALA B 1 62 ? -2.951 9.242 6.793 1 90.81 62 ALA B C 1
ATOM 3564 O O . ALA B 1 62 ? -2.893 8.727 7.914 1 90.81 62 ALA B O 1
ATOM 3565 N N . VAL B 1 63 ? -3.275 8.602 5.695 1 92.5 63 VAL B N 1
ATOM 3566 C CA . VAL B 1 63 ? -3.916 7.293 5.789 1 92.5 63 VAL B CA 1
ATOM 3567 C C . VAL B 1 63 ? -2.854 6.199 5.828 1 92.5 63 VAL B C 1
ATOM 3569 O O . VAL B 1 63 ? -1.844 6.281 5.125 1 92.5 63 VAL B O 1
ATOM 3572 N N . LEU B 1 64 ? -3.035 5.27 6.719 1 88.56 64 LEU B N 1
ATOM 3573 C CA . LEU B 1 64 ? -2.363 3.977 6.703 1 88.56 64 LEU B CA 1
ATOM 3574 C C . LEU B 1 64 ? -3.307 2.881 6.215 1 88.56 64 LEU B C 1
ATOM 3576 O O . LEU B 1 64 ? -4.461 2.814 6.645 1 88.56 64 LEU B O 1
ATOM 3580 N N . SER B 1 65 ? -2.861 2.098 5.277 1 90.56 65 SER B N 1
ATOM 3581 C CA . SER B 1 65 ? -3.807 1.176 4.656 1 90.56 65 SER B CA 1
ATOM 3582 C C . SER B 1 65 ? -3.215 -0.225 4.535 1 90.56 65 SER B C 1
ATOM 3584 O O . SER B 1 65 ? -1.993 -0.389 4.535 1 90.56 65 SER B O 1
ATOM 3586 N N . SER B 1 66 ? -4.105 -1.211 4.535 1 89.44 66 SER B N 1
ATOM 3587 C CA . SER B 1 66 ? -3.822 -2.604 4.203 1 89.44 66 SER B CA 1
ATOM 3588 C C . SER B 1 66 ? -4.82 -3.143 3.184 1 89.44 66 SER B C 1
ATOM 3590 O O . SER B 1 66 ? -6.023 -2.898 3.295 1 89.44 66 SER B O 1
ATOM 3592 N N . VAL B 1 67 ? -4.258 -3.816 2.225 1 93.06 67 VAL B N 1
ATOM 3593 C CA . VAL B 1 67 ? -5.113 -4.312 1.153 1 93.06 67 VAL B CA 1
ATOM 3594 C C . VAL B 1 67 ? -4.859 -5.805 0.938 1 93.06 67 VAL B C 1
ATOM 3596 O O . VAL B 1 67 ? -3.707 -6.25 0.929 1 93.06 67 VAL B O 1
ATOM 3599 N N . THR B 1 68 ? -5.898 -6.582 0.829 1 91.62 68 THR B N 1
ATOM 3600 C CA . THR B 1 68 ? -5.848 -7.973 0.391 1 91.62 68 THR B CA 1
ATOM 3601 C C . THR B 1 68 ? -6.816 -8.211 -0.763 1 91.62 68 THR B C 1
ATOM 3603 O O . THR B 1 68 ? -7.879 -7.594 -0.826 1 91.62 68 THR B O 1
ATOM 3606 N N . THR B 1 69 ? -6.41 -9.031 -1.639 1 93.94 69 THR B N 1
ATOM 3607 C CA . THR B 1 69 ? -7.238 -9.305 -2.809 1 93.94 69 THR B CA 1
ATOM 3608 C C . THR B 1 69 ? -7.426 -10.805 -3.002 1 93.94 69 THR B C 1
ATOM 3610 O O . THR B 1 69 ? -6.551 -11.594 -2.645 1 93.94 69 THR B O 1
ATOM 3613 N N . LYS B 1 70 ? -8.578 -11.141 -3.533 1 92.31 70 LYS B N 1
ATOM 3614 C CA . LYS B 1 70 ? -8.914 -12.516 -3.883 1 92.31 70 LYS B CA 1
ATOM 3615 C C . LYS B 1 70 ? -9.609 -12.586 -5.242 1 92.31 70 LYS B C 1
ATOM 3617 O O . LYS B 1 70 ? -10.727 -12.094 -5.398 1 92.31 70 LYS B O 1
ATOM 3622 N N . VAL B 1 71 ? -8.977 -13.266 -6.156 1 94.88 71 VAL B N 1
ATOM 3623 C CA . VAL B 1 71 ? -9.508 -13.375 -7.512 1 94.88 71 VAL B CA 1
ATOM 3624 C C . VAL B 1 71 ? -10.273 -14.68 -7.664 1 94.88 71 VAL B C 1
ATOM 3626 O O . VAL B 1 71 ? -9.898 -15.703 -7.086 1 94.88 71 VAL B O 1
ATOM 3629 N N . LYS B 1 72 ? -11.352 -14.602 -8.422 1 93.19 72 LYS B N 1
ATOM 3630 C CA . LYS B 1 72 ? -12.156 -15.781 -8.75 1 93.19 72 LYS B CA 1
ATOM 3631 C C . LYS B 1 72 ? -12.484 -15.82 -10.242 1 93.19 72 LYS B C 1
ATOM 3633 O O . LYS B 1 72 ? -12.68 -14.781 -10.867 1 93.19 72 LYS B O 1
ATOM 3638 N N . GLY B 1 73 ? -12.492 -17.047 -10.734 1 93.19 73 GLY B N 1
ATOM 3639 C CA . GLY B 1 73 ? -12.82 -17.25 -12.141 1 93.19 73 GLY B CA 1
ATOM 3640 C C . GLY B 1 73 ? -12.211 -18.516 -12.711 1 93.19 73 GLY B C 1
ATOM 3641 O O . GLY B 1 73 ? -11.289 -19.094 -12.125 1 93.19 73 GLY B O 1
ATOM 3642 N N . ILE B 1 74 ? -12.844 -18.969 -13.82 1 93 74 ILE B N 1
ATOM 3643 C CA . ILE B 1 74 ? -12.375 -20.172 -14.516 1 93 74 ILE B CA 1
ATOM 3644 C C . ILE B 1 74 ? -12.281 -19.891 -16.016 1 93 74 ILE B C 1
ATOM 3646 O O . ILE B 1 74 ? -13.133 -19.203 -16.578 1 93 74 ILE B O 1
ATOM 3650 N N . ALA B 1 75 ? -11.219 -20.391 -16.531 1 93.06 75 ALA B N 1
ATOM 3651 C CA . ALA B 1 75 ? -11.055 -20.266 -17.969 1 93.06 75 ALA B CA 1
ATOM 3652 C C . ALA B 1 75 ? -10.82 -21.625 -18.625 1 93.06 75 ALA B C 1
ATOM 3654 O O . ALA B 1 75 ? -10.281 -22.531 -17.984 1 93.06 75 ALA B O 1
ATOM 3655 N N . LEU B 1 76 ? -11.312 -21.75 -19.797 1 92.56 76 LEU B N 1
ATOM 3656 C CA . LEU B 1 76 ? -11.141 -22.953 -20.594 1 92.56 76 LEU B CA 1
ATOM 3657 C C . LEU B 1 76 ? -10.43 -22.641 -21.906 1 92.56 76 LEU B C 1
ATOM 3659 O O . LEU B 1 76 ? -10.781 -21.688 -22.609 1 92.56 76 LEU B O 1
ATOM 3663 N N . THR B 1 77 ? -9.406 -23.391 -22.078 1 91.25 77 THR B N 1
ATOM 3664 C CA . THR B 1 77 ? -8.703 -23.25 -23.359 1 91.25 77 THR B CA 1
ATOM 3665 C C . THR B 1 77 ? -8.656 -24.578 -24.094 1 91.25 77 THR B C 1
ATOM 3667 O O . THR B 1 77 ? -8.734 -25.641 -23.484 1 91.25 77 THR B O 1
ATOM 3670 N N . ASN B 1 78 ? -8.688 -24.484 -25.406 1 88.62 78 ASN B N 1
ATOM 3671 C CA . ASN B 1 78 ? -8.555 -25.656 -26.266 1 88.62 78 ASN B CA 1
ATOM 3672 C C . ASN B 1 78 ? -7.609 -25.391 -27.438 1 88.62 78 ASN B C 1
ATOM 3674 O O . ASN B 1 78 ? -8.039 -24.891 -28.484 1 88.62 78 ASN B O 1
ATOM 3678 N N . THR B 1 79 ? -6.371 -25.656 -27.203 1 84.06 79 THR B N 1
ATOM 3679 C CA . THR B 1 79 ? -5.383 -25.438 -28.25 1 84.06 79 THR B CA 1
ATOM 3680 C C . THR B 1 79 ? -4.781 -26.75 -28.734 1 84.06 79 THR B C 1
ATOM 3682 O O . THR B 1 79 ? -4.91 -27.781 -28.062 1 84.06 79 THR B O 1
ATOM 3685 N N . SER B 1 80 ? -4.164 -26.656 -29.828 1 81.12 80 SER B N 1
ATOM 3686 C CA . SER B 1 80 ? -3.547 -27.859 -30.391 1 81.12 80 SER B CA 1
ATOM 3687 C C . SER B 1 80 ? -2.363 -28.328 -29.547 1 81.12 80 SER B C 1
ATOM 3689 O O . SER B 1 80 ? -2.135 -29.531 -29.406 1 81.12 80 SER B O 1
ATOM 3691 N N . ASP B 1 81 ? -1.68 -27.422 -28.906 1 75.38 81 ASP B N 1
ATOM 3692 C CA . ASP B 1 81 ? -0.472 -27.734 -28.156 1 75.38 81 ASP B CA 1
ATOM 3693 C C . ASP B 1 81 ? -0.818 -28.281 -26.766 1 75.38 81 ASP B C 1
ATOM 3695 O O . ASP B 1 81 ? -0.191 -29.234 -26.297 1 75.38 81 ASP B O 1
ATOM 3699 N N . LEU B 1 82 ? -1.842 -27.75 -26.172 1 79.44 82 LEU B N 1
ATOM 3700 C CA . LEU B 1 82 ? -2.127 -28.078 -24.781 1 79.44 82 LEU B CA 1
ATOM 3701 C C . LEU B 1 82 ? -3.387 -28.922 -24.672 1 79.44 82 LEU B C 1
ATOM 3703 O O . LEU B 1 82 ? -3.617 -29.562 -23.641 1 79.44 82 LEU B O 1
ATOM 3707 N N . GLY B 1 83 ? -4.141 -28.953 -25.688 1 83.38 83 GLY B N 1
ATOM 3708 C CA . GLY B 1 83 ? -5.438 -29.609 -25.594 1 83.38 83 GLY B CA 1
ATOM 3709 C C . GLY B 1 83 ? -6.426 -28.844 -24.734 1 83.38 83 GLY B C 1
ATOM 3710 O O . GLY B 1 83 ? -6.281 -27.641 -24.547 1 83.38 83 GLY B O 1
ATOM 3711 N N . LEU B 1 84 ? -7.469 -29.578 -24.375 1 88.88 84 LEU B N 1
ATOM 3712 C CA . LEU B 1 84 ? -8.492 -29 -23.516 1 88.88 84 LEU B CA 1
ATOM 3713 C C . LEU B 1 84 ? -7.98 -28.844 -22.078 1 88.88 84 LEU B C 1
ATOM 3715 O O . LEU B 1 84 ? -7.617 -29.828 -21.438 1 88.88 84 LEU B O 1
ATOM 3719 N N . ARG B 1 85 ? -7.918 -27.562 -21.703 1 91 85 ARG B N 1
ATOM 3720 C CA . ARG B 1 85 ? -7.324 -27.297 -20.391 1 91 85 ARG B CA 1
ATOM 3721 C C . ARG B 1 85 ? -8.148 -26.281 -19.594 1 91 85 ARG B C 1
ATOM 3723 O O . ARG B 1 85 ? -8.617 -25.297 -20.156 1 91 85 ARG B O 1
ATOM 3730 N N . ILE B 1 86 ? -8.266 -26.594 -18.312 1 92.44 86 ILE B N 1
ATOM 3731 C CA . ILE B 1 86 ? -8.938 -25.688 -17.406 1 92.44 86 ILE B CA 1
ATOM 3732 C C . ILE B 1 86 ? -7.906 -24.875 -16.625 1 92.44 86 ILE B C 1
ATOM 3734 O O . ILE B 1 86 ? -6.863 -25.406 -16.234 1 92.44 86 ILE B O 1
ATOM 3738 N N . TRP B 1 87 ? -8.164 -23.609 -16.516 1 93.19 87 TRP B N 1
ATOM 3739 C CA . TRP B 1 87 ? -7.32 -22.719 -15.742 1 93.19 87 TRP B CA 1
ATOM 3740 C C . TRP B 1 87 ? -8.078 -22.141 -14.555 1 93.19 87 TRP B C 1
ATOM 3742 O O . TRP B 1 87 ? -9.141 -21.531 -14.719 1 93.19 87 TRP B O 1
ATOM 3752 N N . ASP B 1 88 ? -7.59 -22.375 -13.375 1 93.31 88 ASP B N 1
ATOM 3753 C CA . ASP B 1 88 ? -8.188 -21.781 -12.18 1 93.31 88 ASP B CA 1
ATOM 3754 C C . ASP B 1 88 ? -7.227 -20.797 -11.516 1 93.31 88 ASP B C 1
ATOM 3756 O O . ASP B 1 88 ? -6.199 -20.453 -12.094 1 93.31 88 ASP B O 1
ATOM 3760 N N . VAL B 1 89 ? -7.578 -20.359 -10.344 1 94.06 89 VAL B N 1
ATOM 3761 C CA . VAL B 1 89 ? -6.891 -19.266 -9.672 1 94.06 89 VAL B CA 1
ATOM 3762 C C . VAL B 1 89 ? -5.438 -19.641 -9.398 1 94.06 89 VAL B C 1
ATOM 3764 O O . VAL B 1 89 ? -4.539 -18.812 -9.484 1 94.06 89 VAL B O 1
ATOM 3767 N N . ALA B 1 90 ? -5.156 -20.797 -9.086 1 93.81 90 ALA B N 1
ATOM 3768 C CA . ALA B 1 90 ? -3.803 -21.25 -8.773 1 93.81 90 ALA B CA 1
ATOM 3769 C C . ALA B 1 90 ? -2.924 -21.25 -10.023 1 93.81 90 ALA B C 1
ATOM 3771 O O . ALA B 1 90 ? -1.694 -21.234 -9.922 1 93.81 90 ALA B O 1
ATOM 3772 N N . ASP B 1 91 ? -3.605 -21.219 -11.188 1 93.94 91 ASP B N 1
ATOM 3773 C CA . ASP B 1 91 ? -2.875 -21.297 -12.445 1 93.94 91 ASP B CA 1
ATOM 3774 C C . ASP B 1 91 ? -2.557 -19.891 -12.977 1 93.94 91 ASP B C 1
ATOM 3776 O O . ASP B 1 91 ? -1.478 -19.656 -13.523 1 93.94 91 ASP B O 1
ATOM 3780 N N . TYR B 1 92 ? -3.549 -19 -12.789 1 95.44 92 TYR B N 1
ATOM 3781 C CA . TYR B 1 92 ? -3.408 -17.797 -13.586 1 95.44 92 TYR B CA 1
ATOM 3782 C C . TYR B 1 92 ? -3.086 -16.594 -12.703 1 95.44 92 TYR B C 1
ATOM 3784 O O . TYR B 1 92 ? -2.736 -15.523 -13.203 1 95.44 92 TYR B O 1
ATOM 3792 N N . VAL B 1 93 ? -3.205 -16.703 -11.422 1 96.19 93 VAL B N 1
ATOM 3793 C CA . VAL B 1 93 ? -2.758 -15.641 -10.539 1 96.19 93 VAL B CA 1
ATOM 3794 C C . VAL B 1 93 ? -1.307 -15.875 -10.125 1 96.19 93 VAL B C 1
ATOM 3796 O O . VAL B 1 93 ? -1.011 -16.828 -9.406 1 96.19 93 VAL B O 1
ATOM 3799 N N . ILE B 1 94 ? -0.43 -14.945 -10.602 1 93.19 94 ILE B N 1
ATOM 3800 C CA . ILE B 1 94 ? 1 -15.125 -10.383 1 93.19 94 ILE B CA 1
ATOM 3801 C C . ILE B 1 94 ? 1.635 -13.797 -9.969 1 93.19 94 ILE B C 1
ATOM 3803 O O . ILE B 1 94 ? 1.609 -12.828 -10.734 1 93.19 94 ILE B O 1
ATOM 3807 N N . PRO B 1 95 ? 2.312 -13.719 -8.836 1 92.44 95 PRO B N 1
ATOM 3808 C CA . PRO B 1 95 ? 2.342 -14.734 -7.781 1 92.44 95 PRO B CA 1
ATOM 3809 C C . PRO B 1 95 ? 1.002 -14.883 -7.066 1 92.44 95 PRO B C 1
ATOM 3811 O O . PRO B 1 95 ? 0.096 -14.07 -7.27 1 92.44 95 PRO B O 1
ATOM 3814 N N . PRO B 1 96 ? 0.879 -15.961 -6.281 1 91.81 96 PRO B N 1
ATOM 3815 C CA . PRO B 1 96 ? -0.406 -16.203 -5.621 1 91.81 96 PRO B CA 1
ATOM 3816 C C . PRO B 1 96 ? -0.812 -15.062 -4.688 1 91.81 96 PRO B C 1
ATOM 3818 O O . PRO B 1 96 ? -2.002 -14.867 -4.43 1 91.81 96 PRO B O 1
ATOM 3821 N N . GLN B 1 97 ? 0.189 -14.422 -4.148 1 89.81 97 GLN B N 1
ATOM 3822 C CA . GLN B 1 97 ? -0.101 -13.273 -3.295 1 89.81 97 GLN B CA 1
ATOM 3823 C C . GLN B 1 97 ? 0.964 -12.188 -3.449 1 89.81 97 GLN B C 1
ATOM 3825 O O . GLN B 1 97 ? 2.137 -12.492 -3.678 1 89.81 97 GLN B O 1
ATOM 3830 N N . GLU B 1 98 ? 0.468 -10.992 -3.463 1 87.5 98 GLU B N 1
ATOM 3831 C CA . GLU B 1 98 ? 1.339 -9.82 -3.555 1 87.5 98 GLU B CA 1
ATOM 3832 C C . GLU B 1 98 ? 0.752 -8.633 -2.795 1 87.5 98 GLU B C 1
ATOM 3834 O O . GLU B 1 98 ? -0.469 -8.477 -2.721 1 87.5 98 GLU B O 1
ATOM 3839 N N . GLU B 1 99 ? 1.678 -7.852 -2.213 1 86.75 99 GLU B N 1
ATOM 3840 C CA . GLU B 1 99 ? 1.216 -6.688 -1.466 1 86.75 99 GLU B CA 1
ATOM 3841 C C . GLU B 1 99 ? 0.635 -5.629 -2.398 1 86.75 99 GLU B C 1
ATOM 3843 O O . GLU B 1 99 ? 1.315 -5.156 -3.314 1 86.75 99 GLU B O 1
ATOM 3848 N N . ASN B 1 100 ? -0.516 -5.27 -2.268 1 91.56 100 ASN B N 1
ATOM 3849 C CA . ASN B 1 100 ? -1.248 -4.18 -2.906 1 91.56 100 ASN B CA 1
ATOM 3850 C C . ASN B 1 100 ? -1.329 -4.371 -4.418 1 91.56 100 ASN B C 1
ATOM 3852 O O . ASN B 1 100 ? -1.338 -3.395 -5.172 1 91.56 100 ASN B O 1
ATOM 3856 N N . SER B 1 101 ? -1.195 -5.574 -4.855 1 94.56 101 SER B N 1
ATOM 3857 C CA . SER B 1 101 ? -1.271 -5.832 -6.289 1 94.56 101 SER B CA 1
ATOM 3858 C C . SER B 1 101 ? -1.625 -7.289 -6.566 1 94.56 101 SER B C 1
ATOM 3860 O O . SER B 1 101 ? -1.512 -8.141 -5.684 1 94.56 101 SER B O 1
ATOM 3862 N N . PHE B 1 102 ? -2.119 -7.555 -7.742 1 96.38 102 PHE B N 1
ATOM 3863 C CA . PHE B 1 102 ? -2.334 -8.906 -8.234 1 96.38 102 PHE B CA 1
ATOM 3864 C C . PHE B 1 102 ? -2.221 -8.961 -9.75 1 96.38 102 PHE B C 1
ATOM 3866 O O . PHE B 1 102 ? -2.566 -7.996 -10.438 1 96.38 102 PHE B O 1
ATOM 3873 N N . PHE B 1 103 ? -1.654 -9.992 -10.195 1 97.25 103 PHE B N 1
ATOM 3874 C CA . PHE B 1 103 ? -1.468 -10.242 -11.617 1 97.25 103 PHE B CA 1
ATOM 3875 C C . PHE B 1 103 ? -2.369 -11.375 -12.094 1 97.25 103 PHE B C 1
ATOM 3877 O O . PHE B 1 103 ? -2.492 -12.398 -11.422 1 97.25 103 PHE B O 1
ATOM 3884 N N . VAL B 1 104 ? -3.025 -11.148 -13.25 1 98 104 VAL B N 1
ATOM 3885 C CA . VAL B 1 104 ? -3.869 -12.164 -13.867 1 98 104 VAL B CA 1
ATOM 3886 C C . VAL B 1 104 ? -3.328 -12.516 -15.25 1 98 104 VAL B C 1
ATOM 3888 O O . VAL B 1 104 ? -3.236 -11.648 -16.125 1 98 104 VAL B O 1
ATOM 3891 N N . LEU B 1 105 ? -3.004 -13.734 -15.438 1 97.81 105 LEU B N 1
ATOM 3892 C CA . LEU B 1 105 ? -2.555 -14.25 -16.734 1 97.81 105 LEU B CA 1
ATOM 3893 C C . LEU B 1 105 ? -3.689 -14.227 -17.75 1 97.81 105 LEU B C 1
ATOM 3895 O O . LEU B 1 105 ? -4.777 -14.742 -17.484 1 97.81 105 LEU B O 1
ATOM 3899 N N . THR B 1 106 ? -3.488 -13.625 -18.891 1 97.81 106 THR B N 1
ATOM 3900 C CA . THR B 1 106 ? -4.543 -13.531 -19.891 1 97.81 106 THR B CA 1
ATOM 3901 C C . THR B 1 106 ? -4.125 -14.211 -21.188 1 97.81 106 THR B C 1
ATOM 3903 O O . THR B 1 106 ? -4.969 -14.555 -22.016 1 97.81 106 THR B O 1
ATOM 3906 N N . ASN B 1 107 ? -2.818 -14.281 -21.359 1 96.25 107 ASN B N 1
ATOM 3907 C CA . ASN B 1 107 ? -2.256 -14.867 -22.578 1 96.25 107 ASN B CA 1
ATOM 3908 C C . ASN B 1 107 ? -0.918 -15.555 -22.297 1 96.25 107 ASN B C 1
ATOM 3910 O O . ASN B 1 107 ? -0.287 -15.297 -21.266 1 96.25 107 ASN B O 1
ATOM 3914 N N . LEU B 1 108 ? -0.615 -16.531 -23.203 1 94.31 108 LEU B N 1
ATOM 3915 C CA . LEU B 1 108 ? 0.652 -17.188 -22.906 1 94.31 108 LEU B CA 1
ATOM 3916 C C . LEU B 1 108 ? 1.223 -17.844 -24.156 1 94.31 108 LEU B C 1
ATOM 3918 O O . LEU B 1 108 ? 0.478 -18.188 -25.078 1 94.31 108 LEU B O 1
ATOM 3922 N N . LEU B 1 109 ? 2.5 -17.891 -24.234 1 93.44 109 LEU B N 1
ATOM 3923 C CA . LEU B 1 109 ? 3.295 -18.719 -25.141 1 93.44 109 LEU B CA 1
ATOM 3924 C C . LEU B 1 109 ? 4.008 -19.828 -24.375 1 93.44 109 LEU B C 1
ATOM 3926 O O . LEU B 1 109 ? 4.695 -19.562 -23.391 1 93.44 109 LEU B O 1
ATOM 3930 N N . ILE B 1 110 ? 3.83 -21.094 -24.844 1 92.38 110 ILE B N 1
ATOM 3931 C CA . ILE B 1 110 ? 4.352 -22.219 -24.078 1 92.38 110 ILE B CA 1
ATOM 3932 C C . ILE B 1 110 ? 5.414 -22.953 -24.906 1 92.38 110 ILE B C 1
ATOM 3934 O O . ILE B 1 110 ? 5.238 -23.172 -26.109 1 92.38 110 ILE B O 1
ATOM 3938 N N . THR B 1 111 ? 6.527 -23.203 -24.359 1 93.25 111 THR B N 1
ATOM 3939 C CA . THR B 1 111 ? 7.559 -24.094 -24.891 1 93.25 111 THR B CA 1
ATOM 3940 C C . THR B 1 111 ? 7.676 -25.359 -24.047 1 93.25 111 THR B C 1
ATOM 3942 O O . THR B 1 111 ? 8.188 -25.328 -22.938 1 93.25 111 THR B O 1
ATOM 3945 N N . LEU B 1 112 ? 7.23 -26.438 -24.641 1 90.62 112 LEU B N 1
ATOM 3946 C CA . LEU B 1 112 ? 7.082 -27.672 -23.875 1 90.62 112 LEU B CA 1
ATOM 3947 C C . LEU B 1 112 ? 8.398 -28.453 -23.844 1 90.62 112 LEU B C 1
ATOM 3949 O O . LEU B 1 112 ? 9.203 -28.359 -24.781 1 90.62 112 LEU B O 1
ATOM 3953 N N . ASN B 1 113 ? 8.617 -29.109 -22.781 1 89.5 113 ASN B N 1
ATOM 3954 C CA . ASN B 1 113 ? 9.602 -30.188 -22.641 1 89.5 113 ASN B CA 1
ATOM 3955 C C . ASN B 1 113 ? 11.008 -29.688 -22.984 1 89.5 113 ASN B C 1
ATOM 3957 O O . ASN B 1 113 ? 11.711 -30.312 -23.781 1 89.5 113 ASN B O 1
ATOM 3961 N N . GLN B 1 114 ? 11.336 -28.656 -22.406 1 94.19 114 GLN B N 1
ATOM 3962 C CA . GLN B 1 114 ? 12.711 -28.203 -22.594 1 94.19 114 GLN B CA 1
ATOM 3963 C C . GLN B 1 114 ? 13.688 -29.047 -21.781 1 94.19 114 GLN B C 1
ATOM 3965 O O . GLN B 1 114 ? 13.375 -29.453 -20.656 1 94.19 114 GLN B O 1
ATOM 3970 N N . THR B 1 115 ? 14.812 -29.344 -22.375 1 95.06 115 THR B N 1
ATOM 3971 C CA . THR B 1 115 ? 15.93 -29.984 -21.703 1 95.06 115 THR B CA 1
ATOM 3972 C C . THR B 1 115 ? 17.234 -29.234 -21.953 1 95.06 115 THR B C 1
ATOM 3974 O O . THR B 1 115 ? 17.312 -28.422 -22.891 1 95.06 115 THR B O 1
ATOM 3977 N N . GLN B 1 116 ? 18.188 -29.453 -21 1 94.5 116 GLN B N 1
ATOM 3978 C CA . GLN B 1 116 ? 19.516 -28.891 -21.25 1 94.5 116 GLN B CA 1
ATOM 3979 C C . GLN B 1 116 ? 20.25 -29.688 -22.312 1 94.5 116 GLN B C 1
ATOM 3981 O O . GLN B 1 116 ? 20.797 -30.75 -22.047 1 94.5 116 GLN B O 1
ATOM 3986 N N . SER B 1 117 ? 20.219 -29.125 -23.484 1 95.81 117 SER B N 1
ATOM 3987 C CA . SER B 1 117 ? 20.797 -29.828 -24.625 1 95.81 117 SER B CA 1
ATOM 3988 C C . SER B 1 117 ? 21.281 -28.844 -25.688 1 95.81 117 SER B C 1
ATOM 3990 O O . SER B 1 117 ? 21.5 -27.672 -25.391 1 95.81 117 SER B O 1
ATOM 3992 N N . HIS B 1 118 ? 21.516 -29.406 -26.875 1 96.56 118 HIS B N 1
ATOM 3993 C CA . HIS B 1 118 ? 22 -28.594 -27.984 1 96.56 118 HIS B CA 1
ATOM 3994 C C . HIS B 1 118 ? 20.891 -28.312 -28.984 1 96.56 118 HIS B C 1
ATOM 3996 O O . HIS B 1 118 ? 20.078 -29.188 -29.281 1 96.56 118 HIS B O 1
ATOM 4002 N N . CYS B 1 119 ? 20.859 -27.078 -29.375 1 95.69 119 CYS B N 1
ATOM 4003 C CA . CYS B 1 119 ? 19.906 -26.703 -30.406 1 95.69 119 CYS B CA 1
ATOM 4004 C C . CYS B 1 119 ? 20.391 -25.469 -31.172 1 95.69 119 CYS B C 1
ATOM 4006 O O . CYS B 1 119 ? 21.312 -24.781 -30.719 1 95.69 119 CYS B O 1
ATOM 4008 N N . PRO B 1 120 ? 19.875 -25.328 -32.406 1 95 120 PRO B N 1
ATOM 4009 C CA . PRO B 1 120 ? 20.281 -24.141 -33.156 1 95 120 PRO B CA 1
ATOM 4010 C C . PRO B 1 120 ? 19.781 -22.844 -32.5 1 95 120 PRO B C 1
ATOM 4012 O O . PRO B 1 120 ? 18.656 -22.812 -31.984 1 95 120 PRO B O 1
ATOM 4015 N N . GLU B 1 121 ? 20.609 -21.828 -32.531 1 92.94 121 GLU B N 1
ATOM 4016 C CA . GLU B 1 121 ? 20.172 -20.5 -32.062 1 92.94 121 GLU B CA 1
ATOM 4017 C C . GLU B 1 121 ? 19.109 -19.922 -33 1 92.94 121 GLU B C 1
ATOM 4019 O O . GLU B 1 121 ? 19.016 -20.297 -34.156 1 92.94 121 GLU B O 1
ATOM 4024 N N . VAL B 1 122 ? 18.281 -19.047 -32.406 1 90.38 122 VAL B N 1
ATOM 4025 C CA . VAL B 1 122 ? 17.25 -18.391 -33.219 1 90.38 122 VAL B CA 1
ATOM 4026 C C . VAL B 1 122 ? 17.906 -17.453 -34.219 1 90.38 122 VAL B C 1
ATOM 4028 O O . VAL B 1 122 ? 18.875 -16.766 -33.906 1 90.38 122 VAL B O 1
ATOM 4031 N N . PRO B 1 123 ? 17.344 -17.562 -35.375 1 87.25 123 PRO B N 1
ATOM 4032 C CA . PRO B 1 123 ? 17.953 -16.719 -36.406 1 87.25 123 PRO B CA 1
ATOM 4033 C C . PRO B 1 123 ? 17.812 -15.219 -36.094 1 87.25 123 PRO B C 1
ATOM 4035 O O . PRO B 1 123 ? 16.688 -14.703 -36.094 1 87.25 123 PRO B O 1
ATOM 4038 N N . LYS B 1 124 ? 18.656 -14.633 -35.656 1 80.38 124 LYS B N 1
ATOM 4039 C CA . LYS B 1 124 ? 18.75 -13.195 -35.438 1 80.38 124 LYS B CA 1
ATOM 4040 C C . LYS B 1 124 ? 20.094 -12.656 -35.938 1 80.38 124 LYS B C 1
ATOM 4042 O O . LYS B 1 124 ? 21.016 -13.422 -36.188 1 80.38 124 LYS B O 1
ATOM 4047 N N . THR B 1 125 ? 20.031 -11.328 -36.031 1 74.88 125 THR B N 1
ATOM 4048 C CA . THR B 1 125 ? 21.266 -10.711 -36.5 1 74.88 125 THR B CA 1
ATOM 4049 C C . THR B 1 125 ? 22.438 -11.07 -35.625 1 74.88 125 THR B C 1
ATOM 4051 O O . THR B 1 125 ? 22.391 -10.875 -34.406 1 74.88 125 THR B O 1
ATOM 4054 N N . GLY B 1 126 ? 23.344 -11.695 -36.094 1 77.44 126 GLY B N 1
ATOM 4055 C CA . GLY B 1 126 ? 24.578 -11.992 -35.375 1 77.44 126 GLY B CA 1
ATOM 4056 C C . GLY B 1 126 ? 24.75 -13.477 -35.094 1 77.44 126 GLY B C 1
ATOM 4057 O O . GLY B 1 126 ? 25.828 -13.906 -34.656 1 77.44 126 GLY B O 1
ATOM 4058 N N . PHE B 1 127 ? 23.75 -14.242 -35.406 1 85 127 PHE B N 1
ATOM 4059 C CA . PHE B 1 127 ? 23.859 -15.648 -35.031 1 85 127 PHE B CA 1
ATOM 4060 C C . PHE B 1 127 ? 23.844 -16.531 -36.281 1 85 127 PHE B C 1
ATOM 4062 O O . PHE B 1 127 ? 24 -17.75 -36.188 1 85 127 PHE B O 1
ATOM 4069 N N . ASP B 1 128 ? 23.719 -15.891 -37.438 1 90.88 128 ASP B N 1
ATOM 4070 C CA . ASP B 1 128 ? 23.75 -16.641 -38.688 1 90.88 128 ASP B CA 1
ATOM 4071 C C . ASP B 1 128 ? 25.172 -17.141 -38.969 1 90.88 128 ASP B C 1
ATOM 4073 O O . ASP B 1 128 ? 26.156 -16.5 -38.594 1 90.88 128 ASP B O 1
ATOM 4077 N N . CYS B 1 129 ? 25.109 -18.328 -39.625 1 94.12 129 CYS B N 1
ATOM 4078 C CA . CYS B 1 129 ? 26.406 -18.891 -39.938 1 94.12 129 CYS B CA 1
ATOM 4079 C C . CYS B 1 129 ? 26.375 -19.625 -41.281 1 94.12 129 CYS B C 1
ATOM 4081 O O . CYS B 1 129 ? 25.312 -19.953 -41.781 1 94.12 129 CYS B O 1
ATOM 4083 N N . THR B 1 130 ? 27.609 -19.688 -41.875 1 93.25 130 THR B N 1
ATOM 4084 C CA . THR B 1 130 ? 27.75 -20.453 -43.125 1 93.25 130 THR B CA 1
ATOM 4085 C C . THR B 1 130 ? 28.594 -21.703 -42.875 1 93.25 130 THR B C 1
ATOM 4087 O O . THR B 1 130 ? 28.438 -22.703 -43.594 1 93.25 130 THR B O 1
ATOM 4090 N N . SER B 1 131 ? 29.5 -21.594 -41.969 1 94.19 131 SER B N 1
ATOM 4091 C CA . SER B 1 131 ? 30.375 -22.703 -41.594 1 94.19 131 SER B CA 1
ATOM 4092 C C . SER B 1 131 ? 30.688 -22.672 -40.094 1 94.19 131 SER B C 1
ATOM 4094 O O . SER B 1 131 ? 30.406 -21.688 -39.406 1 94.19 131 SER B O 1
ATOM 4096 N N . ASP B 1 132 ? 31.297 -23.703 -39.562 1 95.44 132 ASP B N 1
ATOM 4097 C CA . ASP B 1 132 ? 31.641 -23.828 -38.156 1 95.44 132 ASP B CA 1
ATOM 4098 C C . ASP B 1 132 ? 32.594 -22.703 -37.719 1 95.44 132 ASP B C 1
ATOM 4100 O O . ASP B 1 132 ? 32.594 -22.312 -36.531 1 95.44 132 ASP B O 1
ATOM 4104 N N . ARG B 1 133 ? 33.375 -22.109 -38.625 1 93.75 133 ARG B N 1
ATOM 4105 C CA . ARG B 1 133 ? 34.312 -21.062 -38.312 1 93.75 133 ARG B CA 1
ATOM 4106 C C . ARG B 1 133 ? 33.625 -19.797 -37.875 1 93.75 133 ARG B C 1
ATOM 4108 O O . ARG B 1 133 ? 34.188 -18.969 -37.188 1 93.75 133 ARG B O 1
ATOM 4115 N N . ASP B 1 134 ? 32.312 -19.703 -38.25 1 94.19 134 ASP B N 1
ATOM 4116 C CA . ASP B 1 134 ? 31.547 -18.5 -37.906 1 94.19 134 ASP B CA 1
ATOM 4117 C C . ASP B 1 134 ? 31.047 -18.562 -36.469 1 94.19 134 ASP B C 1
ATOM 4119 O O . ASP B 1 134 ? 30.531 -17.562 -35.938 1 94.19 134 ASP B O 1
ATOM 4123 N N . CYS B 1 135 ? 31.156 -19.719 -35.875 1 95.19 135 CYS B N 1
ATOM 4124 C CA . CYS B 1 135 ? 30.656 -19.922 -34.531 1 95.19 135 CYS B CA 1
ATOM 4125 C C . CYS B 1 135 ? 31.797 -20.141 -33.531 1 95.19 135 CYS B C 1
ATOM 4127 O O . CYS B 1 135 ? 32.625 -21.047 -33.719 1 95.19 135 CYS B O 1
ATOM 4129 N N . LYS B 1 136 ? 31.891 -19.375 -32.531 1 93.38 136 LYS B N 1
ATOM 4130 C CA . LYS B 1 136 ? 32.969 -19.469 -31.562 1 93.38 136 LYS B CA 1
ATOM 4131 C C . LYS B 1 136 ? 32.5 -20.234 -30.328 1 93.38 136 LYS B C 1
ATOM 4133 O O . LYS B 1 136 ? 31.672 -19.766 -29.562 1 93.38 136 LYS B O 1
ATOM 4138 N N . ALA B 1 137 ? 33.188 -21.391 -30.094 1 94.19 137 ALA B N 1
ATOM 4139 C CA . ALA B 1 137 ? 32.844 -22.203 -28.938 1 94.19 137 ALA B CA 1
ATOM 4140 C C . ALA B 1 137 ? 33.031 -21.438 -27.625 1 94.19 137 ALA B C 1
ATOM 4142 O O . ALA B 1 137 ? 34.062 -20.797 -27.438 1 94.19 137 ALA B O 1
ATOM 4143 N N . GLY B 1 138 ? 31.984 -21.453 -26.781 1 93.44 138 GLY B N 1
ATOM 4144 C CA . GLY B 1 138 ? 32.094 -20.797 -25.484 1 93.44 138 GLY B CA 1
ATOM 4145 C C . GLY B 1 138 ? 31.609 -19.344 -25.516 1 93.44 138 GLY B C 1
ATOM 4146 O O . GLY B 1 138 ? 31.531 -18.703 -24.469 1 93.44 138 GLY B O 1
ATOM 4147 N N . SER B 1 139 ? 31.297 -18.891 -26.672 1 90.25 139 SER B N 1
ATOM 4148 C CA . SER B 1 139 ? 30.844 -17.5 -26.797 1 90.25 139 SER B CA 1
ATOM 4149 C C . SER B 1 139 ? 29.484 -17.312 -26.156 1 90.25 139 SER B C 1
ATOM 4151 O O . SER B 1 139 ? 28.594 -18.141 -26.312 1 90.25 139 SER B O 1
ATOM 4153 N N . ARG B 1 140 ? 29.406 -16.125 -25.266 1 87.12 140 ARG B N 1
ATOM 4154 C CA . ARG B 1 140 ? 28.172 -15.758 -24.578 1 87.12 140 ARG B CA 1
ATOM 4155 C C . ARG B 1 140 ? 27.688 -14.375 -25 1 87.12 140 ARG B C 1
ATOM 4157 O O . ARG B 1 140 ? 28.391 -13.375 -24.766 1 87.12 140 ARG B O 1
ATOM 4164 N N . ASP B 1 141 ? 26.734 -14.414 -25.781 1 81 141 ASP B N 1
ATOM 4165 C CA . ASP B 1 141 ? 26.125 -13.141 -26.172 1 81 141 ASP B CA 1
ATOM 4166 C C . ASP B 1 141 ? 24.922 -12.812 -25.312 1 81 141 ASP B C 1
ATOM 4168 O O . ASP B 1 141 ? 24.047 -13.656 -25.109 1 81 141 ASP B O 1
ATOM 4172 N N . THR B 1 142 ? 24.922 -11.547 -24.766 1 82.69 142 THR B N 1
ATOM 4173 C CA . THR B 1 142 ? 23.828 -11.141 -23.891 1 82.69 142 THR B CA 1
ATOM 4174 C C . THR B 1 142 ? 22.484 -11.18 -24.625 1 82.69 142 THR B C 1
ATOM 4176 O O . THR B 1 142 ? 21.438 -11.273 -23.984 1 82.69 142 THR B O 1
ATOM 4179 N N . ARG B 1 143 ? 22.594 -11.148 -25.938 1 84.06 143 ARG B N 1
ATOM 4180 C CA . ARG B 1 143 ? 21.359 -11.156 -26.734 1 84.06 143 ARG B CA 1
ATOM 4181 C C . ARG B 1 143 ? 21 -12.57 -27.156 1 84.06 143 ARG B C 1
ATOM 4183 O O . ARG B 1 143 ? 19.953 -12.781 -27.766 1 84.06 143 ARG B O 1
ATOM 4190 N N . GLY B 1 144 ? 21.812 -13.5 -26.828 1 86.62 144 GLY B N 1
ATOM 4191 C CA . GLY B 1 144 ? 21.578 -14.883 -27.219 1 86.62 144 GLY B CA 1
ATOM 4192 C C . GLY B 1 144 ? 20.859 -15.68 -26.156 1 86.62 144 GLY B C 1
ATOM 4193 O O . GLY B 1 144 ? 20.5 -15.148 -25.109 1 86.62 144 GLY B O 1
ATOM 4194 N N . ASN B 1 145 ? 20.656 -17.047 -26.531 1 91.31 145 ASN B N 1
ATOM 4195 C CA . ASN B 1 145 ? 19.859 -17.891 -25.656 1 91.31 145 ASN B CA 1
ATOM 4196 C C . ASN B 1 145 ? 20.688 -19.016 -25.031 1 91.31 145 ASN B C 1
ATOM 4198 O O . ASN B 1 145 ? 20.156 -19.844 -24.297 1 91.31 145 ASN B O 1
ATOM 4202 N N . GLY B 1 146 ? 21.969 -18.984 -25.375 1 92.88 146 GLY B N 1
ATOM 4203 C CA . GLY B 1 146 ? 22.828 -20.031 -24.859 1 92.88 146 GLY B CA 1
ATOM 4204 C C . GLY B 1 146 ? 24.297 -19.797 -25.156 1 92.88 146 GLY B C 1
ATOM 4205 O O . GLY B 1 146 ? 24.703 -18.672 -25.5 1 92.88 146 GLY B O 1
ATOM 4206 N N . VAL B 1 147 ? 25.031 -20.859 -24.906 1 94.81 147 VAL B N 1
ATOM 4207 C CA . VAL B 1 147 ? 26.469 -20.812 -25.156 1 94.81 147 VAL B CA 1
ATOM 4208 C C . VAL B 1 147 ? 26.797 -21.547 -26.438 1 94.81 147 VAL B C 1
ATOM 4210 O O . VAL B 1 147 ? 26.438 -22.719 -26.609 1 94.81 147 VAL B O 1
ATOM 4213 N N . GLN B 1 148 ? 27.5 -20.891 -27.297 1 94.88 148 GLN B N 1
ATOM 4214 C CA . GLN B 1 148 ? 27.828 -21.484 -28.609 1 94.88 148 GLN B CA 1
ATOM 4215 C C . GLN B 1 148 ? 28.766 -22.672 -28.453 1 94.88 148 GLN B C 1
ATOM 4217 O O . GLN B 1 148 ? 29.719 -22.625 -27.672 1 94.88 148 GLN B O 1
ATOM 4222 N N . THR B 1 149 ? 28.516 -23.734 -29.188 1 96.06 149 THR B N 1
ATOM 4223 C CA . THR B 1 149 ? 29.312 -24.953 -29.109 1 96.06 149 THR B CA 1
ATOM 4224 C C . THR B 1 149 ? 30.438 -24.953 -30.141 1 96.06 149 THR B C 1
ATOM 4226 O O . THR B 1 149 ? 31.359 -25.766 -30.078 1 96.06 149 THR B O 1
ATOM 4229 N N . GLY B 1 150 ? 30.281 -24.047 -31.172 1 95.81 150 GLY B N 1
ATOM 4230 C CA . GLY B 1 150 ? 31.281 -23.969 -32.219 1 95.81 150 GLY B CA 1
ATOM 4231 C C . GLY B 1 150 ? 30.828 -24.609 -33.5 1 95.81 150 GLY B C 1
ATOM 4232 O O . GLY B 1 150 ? 31.562 -24.641 -34.5 1 95.81 150 GLY B O 1
ATOM 4233 N N . LYS B 1 151 ? 29.641 -25.141 -33.562 1 96.69 151 LYS B N 1
ATOM 4234 C CA . LYS B 1 151 ? 29.109 -25.828 -34.75 1 96.69 151 LYS B CA 1
ATOM 4235 C C . LYS B 1 151 ? 28.047 -24.984 -35.438 1 96.69 151 LYS B C 1
ATOM 4237 O O . LYS B 1 151 ? 27.266 -24.297 -34.75 1 96.69 151 LYS B O 1
ATOM 4242 N N . CYS B 1 152 ? 28.047 -24.969 -36.719 1 96.81 152 CYS B N 1
ATOM 4243 C CA . CYS B 1 152 ? 26.984 -24.359 -37.531 1 96.81 152 CYS B CA 1
ATOM 4244 C C . CYS B 1 152 ? 25.953 -25.406 -37.938 1 96.81 152 CYS B C 1
ATOM 4246 O O . CYS B 1 152 ? 26.281 -26.359 -38.656 1 96.81 152 CYS B O 1
ATOM 4248 N N . VAL B 1 153 ? 24.781 -25.281 -37.5 1 96.44 153 VAL B N 1
ATOM 4249 C CA . VAL B 1 153 ? 23.766 -26.312 -37.75 1 96.44 153 VAL B CA 1
ATOM 4250 C C . VAL B 1 153 ? 22.547 -25.703 -38.438 1 96.44 153 VAL B C 1
ATOM 4252 O O . VAL B 1 153 ? 22.391 -24.469 -38.438 1 96.44 153 VAL B O 1
ATOM 4255 N N . LYS B 1 154 ? 21.672 -26.531 -38.969 1 94.62 154 LYS B N 1
ATOM 4256 C CA . LYS B 1 154 ? 20.469 -26.062 -39.688 1 94.62 154 LYS B CA 1
ATOM 4257 C C . LYS B 1 154 ? 19.375 -25.703 -38.688 1 94.62 154 LYS B C 1
ATOM 4259 O O . LYS B 1 154 ? 19.016 -26.5 -37.812 1 94.62 154 LYS B O 1
ATOM 4264 N N . TYR B 1 155 ? 18.969 -24.547 -38.719 1 92.75 155 TYR B N 1
ATOM 4265 C CA . TYR B 1 155 ? 17.781 -24.125 -37.969 1 92.75 155 TYR B CA 1
ATOM 4266 C C . TYR B 1 155 ? 16.5 -24.5 -38.688 1 92.75 155 TYR B C 1
ATOM 4268 O O . TYR B 1 155 ? 15.562 -25.031 -38.094 1 92.75 155 TYR B O 1
ATOM 4276 N N . SER B 1 156 ? 16.453 -24.172 -39.875 1 90.38 156 SER B N 1
ATOM 4277 C CA . SER B 1 156 ? 15.383 -24.531 -40.812 1 90.38 156 SER B CA 1
ATOM 4278 C C . SER B 1 156 ? 15.938 -25.047 -42.125 1 90.38 156 SER B C 1
ATOM 4280 O O . SER B 1 156 ? 17.141 -25.266 -42.25 1 90.38 156 SER B O 1
ATOM 4282 N N . ALA B 1 157 ? 15.008 -25.234 -43.062 1 89.25 157 ALA B N 1
ATOM 4283 C CA . ALA B 1 157 ? 15.43 -25.734 -44.375 1 89.25 157 ALA B CA 1
ATOM 4284 C C . ALA B 1 157 ? 16.328 -24.703 -45.062 1 89.25 157 ALA B C 1
ATOM 4286 O O . ALA B 1 157 ? 17.188 -25.078 -45.875 1 89.25 157 ALA B O 1
ATOM 4287 N N . VAL B 1 158 ? 16.188 -23.453 -44.688 1 87.06 158 VAL B N 1
ATOM 4288 C CA . VAL B 1 158 ? 16.875 -22.406 -45.438 1 87.06 158 VAL B CA 1
ATOM 4289 C C . VAL B 1 158 ? 17.906 -21.719 -44.562 1 87.06 158 VAL B C 1
ATOM 4291 O O . VAL B 1 158 ? 18.844 -21.078 -45.062 1 87.06 158 VAL B O 1
ATOM 4294 N N . ASP B 1 159 ? 17.688 -21.766 -43.281 1 90.44 159 ASP B N 1
ATOM 4295 C CA . ASP B 1 159 ? 18.516 -20.969 -42.406 1 90.44 159 ASP B CA 1
ATOM 4296 C C . ASP B 1 159 ? 19.453 -21.844 -41.594 1 90.44 159 ASP B C 1
ATOM 4298 O O . ASP B 1 159 ? 19.062 -22.922 -41.125 1 90.44 159 ASP B O 1
ATOM 4302 N N . LYS B 1 160 ? 20.734 -21.359 -41.5 1 94.94 160 LYS B N 1
ATOM 4303 C CA . LYS B 1 160 ? 21.703 -21.969 -40.594 1 94.94 160 LYS B CA 1
ATOM 4304 C C . LYS B 1 160 ? 22.125 -21 -39.5 1 94.94 160 LYS B C 1
ATOM 4306 O O . LYS B 1 160 ? 22.297 -19.812 -39.75 1 94.94 160 LYS B O 1
ATOM 4311 N N . THR B 1 161 ? 22.188 -21.562 -38.344 1 95.81 161 THR B N 1
ATOM 4312 C CA . THR B 1 161 ? 22.625 -20.75 -37.219 1 95.81 161 THR B CA 1
ATOM 4313 C C . THR B 1 161 ? 23.594 -21.531 -36.344 1 95.81 161 THR B C 1
ATOM 4315 O O . THR B 1 161 ? 23.781 -22.734 -36.531 1 95.81 161 THR B O 1
ATOM 4318 N N . CYS B 1 162 ? 24.266 -20.781 -35.469 1 95.31 162 CYS B N 1
ATOM 4319 C CA . CYS B 1 162 ? 25.234 -21.406 -34.562 1 95.31 162 CYS B CA 1
ATOM 4320 C C . CYS B 1 162 ? 24.531 -22.25 -33.5 1 95.31 162 CYS B C 1
ATOM 4322 O O . CYS B 1 162 ? 23.516 -21.844 -32.938 1 95.31 162 CYS B O 1
ATOM 4324 N N . GLU B 1 163 ? 25.031 -23.469 -33.344 1 96.44 163 GLU B N 1
ATOM 4325 C CA . GLU B 1 163 ? 24.531 -24.344 -32.281 1 96.44 163 GLU B CA 1
ATOM 4326 C C . GLU B 1 163 ? 24.859 -23.797 -30.891 1 96.44 163 GLU B C 1
ATOM 4328 O O . GLU B 1 163 ? 25.953 -23.266 -30.672 1 96.44 163 GLU B O 1
ATOM 4333 N N . VAL B 1 164 ? 23.922 -23.953 -30 1 95.62 164 VAL B N 1
ATOM 4334 C CA . VAL B 1 164 ? 24.141 -23.453 -28.641 1 95.62 164 VAL B CA 1
ATOM 4335 C C . VAL B 1 164 ? 23.766 -24.531 -27.641 1 95.62 164 VAL B C 1
ATOM 4337 O O . VAL B 1 164 ? 22.922 -25.391 -27.906 1 95.62 164 VAL B O 1
ATOM 4340 N N . LEU B 1 165 ? 24.406 -24.5 -26.5 1 96.31 165 LEU B N 1
ATOM 4341 C CA . LEU B 1 165 ? 23.969 -25.219 -25.297 1 96.31 165 LEU B CA 1
ATOM 4342 C C . LEU B 1 165 ? 22.984 -24.375 -24.484 1 96.31 165 LEU B C 1
ATOM 4344 O O . LEU B 1 165 ? 23.328 -23.281 -24.031 1 96.31 165 LEU B O 1
ATOM 4348 N N . ALA B 1 166 ? 21.781 -24.828 -24.375 1 96.06 166 ALA B N 1
ATOM 4349 C CA . ALA B 1 166 ? 20.719 -24.047 -23.734 1 96.06 166 ALA B CA 1
ATOM 4350 C C . ALA B 1 166 ? 19.562 -24.953 -23.312 1 96.06 166 ALA B C 1
ATOM 4352 O O . ALA B 1 166 ? 19.656 -26.172 -23.375 1 96.06 166 ALA B O 1
ATOM 4353 N N . TRP B 1 167 ? 18.578 -24.344 -22.609 1 95.69 167 TRP B N 1
ATOM 4354 C CA . TRP B 1 167 ? 17.281 -25.016 -22.5 1 95.69 167 TRP B CA 1
ATOM 4355 C C . TRP B 1 167 ? 16.625 -25.141 -23.875 1 95.69 167 TRP B C 1
ATOM 4357 O O . TRP B 1 167 ? 16.172 -24.141 -24.438 1 95.69 167 TRP B O 1
ATOM 4367 N N . CYS B 1 168 ? 16.609 -26.344 -24.406 1 95.38 168 CYS B N 1
ATOM 4368 C CA . CYS B 1 168 ? 16.125 -26.594 -25.766 1 95.38 168 CYS B CA 1
ATOM 4369 C C . CYS B 1 168 ? 14.82 -27.375 -25.734 1 95.38 168 CYS B C 1
ATOM 4371 O O . CYS B 1 168 ? 14.656 -28.281 -24.922 1 95.38 168 CYS B O 1
ATOM 4373 N N . PRO B 1 169 ? 13.922 -27.141 -26.641 1 94.88 169 PRO B N 1
ATOM 4374 C CA . PRO B 1 169 ? 14.016 -26.156 -27.734 1 94.88 169 PRO B CA 1
ATOM 4375 C C . PRO B 1 169 ? 13.914 -24.719 -27.234 1 94.88 169 PRO B C 1
ATOM 4377 O O . PRO B 1 169 ? 13.375 -24.469 -26.156 1 94.88 169 PRO B O 1
ATOM 4380 N N . LEU B 1 170 ? 14.445 -23.766 -27.969 1 93.44 170 LEU B N 1
ATOM 4381 C CA . LEU B 1 170 ? 14.398 -22.359 -27.609 1 93.44 170 LEU B CA 1
ATOM 4382 C C . LEU B 1 170 ? 13 -21.781 -27.797 1 93.44 170 LEU B C 1
ATOM 4384 O O . LEU B 1 170 ? 12.227 -22.297 -28.609 1 93.44 170 LEU B O 1
ATOM 4388 N N . GLU B 1 171 ? 12.742 -20.75 -26.922 1 91.25 171 GLU B N 1
ATOM 4389 C CA . GLU B 1 171 ? 11.477 -20.047 -27.078 1 91.25 171 GLU B CA 1
ATOM 4390 C C . GLU B 1 171 ? 11.367 -19.406 -28.453 1 91.25 171 GLU B C 1
ATOM 4392 O O . GLU B 1 171 ? 12.312 -18.766 -28.922 1 91.25 171 GLU B O 1
ATOM 4397 N N . LEU B 1 172 ? 10.258 -19.719 -29.109 1 77.88 172 LEU B N 1
ATOM 4398 C CA . LEU B 1 172 ? 10.07 -19.078 -30.406 1 77.88 172 LEU B CA 1
ATOM 4399 C C . LEU B 1 172 ? 9.617 -17.641 -30.234 1 77.88 172 LEU B C 1
ATOM 4401 O O . LEU B 1 172 ? 8.805 -17.328 -29.359 1 77.88 172 LEU B O 1
ATOM 4405 N N . ASP B 1 173 ? 10.25 -16.703 -30.859 1 76.62 173 ASP B N 1
ATOM 4406 C CA . ASP B 1 173 ? 9.844 -15.305 -30.859 1 76.62 173 ASP B CA 1
ATOM 4407 C C . ASP B 1 173 ? 8.586 -15.094 -31.688 1 76.62 173 ASP B C 1
ATOM 4409 O O . ASP B 1 173 ? 8.664 -14.688 -32.844 1 76.62 173 ASP B O 1
ATOM 4413 N N . LYS B 1 174 ? 7.484 -15.477 -31.141 1 84.56 174 LYS B N 1
ATOM 4414 C CA . LYS B 1 174 ? 6.199 -15.344 -31.828 1 84.56 174 LYS B CA 1
ATOM 4415 C C . LYS B 1 174 ? 5.301 -14.344 -31.109 1 84.56 174 LYS B C 1
ATOM 4417 O O . LYS B 1 174 ? 5.473 -14.086 -29.922 1 84.56 174 LYS B O 1
ATOM 4422 N N . GLU B 1 175 ? 4.457 -13.734 -31.922 1 88.94 175 GLU B N 1
ATOM 4423 C CA . GLU B 1 175 ? 3.422 -12.891 -31.344 1 88.94 175 GLU B CA 1
ATOM 4424 C C . GLU B 1 175 ? 2.439 -13.719 -30.516 1 88.94 175 GLU B C 1
ATOM 4426 O O . GLU B 1 175 ? 2.107 -14.852 -30.891 1 88.94 175 GLU B O 1
ATOM 4431 N N . PRO B 1 176 ? 2.043 -13.117 -29.484 1 92.25 176 PRO B N 1
ATOM 4432 C CA . PRO B 1 176 ? 1.052 -13.852 -28.703 1 92.25 176 PRO B CA 1
ATOM 4433 C C . PRO B 1 176 ? -0.261 -14.062 -29.453 1 92.25 176 PRO B C 1
ATOM 4435 O O . PRO B 1 176 ? -0.594 -13.289 -30.344 1 92.25 176 PRO B O 1
ATOM 4438 N N . PRO B 1 177 ? -0.861 -15.086 -29.062 1 92.88 177 PRO B N 1
ATOM 4439 C CA . PRO B 1 177 ? -2.135 -15.383 -29.734 1 92.88 177 PRO B CA 1
ATOM 4440 C C . PRO B 1 177 ? -3.125 -14.227 -29.641 1 92.88 177 PRO B C 1
ATOM 4442 O O . PRO B 1 177 ? -3.178 -13.523 -28.641 1 92.88 177 PRO B O 1
ATOM 4445 N N . ASN B 1 178 ? -3.846 -13.992 -30.688 1 93.06 178 ASN B N 1
ATOM 4446 C CA . ASN B 1 178 ? -4.941 -13.039 -30.812 1 93.06 178 ASN B CA 1
ATOM 4447 C C . ASN B 1 178 ? -6.156 -13.664 -31.484 1 93.06 178 ASN B C 1
ATOM 4449 O O . ASN B 1 178 ? -6.117 -13.961 -32.688 1 93.06 178 ASN B O 1
ATOM 4453 N N . PRO B 1 179 ? -7.219 -13.859 -30.75 1 93.62 179 PRO B N 1
ATOM 4454 C CA . PRO B 1 179 ? -7.57 -13.422 -29.391 1 93.62 179 PRO B CA 1
ATOM 4455 C C . PRO B 1 179 ? -6.742 -14.117 -28.312 1 93.62 179 PRO B C 1
ATOM 4457 O O . PRO B 1 179 ? -6.141 -15.164 -28.578 1 93.62 179 PRO B O 1
ATOM 4460 N N . PRO B 1 180 ? -6.734 -13.422 -27.156 1 95.88 180 PRO B N 1
ATOM 4461 C CA . PRO B 1 180 ? -5.926 -13.992 -26.078 1 95.88 180 PRO B CA 1
ATOM 4462 C C . PRO B 1 180 ? -6.41 -15.383 -25.656 1 95.88 180 PRO B C 1
ATOM 4464 O O . PRO B 1 180 ? -7.605 -15.672 -25.719 1 95.88 180 PRO B O 1
ATOM 4467 N N . MET B 1 181 ? -5.461 -16.188 -25.172 1 94.75 181 MET B N 1
ATOM 4468 C CA . MET B 1 181 ? -5.758 -17.562 -24.828 1 94.75 181 MET B CA 1
ATOM 4469 C C . MET B 1 181 ? -6.801 -17.641 -23.719 1 94.75 181 MET B C 1
ATOM 4471 O O . MET B 1 181 ? -7.699 -18.484 -23.75 1 94.75 181 MET B O 1
ATOM 4475 N N . LEU B 1 182 ? -6.668 -16.781 -22.75 1 95.31 182 LEU B N 1
ATOM 4476 C CA . LEU B 1 182 ? -7.641 -16.734 -21.672 1 95.31 182 LEU B CA 1
ATOM 4477 C C . LEU B 1 182 ? -8.586 -15.547 -21.828 1 95.31 182 LEU B C 1
ATOM 4479 O O . LEU B 1 182 ? -8.672 -14.68 -20.969 1 95.31 182 LEU B O 1
ATOM 4483 N N . ALA B 1 183 ? -9.336 -15.609 -22.797 1 92.88 183 ALA B N 1
ATOM 4484 C CA . ALA B 1 183 ? -10.289 -14.547 -23.109 1 92.88 183 ALA B CA 1
ATOM 4485 C C . ALA B 1 183 ? -11.359 -14.438 -22.031 1 92.88 183 ALA B C 1
ATOM 4487 O O . ALA B 1 183 ? -11.875 -13.352 -21.75 1 92.88 183 ALA B O 1
ATOM 4488 N N . ASP B 1 184 ? -11.602 -15.523 -21.344 1 92.62 184 ASP B N 1
ATOM 4489 C CA . ASP B 1 184 ? -12.625 -15.586 -20.312 1 92.62 184 ASP B CA 1
ATOM 4490 C C . ASP B 1 184 ? -12.211 -14.758 -19.094 1 92.62 184 ASP B C 1
ATOM 4492 O O . ASP B 1 184 ? -13.039 -14.477 -18.219 1 92.62 184 ASP B O 1
ATOM 4496 N N . ALA B 1 185 ? -11.008 -14.344 -19.062 1 95.81 185 ALA B N 1
ATOM 4497 C CA . ALA B 1 185 ? -10.492 -13.633 -17.891 1 95.81 185 ALA B CA 1
ATOM 4498 C C . ALA B 1 185 ? -11.242 -12.32 -17.688 1 95.81 185 ALA B C 1
ATOM 4500 O O . ALA B 1 185 ? -11.273 -11.789 -16.578 1 95.81 185 ALA B O 1
ATOM 4501 N N . GLU B 1 186 ? -11.844 -11.773 -18.719 1 96.38 186 GLU B N 1
ATOM 4502 C CA . GLU B 1 186 ? -12.586 -10.523 -18.594 1 96.38 186 GLU B CA 1
ATOM 4503 C C . GLU B 1 186 ? -13.742 -10.672 -17.609 1 96.38 186 GLU B C 1
ATOM 4505 O O . GLU B 1 186 ? -14.188 -9.688 -17.016 1 96.38 186 GLU B O 1
ATOM 4510 N N . ASN B 1 187 ? -14.188 -11.906 -17.391 1 94.69 187 ASN B N 1
ATOM 4511 C CA . ASN B 1 187 ? -15.336 -12.148 -16.516 1 94.69 187 ASN B CA 1
ATOM 4512 C C . ASN B 1 187 ? -14.891 -12.508 -15.102 1 94.69 187 ASN B C 1
ATOM 4514 O O . ASN B 1 187 ? -15.727 -12.695 -14.219 1 94.69 187 ASN B O 1
ATOM 4518 N N . PHE B 1 188 ? -13.625 -12.609 -14.953 1 96.56 188 PHE B N 1
ATOM 4519 C CA . PHE B 1 188 ? -13.141 -12.883 -13.609 1 96.56 188 PHE B CA 1
ATOM 4520 C C . PHE B 1 188 ? -13.531 -11.75 -12.656 1 96.56 188 PHE B C 1
ATOM 4522 O O . PHE B 1 188 ? -13.781 -10.625 -13.094 1 96.56 188 PHE B O 1
ATOM 4529 N N . THR B 1 189 ? -13.609 -12.109 -11.375 1 96.5 189 THR B N 1
ATOM 4530 C CA . THR B 1 189 ? -13.922 -11.117 -10.344 1 96.5 189 THR B CA 1
ATOM 4531 C C . THR B 1 189 ? -12.836 -11.086 -9.281 1 96.5 189 THR B C 1
ATOM 4533 O O . THR B 1 189 ? -12.086 -12.055 -9.109 1 96.5 189 THR B O 1
ATOM 4536 N N . VAL B 1 190 ? -12.719 -9.969 -8.68 1 96.81 190 VAL B N 1
ATOM 4537 C CA . VAL B 1 190 ? -11.75 -9.812 -7.6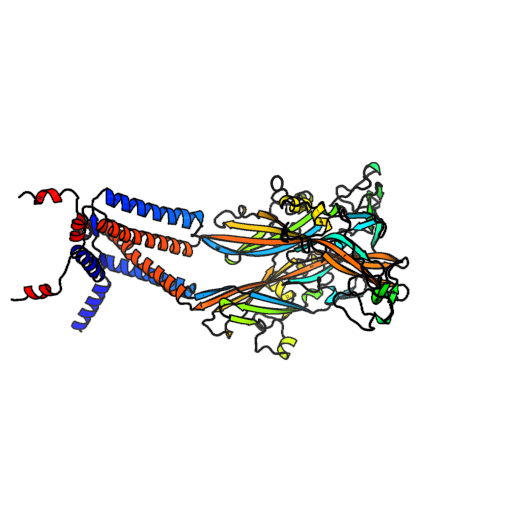05 1 96.81 190 VAL B CA 1
ATOM 4538 C C . VAL B 1 190 ? -12.414 -9.172 -6.395 1 96.81 190 VAL B C 1
ATOM 4540 O O . VAL B 1 190 ? -13.141 -8.18 -6.527 1 96.81 190 VAL B O 1
ATOM 4543 N N . LEU B 1 191 ? -12.305 -9.82 -5.285 1 95 191 LEU B N 1
ATOM 4544 C CA . LEU B 1 191 ? -12.672 -9.227 -4.004 1 95 191 LEU B CA 1
ATOM 4545 C C . LEU B 1 191 ? -11.523 -8.391 -3.441 1 95 191 LEU B C 1
ATOM 4547 O O . LEU B 1 191 ? -10.422 -8.898 -3.25 1 95 191 LEU B O 1
ATOM 4551 N N . ILE B 1 192 ? -11.742 -7.16 -3.225 1 94.94 192 ILE B N 1
ATOM 4552 C CA . ILE B 1 192 ? -10.742 -6.281 -2.629 1 94.94 192 ILE B CA 1
ATOM 4553 C C . ILE B 1 192 ? -11.148 -5.922 -1.202 1 94.94 192 ILE B C 1
ATOM 4555 O O . ILE B 1 192 ? -12.195 -5.305 -0.985 1 94.94 192 ILE B O 1
ATOM 4559 N N . LYS B 1 193 ? -10.344 -6.328 -0.295 1 92.31 193 LYS B N 1
ATOM 4560 C CA . LYS B 1 193 ? -10.516 -5.949 1.104 1 92.31 193 LYS B CA 1
ATOM 4561 C C . LYS B 1 193 ? -9.508 -4.875 1.507 1 92.31 193 LYS B C 1
ATOM 4563 O O . LYS B 1 193 ? -8.297 -5.098 1.462 1 92.31 193 LYS B O 1
ATOM 4568 N N . ASN B 1 194 ? -10.016 -3.738 1.865 1 93.62 194 ASN B N 1
ATOM 4569 C CA . ASN B 1 194 ? -9.18 -2.602 2.238 1 93.62 194 ASN B CA 1
ATOM 4570 C C . ASN B 1 194 ? -9.523 -2.09 3.635 1 93.62 194 ASN B C 1
ATOM 4572 O O . ASN B 1 194 ? -10.688 -1.819 3.934 1 93.62 194 ASN B O 1
ATOM 4576 N N . SER B 1 195 ? -8.562 -2.1 4.469 1 91.06 195 SER B N 1
ATOM 4577 C CA . SER B 1 195 ? -8.688 -1.511 5.801 1 91.06 195 SER B CA 1
ATOM 4578 C C . SER B 1 195 ? -7.797 -0.283 5.945 1 91.06 195 SER B C 1
ATOM 4580 O O . SER B 1 195 ? -6.629 -0.308 5.551 1 91.06 195 SER B O 1
ATOM 4582 N N . ILE B 1 196 ? -8.352 0.778 6.539 1 92.06 196 ILE B N 1
ATOM 4583 C CA . ILE B 1 196 ? -7.578 2.004 6.688 1 92.06 196 ILE B CA 1
ATOM 4584 C C . ILE B 1 196 ? -7.562 2.43 8.156 1 92.06 196 ILE B C 1
ATOM 4586 O O . ILE B 1 196 ? -8.422 2.02 8.938 1 92.06 196 ILE B O 1
ATOM 4590 N N . ARG B 1 197 ? -6.574 3.211 8.461 1 90.5 197 ARG B N 1
ATOM 4591 C CA . ARG B 1 197 ? -6.449 3.805 9.789 1 90.5 197 ARG B CA 1
ATOM 4592 C C . ARG B 1 197 ? -5.859 5.211 9.703 1 90.5 197 ARG B C 1
ATOM 4594 O O . ARG B 1 197 ? -4.953 5.461 8.906 1 90.5 197 ARG B O 1
ATOM 4601 N N . TYR B 1 198 ? -6.449 6.055 10.438 1 91.94 198 TYR B N 1
ATOM 4602 C CA . TYR B 1 198 ? -5.875 7.367 10.703 1 91.94 198 TYR B CA 1
ATOM 4603 C C . TYR B 1 198 ? -5.324 7.453 12.117 1 91.94 198 TYR B C 1
ATOM 4605 O O . TYR B 1 198 ? -6.066 7.727 13.062 1 91.94 198 TYR B O 1
ATOM 4613 N N . PRO B 1 199 ? -4.074 7.215 12.234 1 88 199 PRO B N 1
ATOM 4614 C CA . PRO B 1 199 ? -3.48 7.035 13.562 1 88 199 PRO B CA 1
ATOM 4615 C C . PRO B 1 199 ? -3.648 8.266 14.453 1 88 199 PRO B C 1
ATOM 4617 O O . PRO B 1 199 ? -3.877 8.133 15.656 1 88 199 PRO B O 1
ATOM 4620 N N . LYS B 1 200 ? -3.51 9.422 13.984 1 86.94 200 LYS B N 1
ATOM 4621 C CA . LYS B 1 200 ? -3.605 10.648 14.773 1 86.94 200 LYS B CA 1
ATOM 4622 C C . LYS B 1 200 ? -4.969 10.758 15.445 1 86.94 200 LYS B C 1
ATOM 4624 O O . LYS B 1 200 ? -5.066 11.219 16.594 1 86.94 200 LYS B O 1
ATOM 4629 N N . PHE B 1 201 ? -5.973 10.328 14.766 1 93.12 201 PHE B N 1
ATOM 4630 C CA . PHE B 1 201 ? -7.336 10.5 15.266 1 93.12 201 PHE B CA 1
ATOM 4631 C C . PHE B 1 201 ? -7.879 9.18 15.805 1 93.12 201 PHE B C 1
ATOM 4633 O O . PHE B 1 201 ? -9.031 9.109 16.234 1 93.12 201 PHE B O 1
ATOM 4640 N N . ASN B 1 202 ? -7.203 8.18 15.734 1 89.44 202 ASN B N 1
ATOM 4641 C CA . ASN B 1 202 ? -7.602 6.844 16.172 1 89.44 202 ASN B CA 1
ATOM 4642 C C . ASN B 1 202 ? -8.898 6.402 15.5 1 89.44 202 ASN B C 1
ATOM 4644 O O . ASN B 1 202 ? -9.844 6 16.172 1 89.44 202 ASN B O 1
ATOM 4648 N N . PHE B 1 203 ? -8.945 6.574 14.297 1 92.56 203 PHE B N 1
ATOM 4649 C CA . PHE B 1 203 ? -10.094 6.219 13.469 1 92.56 203 PHE B CA 1
ATOM 4650 C C . PHE B 1 203 ? -9.75 5.086 12.516 1 92.56 203 PHE B C 1
ATOM 4652 O O . PHE B 1 203 ? -8.695 5.105 11.875 1 92.56 203 PHE B O 1
ATOM 4659 N N . ASN B 1 204 ? -10.547 4.055 12.484 1 90.12 204 ASN B N 1
ATOM 4660 C CA . ASN B 1 204 ? -10.359 2.928 11.57 1 90.12 204 ASN B CA 1
ATOM 4661 C C . ASN B 1 204 ? -11.641 2.6 10.812 1 90.12 204 ASN B C 1
ATOM 4663 O O . ASN B 1 204 ? -12.742 2.746 11.352 1 90.12 204 ASN B O 1
ATOM 4667 N N . LYS B 1 205 ? -11.461 2.139 9.625 1 90.5 205 LYS B N 1
ATOM 4668 C CA . LYS B 1 205 ? -12.609 1.777 8.797 1 90.5 205 LYS B CA 1
ATOM 4669 C C . LYS B 1 205 ? -12.219 0.774 7.719 1 90.5 205 LYS B C 1
ATOM 4671 O O . LYS B 1 205 ? -11.039 0.64 7.387 1 90.5 205 LYS B O 1
ATOM 4676 N N . ARG B 1 206 ? -13.227 0.038 7.234 1 91.12 206 ARG B N 1
ATOM 4677 C CA . ARG B 1 206 ? -13.039 -0.914 6.145 1 91.12 206 ARG B CA 1
ATOM 4678 C C . ARG B 1 206 ? -13.938 -0.565 4.957 1 91.12 206 ARG B C 1
ATOM 4680 O O . ARG B 1 206 ? -14.938 0.131 5.113 1 91.12 206 ARG B O 1
ATOM 4687 N N . ASN B 1 207 ? -13.523 -1.063 3.83 1 91.81 207 ASN B N 1
ATOM 4688 C CA . ASN B 1 207 ? -14.352 -0.801 2.656 1 91.81 207 ASN B CA 1
ATOM 4689 C C . ASN B 1 207 ? -15.594 -1.684 2.637 1 91.81 207 ASN B C 1
ATOM 4691 O O . ASN B 1 207 ? -16.547 -1.4 1.913 1 91.81 207 ASN B O 1
ATOM 4695 N N . ILE B 1 208 ? -15.516 -2.803 3.355 1 89.38 208 ILE B N 1
ATOM 4696 C CA . ILE B 1 208 ? -16.719 -3.615 3.559 1 89.38 208 ILE B CA 1
ATOM 4697 C C . ILE B 1 208 ? -17.516 -3.057 4.727 1 89.38 208 ILE B C 1
ATOM 4699 O O . ILE B 1 208 ? -17.266 -3.387 5.887 1 89.38 208 ILE B O 1
ATOM 4703 N N . LEU B 1 209 ? -18.531 -2.381 4.418 1 84.69 209 LEU B N 1
ATOM 4704 C CA . LEU B 1 209 ? -19.281 -1.619 5.402 1 84.69 209 LEU B CA 1
ATOM 4705 C C . LEU B 1 209 ? -20.047 -2.551 6.348 1 84.69 209 LEU B C 1
ATOM 4707 O O . LEU B 1 209 ? -20.312 -3.705 6.004 1 84.69 209 LEU B O 1
ATOM 4711 N N . PRO B 1 210 ? -20.391 -2.068 7.473 1 79 210 PRO B N 1
ATOM 4712 C CA . PRO B 1 210 ? -20.953 -2.91 8.531 1 79 210 PRO B CA 1
ATOM 4713 C C . PRO B 1 210 ? -22.281 -3.551 8.133 1 79 210 PRO B C 1
ATOM 4715 O O . PRO B 1 210 ? -22.625 -4.621 8.633 1 79 210 PRO B O 1
ATOM 4718 N N . TYR B 1 211 ? -22.953 -2.994 7.27 1 80.75 211 TYR B N 1
ATOM 4719 C CA . TYR B 1 211 ? -24.281 -3.514 6.945 1 80.75 211 TYR B CA 1
ATOM 4720 C C . TYR B 1 211 ? -24.188 -4.566 5.848 1 80.75 211 TYR B C 1
ATOM 4722 O O . TYR B 1 211 ? -25.188 -5.219 5.531 1 80.75 211 TYR B O 1
ATOM 4730 N N . VAL B 1 212 ? -23.031 -4.695 5.285 1 82.5 212 VAL B N 1
ATOM 4731 C CA . VAL B 1 212 ? -22.844 -5.699 4.238 1 82.5 212 VAL B CA 1
ATOM 4732 C C . VAL B 1 212 ? -22.844 -7.094 4.859 1 82.5 212 VAL B C 1
ATOM 4734 O O . VAL B 1 212 ? -22.047 -7.375 5.762 1 82.5 212 VAL B O 1
ATOM 4737 N N . ASN B 1 213 ? -23.703 -7.953 4.449 1 82.62 213 ASN B N 1
ATOM 4738 C CA . ASN B 1 213 ? -23.781 -9.312 4.984 1 82.62 213 ASN B CA 1
ATOM 4739 C C . ASN B 1 213 ? -23.281 -10.344 3.979 1 82.62 213 ASN B C 1
ATOM 4741 O O . ASN B 1 213 ? -22.938 -9.992 2.846 1 82.62 213 ASN B O 1
ATOM 4745 N N . LYS B 1 214 ? -23.219 -11.539 4.418 1 82.06 214 LYS B N 1
ATOM 4746 C CA . LYS B 1 214 ? -22.656 -12.625 3.625 1 82.06 214 LYS B CA 1
ATOM 4747 C C . LYS B 1 214 ? -23.5 -12.883 2.377 1 82.06 214 LYS B C 1
ATOM 4749 O O . LYS B 1 214 ? -22.953 -13.109 1.293 1 82.06 214 LYS B O 1
ATOM 4754 N N . THR B 1 215 ? -24.781 -12.812 2.545 1 82.56 215 THR B N 1
ATOM 4755 C CA . THR B 1 215 ? -25.672 -13.07 1.423 1 82.56 215 THR B CA 1
ATOM 4756 C C . THR B 1 215 ? -25.484 -12.031 0.327 1 82.56 215 THR B C 1
ATOM 4758 O O . THR B 1 215 ? -25.453 -12.359 -0.859 1 82.56 215 THR B O 1
ATOM 4761 N N . TYR B 1 216 ? -25.359 -10.781 0.745 1 87.12 216 TYR B N 1
ATOM 4762 C CA . TYR B 1 216 ? -25.125 -9.711 -0.213 1 87.12 216 TYR B CA 1
ATOM 4763 C C . TYR B 1 216 ? -23.781 -9.906 -0.916 1 87.12 216 TYR B C 1
ATOM 4765 O O . TYR B 1 216 ? -23.688 -9.758 -2.137 1 87.12 216 TYR B O 1
ATOM 4773 N N . LEU B 1 217 ? -22.797 -10.305 -0.252 1 86 217 LEU B N 1
ATOM 4774 C CA . LEU B 1 217 ? -21.453 -10.461 -0.785 1 86 217 LEU B CA 1
ATOM 4775 C C . LEU B 1 217 ? -21.406 -11.602 -1.804 1 86 217 LEU B C 1
ATOM 4777 O O . LEU B 1 217 ? -20.594 -11.555 -2.742 1 86 217 LEU B O 1
ATOM 4781 N N . GLU B 1 218 ? -22.234 -12.5 -1.631 1 82.38 218 GLU B N 1
ATOM 4782 C CA . GLU B 1 218 ? -22.234 -13.656 -2.516 1 82.38 218 GLU B CA 1
ATOM 4783 C C . GLU B 1 218 ? -22.859 -13.328 -3.865 1 82.38 218 GLU B C 1
ATOM 4785 O O . GLU B 1 218 ? -22.609 -14.008 -4.859 1 82.38 218 GLU B O 1
ATOM 4790 N N . GLN B 1 219 ? -23.594 -12.219 -3.863 1 86.06 219 GLN B N 1
ATOM 4791 C CA . GLN B 1 219 ? -24.344 -11.984 -5.09 1 86.06 219 GLN B CA 1
ATOM 4792 C C . GLN B 1 219 ? -23.969 -10.641 -5.715 1 86.06 219 GLN B C 1
ATOM 4794 O O . GLN B 1 219 ? -24.25 -10.398 -6.891 1 86.06 219 GLN B O 1
ATOM 4799 N N . CYS B 1 220 ? -23.312 -9.875 -5.051 1 91.94 220 CYS B N 1
ATOM 4800 C CA . CYS B 1 220 ? -23.141 -8.516 -5.531 1 91.94 220 CYS B CA 1
ATOM 4801 C C . CYS B 1 220 ? -21.906 -8.406 -6.43 1 91.94 220 CYS B C 1
ATOM 4803 O O . CYS B 1 220 ? -21 -9.227 -6.34 1 91.94 220 CYS B O 1
ATOM 4805 N N . VAL B 1 221 ? -21.906 -7.473 -7.379 1 95.06 221 VAL B N 1
ATOM 4806 C CA . VAL B 1 221 ? -20.797 -7.004 -8.188 1 95.06 221 VAL B CA 1
ATOM 4807 C C . VAL B 1 221 ? -20.781 -5.48 -8.234 1 95.06 221 VAL B C 1
ATOM 4809 O O . VAL B 1 221 ? -21.828 -4.855 -8.453 1 95.06 221 VAL B O 1
ATOM 4812 N N . PHE B 1 222 ? -19.688 -4.922 -8.078 1 96.5 222 PHE B N 1
ATOM 4813 C CA . PHE B 1 222 ? -19.578 -3.471 -8 1 96.5 222 PHE B CA 1
ATOM 4814 C C . PHE B 1 222 ? -20.141 -2.811 -9.258 1 96.5 222 PHE B C 1
ATOM 4816 O O . PHE B 1 222 ? -19.812 -3.219 -10.375 1 96.5 222 PHE B O 1
ATOM 4823 N N . ASN B 1 223 ? -20.922 -1.983 -9.023 1 95.06 223 ASN B N 1
ATOM 4824 C CA . ASN B 1 223 ? -21.484 -1.045 -9.992 1 95.06 223 ASN B CA 1
ATOM 4825 C C . ASN B 1 223 ? -21.672 0.344 -9.391 1 95.06 223 ASN B C 1
ATOM 4827 O O . ASN B 1 223 ? -22.266 0.487 -8.32 1 95.06 223 ASN B O 1
ATOM 4831 N N . ARG B 1 224 ? -21.141 1.296 -10.039 1 93.5 224 ARG B N 1
ATOM 4832 C CA . ARG B 1 224 ? -21.094 2.646 -9.484 1 93.5 224 ARG B CA 1
ATOM 4833 C C . ARG B 1 224 ? -22.5 3.16 -9.172 1 93.5 224 ARG B C 1
ATOM 4835 O O . ARG B 1 224 ? -22.688 3.963 -8.258 1 93.5 224 ARG B O 1
ATOM 4842 N N . ILE B 1 225 ? -23.484 2.66 -9.797 1 92.56 225 ILE B N 1
ATOM 4843 C CA . ILE B 1 225 ? -24.844 3.174 -9.656 1 92.56 225 ILE B CA 1
ATOM 4844 C C . ILE B 1 225 ? -25.672 2.207 -8.812 1 92.56 225 ILE B C 1
ATOM 4846 O O . ILE B 1 225 ? -26.234 2.596 -7.785 1 92.56 225 ILE B O 1
ATOM 4850 N N . THR B 1 226 ? -25.641 0.917 -9.102 1 93.31 226 THR B N 1
ATOM 4851 C CA . THR B 1 226 ? -26.562 -0.046 -8.508 1 93.31 226 THR B CA 1
ATOM 4852 C C . THR B 1 226 ? -25.969 -0.638 -7.227 1 93.31 226 THR B C 1
ATOM 4854 O O . THR B 1 226 ? -26.703 -0.877 -6.258 1 93.31 226 THR B O 1
ATOM 4857 N N . ASP B 1 227 ? -24.688 -0.867 -7.246 1 94.25 227 ASP B N 1
ATOM 4858 C CA . ASP B 1 227 ? -24.031 -1.499 -6.098 1 94.25 227 ASP B CA 1
ATOM 4859 C C . ASP B 1 227 ? -22.703 -0.835 -5.789 1 94.25 227 ASP B C 1
ATOM 4861 O O . ASP B 1 227 ? -21.656 -1.485 -5.832 1 94.25 227 ASP B O 1
ATOM 4865 N N . PRO B 1 228 ? -22.766 0.382 -5.324 1 92.19 228 PRO B N 1
ATOM 4866 C CA . PRO B 1 228 ? -21.516 1.111 -5.102 1 92.19 228 PRO B CA 1
ATOM 4867 C C . PRO B 1 228 ? -20.75 0.602 -3.887 1 92.19 228 PRO B C 1
ATOM 4869 O O . PRO B 1 228 ? -19.547 0.86 -3.76 1 92.19 228 PRO B O 1
ATOM 4872 N N . ASP B 1 229 ? -21.359 -0.168 -3.012 1 90.31 229 ASP B N 1
ATOM 4873 C CA . ASP B 1 229 ? -20.703 -0.594 -1.778 1 90.31 229 ASP B CA 1
ATOM 4874 C C . ASP B 1 229 ? -20.172 -2.02 -1.904 1 90.31 229 ASP B C 1
ATOM 4876 O O . ASP B 1 229 ? -19.609 -2.564 -0.95 1 90.31 229 ASP B O 1
ATOM 4880 N N . CYS B 1 230 ? -20.375 -2.584 -3.004 1 94.56 230 CYS B N 1
ATOM 4881 C CA . CYS B 1 230 ? -19.891 -3.949 -3.188 1 94.56 230 CYS B CA 1
ATOM 4882 C C . CYS B 1 230 ? -18.375 -3.977 -3.369 1 94.56 230 CYS B C 1
ATOM 4884 O O . CYS B 1 230 ? -17.828 -3.256 -4.207 1 94.56 230 CYS B O 1
ATOM 4886 N N . PRO B 1 231 ? -17.641 -4.801 -2.607 1 94.69 231 PRO B N 1
ATOM 4887 C CA . PRO B 1 231 ? -16.188 -4.875 -2.711 1 94.69 231 PRO B CA 1
ATOM 4888 C C . PRO B 1 231 ? -15.711 -5.871 -3.77 1 94.69 231 PRO B C 1
ATOM 4890 O O . PRO B 1 231 ? -14.516 -6.164 -3.861 1 94.69 231 PRO B O 1
ATOM 4893 N N . ILE B 1 232 ? -16.578 -6.465 -4.594 1 96.12 232 ILE B N 1
ATOM 4894 C CA . ILE B 1 232 ? -16.25 -7.43 -5.637 1 96.12 232 ILE B CA 1
ATOM 4895 C C . ILE B 1 232 ? -16.344 -6.758 -7.008 1 96.12 232 ILE B C 1
ATOM 4897 O O . ILE B 1 232 ? -17.391 -6.211 -7.371 1 96.12 232 ILE B O 1
ATOM 4901 N N . PHE B 1 233 ? -15.32 -6.824 -7.75 1 97.81 233 PHE B N 1
ATOM 4902 C CA . PHE B 1 233 ? -15.219 -6.121 -9.023 1 97.81 233 PHE B CA 1
ATOM 4903 C C . PHE B 1 233 ? -15.016 -7.102 -10.172 1 97.81 233 PHE B C 1
ATOM 4905 O O . PHE B 1 233 ? -14.258 -8.062 -10.047 1 97.81 233 PHE B O 1
ATOM 4912 N N . ARG B 1 234 ? -15.695 -6.867 -11.203 1 97.38 234 ARG B N 1
ATOM 4913 C CA . ARG B 1 234 ? -15.43 -7.602 -12.438 1 97.38 234 ARG B CA 1
ATOM 4914 C C . ARG B 1 234 ? -14.289 -6.965 -13.227 1 97.38 234 ARG B C 1
ATOM 4916 O O . ARG B 1 234 ? -14.258 -5.746 -13.406 1 97.38 234 ARG B O 1
ATOM 4923 N N . LEU B 1 235 ? -13.367 -7.766 -13.734 1 98 235 LEU B N 1
ATOM 4924 C CA . LEU B 1 235 ? -12.164 -7.238 -14.367 1 98 235 LEU B CA 1
ATOM 4925 C C . LEU B 1 235 ? -12.508 -6.426 -15.609 1 98 235 LEU B C 1
ATOM 4927 O O . LEU B 1 235 ? -11.953 -5.348 -15.828 1 98 235 LEU B O 1
ATOM 4931 N N . LYS B 1 236 ? -13.414 -6.883 -16.359 1 97.69 236 LYS B N 1
ATOM 4932 C CA . LYS B 1 236 ? -13.82 -6.18 -17.562 1 97.69 236 LYS B CA 1
ATOM 4933 C C . LYS B 1 236 ? -14.328 -4.777 -17.25 1 97.69 236 LYS B C 1
ATOM 4935 O O . LYS B 1 236 ? -13.984 -3.814 -17.938 1 97.69 236 LYS B O 1
ATOM 4940 N N . ASP B 1 237 ? -15.148 -4.715 -16.234 1 97.44 237 ASP B N 1
ATOM 4941 C CA . ASP B 1 237 ? -15.75 -3.439 -15.867 1 97.44 237 ASP B CA 1
ATOM 4942 C C . ASP B 1 237 ? -14.688 -2.436 -15.422 1 97.44 237 ASP B C 1
ATOM 4944 O O . ASP B 1 237 ? -14.781 -1.248 -15.734 1 97.44 237 ASP B O 1
ATOM 4948 N N . MET B 1 238 ? -13.711 -2.844 -14.695 1 97.56 238 MET B N 1
ATOM 4949 C CA . MET B 1 238 ? -12.633 -1.96 -14.266 1 97.56 238 MET B CA 1
ATOM 4950 C C . MET B 1 238 ? -11.883 -1.393 -15.469 1 97.56 238 MET B C 1
ATOM 4952 O O . MET B 1 238 ? -11.617 -0.19 -15.531 1 97.56 238 MET B O 1
ATOM 4956 N N . VAL B 1 239 ? -11.625 -2.207 -16.422 1 97.19 239 VAL B N 1
ATOM 4957 C CA . VAL B 1 239 ? -10.859 -1.802 -17.594 1 97.19 239 VAL B CA 1
ATOM 4958 C C . VAL B 1 239 ? -11.703 -0.883 -18.469 1 97.19 239 VAL B C 1
ATOM 4960 O O . VAL B 1 239 ? -11.211 0.118 -19 1 97.19 239 VAL B O 1
ATOM 4963 N N . THR B 1 240 ? -13 -1.233 -18.562 1 97.25 240 THR B N 1
ATOM 4964 C CA . THR B 1 240 ? -13.906 -0.425 -19.375 1 97.25 240 THR B CA 1
ATOM 4965 C C . THR B 1 240 ? -14.062 0.97 -18.781 1 97.25 240 THR B C 1
ATOM 4967 O O . THR B 1 240 ? -14.078 1.966 -19.5 1 97.25 240 THR B O 1
ATOM 4970 N N . GLU B 1 241 ? -14.172 1.018 -17.484 1 96.06 241 GLU B N 1
ATOM 4971 C CA . GLU B 1 241 ? -14.297 2.309 -16.812 1 96.06 241 GLU B CA 1
ATOM 4972 C C . GLU B 1 241 ? -13.047 3.16 -17 1 96.06 241 GLU B C 1
ATOM 4974 O O . GLU B 1 241 ? -13.094 4.387 -16.875 1 96.06 241 GLU B O 1
ATOM 4979 N N . ALA B 1 242 ? -11.914 2.576 -17.25 1 95.12 242 ALA B N 1
ATOM 4980 C CA . ALA B 1 242 ? -10.672 3.289 -17.547 1 95.12 242 ALA B CA 1
ATOM 4981 C C . ALA B 1 242 ? -10.578 3.652 -19.016 1 95.12 242 ALA B C 1
ATOM 4983 O O . ALA B 1 242 ? -9.531 4.102 -19.484 1 95.12 242 ALA B O 1
ATOM 4984 N N . ASN B 1 243 ? -11.617 3.402 -19.828 1 94.31 243 ASN B N 1
ATOM 4985 C CA . ASN B 1 243 ? -11.711 3.686 -21.25 1 94.31 243 ASN B CA 1
ATOM 4986 C C . ASN B 1 243 ? -10.758 2.811 -22.062 1 94.31 243 ASN B C 1
ATOM 4988 O O . ASN B 1 243 ? -10.133 3.285 -23.016 1 94.31 243 ASN B O 1
ATOM 4992 N N . GLU B 1 244 ? -10.578 1.646 -21.594 1 93.94 244 GLU B N 1
ATOM 4993 C CA . GLU B 1 244 ? -9.789 0.643 -22.297 1 93.94 244 GLU B CA 1
ATOM 4994 C C . GLU B 1 244 ? -10.633 -0.579 -22.656 1 93.94 244 GLU B C 1
ATOM 4996 O O . GLU B 1 244 ? -11.742 -0.747 -22.125 1 93.94 244 GLU B O 1
ATOM 5001 N N . ASP B 1 245 ? -10.133 -1.287 -23.594 1 95.12 245 ASP B N 1
ATOM 5002 C CA . ASP B 1 245 ? -10.781 -2.543 -23.953 1 95.12 245 ASP B CA 1
ATOM 5003 C C . ASP B 1 245 ? -10.023 -3.738 -23.375 1 95.12 245 ASP B C 1
ATOM 5005 O O . ASP B 1 245 ? -8.828 -3.912 -23.641 1 95.12 245 ASP B O 1
ATOM 5009 N N . PHE B 1 246 ? -10.734 -4.559 -22.719 1 96.75 246 PHE B N 1
ATOM 5010 C CA . PHE B 1 246 ? -10.094 -5.656 -22 1 96.75 246 PHE B CA 1
ATOM 5011 C C . PHE B 1 246 ? -9.438 -6.633 -22.969 1 96.75 246 PHE B C 1
ATOM 5013 O O . PHE B 1 246 ? -8.305 -7.066 -22.75 1 96.75 246 PHE B O 1
ATOM 5020 N N . GLN B 1 247 ? -10.133 -7.043 -24 1 96.75 247 GLN B N 1
ATOM 5021 C CA . GLN B 1 247 ? -9.633 -8.047 -24.938 1 96.75 247 GLN B CA 1
ATOM 5022 C C . GLN B 1 247 ? -8.391 -7.555 -25.656 1 96.75 247 GLN B C 1
ATOM 5024 O O . GLN B 1 247 ? -7.449 -8.32 -25.891 1 96.75 247 GLN B O 1
ATOM 5029 N N . THR B 1 248 ? -8.375 -6.34 -25.953 1 93 248 THR B N 1
ATOM 5030 C CA . THR B 1 248 ? -7.207 -5.75 -26.609 1 93 248 THR B CA 1
ATOM 5031 C C . THR B 1 248 ? -6.023 -5.711 -25.641 1 93 248 THR B C 1
ATOM 5033 O O . THR B 1 248 ? -4.902 -6.062 -26.016 1 93 248 THR B O 1
ATOM 5036 N N . MET B 1 249 ? -6.246 -5.348 -24.484 1 93.56 249 MET B N 1
ATOM 5037 C CA . MET B 1 249 ? -5.191 -5.262 -23.484 1 93.56 249 MET B CA 1
ATOM 5038 C C . MET B 1 249 ? -4.68 -6.648 -23.109 1 93.56 249 MET B C 1
ATOM 5040 O O . MET B 1 249 ? -3.5 -6.812 -22.797 1 93.56 249 MET B O 1
ATOM 5044 N N . ALA B 1 250 ? -5.535 -7.598 -23.156 1 96.5 250 ALA B N 1
ATOM 5045 C CA . ALA B 1 250 ? -5.238 -8.953 -22.703 1 96.5 250 ALA B CA 1
ATOM 5046 C C . ALA B 1 250 ? -4.234 -9.633 -23.641 1 96.5 250 ALA B C 1
ATOM 5048 O O . ALA B 1 250 ? -3.619 -10.633 -23.266 1 96.5 250 ALA B O 1
ATOM 5049 N N . VAL B 1 251 ? -4.062 -9.125 -24.797 1 95 251 VAL B N 1
ATOM 5050 C CA . VAL B 1 251 ? -3.174 -9.758 -25.75 1 95 251 VAL B CA 1
ATOM 5051 C C . VAL B 1 251 ? -1.721 -9.562 -25.328 1 95 251 VAL B C 1
ATOM 5053 O O . VAL B 1 251 ? -0.957 -10.523 -25.234 1 95 251 VAL B O 1
ATOM 5056 N N . HIS B 1 252 ? -1.379 -8.344 -24.984 1 92.75 252 HIS B N 1
ATOM 5057 C CA . HIS B 1 252 ? 0.007 -8.047 -24.641 1 92.75 252 HIS B CA 1
ATOM 5058 C C . HIS B 1 252 ? 0.148 -7.719 -23.156 1 92.75 252 HIS B C 1
ATOM 5060 O O . HIS B 1 252 ? 1.261 -7.52 -22.672 1 92.75 252 HIS B O 1
ATOM 5066 N N . GLY B 1 253 ? -0.943 -7.598 -22.562 1 94.56 253 GLY B N 1
ATOM 5067 C CA . GLY B 1 253 ? -0.91 -7.285 -21.141 1 94.56 253 GLY B CA 1
ATOM 5068 C C . GLY B 1 253 ? -0.831 -5.797 -20.859 1 94.56 253 GLY B C 1
ATOM 5069 O O . GLY B 1 253 ? -0.945 -4.98 -21.781 1 94.56 253 GLY B O 1
ATOM 5070 N N . GLY B 1 254 ? -0.798 -5.477 -19.609 1 93.94 254 GLY B N 1
ATOM 5071 C CA . GLY B 1 254 ? -0.724 -4.094 -19.172 1 93.94 254 GLY B CA 1
ATOM 5072 C C . GLY B 1 254 ? -0.81 -3.943 -17.656 1 93.94 254 GLY B C 1
ATOM 5073 O O . GLY B 1 254 ? -0.792 -4.934 -16.922 1 93.94 254 GLY B O 1
ATOM 5074 N N . VAL B 1 255 ? -0.756 -2.691 -17.312 1 95.38 255 VAL B N 1
ATOM 5075 C CA . VAL B 1 255 ? -0.838 -2.379 -15.883 1 95.38 255 VAL B CA 1
ATOM 5076 C C . VAL B 1 255 ? -2.02 -1.445 -15.633 1 95.38 255 VAL B C 1
ATOM 5078 O O . VAL B 1 255 ? -2.146 -0.403 -16.281 1 95.38 255 VAL B O 1
ATOM 5081 N N . MET B 1 256 ? -2.912 -1.874 -14.719 1 96.25 256 MET B N 1
ATOM 5082 C CA . MET B 1 256 ? -4.086 -1.1 -14.32 1 96.25 256 MET B CA 1
ATOM 5083 C C . MET B 1 256 ? -3.949 -0.612 -12.883 1 96.25 256 MET B C 1
ATOM 5085 O O . MET B 1 256 ? -3.389 -1.311 -12.039 1 96.25 256 MET B O 1
ATOM 5089 N N . GLY B 1 257 ? -4.406 0.546 -12.672 1 96.75 257 GLY B N 1
ATOM 5090 C CA . GLY B 1 257 ? -4.469 1.067 -11.32 1 96.75 257 GLY B CA 1
ATOM 5091 C C . GLY B 1 257 ? -5.879 1.113 -10.758 1 96.75 257 GLY B C 1
ATOM 5092 O O . GLY B 1 257 ? -6.797 1.6 -11.422 1 96.75 257 GLY B O 1
ATOM 5093 N N . VAL B 1 258 ? -6.059 0.509 -9.586 1 97.88 258 VAL B N 1
ATOM 5094 C CA . VAL B 1 258 ? -7.277 0.641 -8.797 1 97.88 258 VAL B CA 1
ATOM 5095 C C . VAL B 1 258 ? -7.055 1.646 -7.668 1 97.88 258 VAL B C 1
ATOM 5097 O O . VAL B 1 258 ? -6.461 1.312 -6.637 1 97.88 258 VAL B O 1
ATOM 5100 N N . GLN B 1 259 ? -7.566 2.764 -7.828 1 97.62 259 GLN B N 1
ATOM 5101 C CA . GLN B 1 259 ? -7.367 3.816 -6.836 1 97.62 259 GLN B CA 1
ATOM 5102 C C . GLN B 1 259 ? -8.531 3.873 -5.855 1 97.62 259 GLN B C 1
ATOM 5104 O O . GLN B 1 259 ? -9.695 3.967 -6.262 1 97.62 259 GLN B O 1
ATOM 5109 N N . ILE B 1 260 ? -8.219 3.742 -4.613 1 97.44 260 ILE B N 1
ATOM 5110 C CA . ILE B 1 260 ? -9.203 3.875 -3.543 1 97.44 260 ILE B CA 1
ATOM 5111 C C . ILE B 1 260 ? -8.922 5.141 -2.74 1 97.44 260 ILE B C 1
ATOM 5113 O O . ILE B 1 260 ? -7.902 5.23 -2.045 1 97.44 260 ILE B O 1
ATOM 5117 N N . ARG B 1 261 ? -9.797 6.074 -2.791 1 97.06 261 ARG B N 1
ATOM 5118 C CA . ARG B 1 261 ? -9.617 7.352 -2.105 1 97.06 261 ARG B CA 1
ATOM 5119 C C . ARG B 1 261 ? -10.484 7.43 -0.855 1 97.06 261 ARG B C 1
ATOM 5121 O O . ARG B 1 261 ? -11.703 7.223 -0.922 1 97.06 261 ARG B O 1
ATOM 5128 N N . TRP B 1 262 ? -9.875 7.676 0.255 1 96.62 262 TRP B N 1
ATOM 5129 C CA . TRP B 1 262 ? -10.547 7.852 1.541 1 96.62 262 TRP B CA 1
ATOM 5130 C C . TRP B 1 262 ? -10.422 9.289 2.027 1 96.62 262 TRP B C 1
ATOM 5132 O O . TRP B 1 262 ? -9.453 9.648 2.699 1 96.62 262 TRP B O 1
ATOM 5142 N N . GLU B 1 263 ? -11.383 10.133 1.684 1 95.94 263 GLU B N 1
ATOM 5143 C CA . GLU B 1 263 ? -11.477 11.477 2.236 1 95.94 263 GLU B CA 1
ATOM 5144 C C . GLU B 1 263 ? -12.5 11.539 3.369 1 95.94 263 GLU B C 1
ATOM 5146 O O . GLU B 1 263 ? -13.703 11.492 3.123 1 95.94 263 GLU B O 1
ATOM 5151 N N . CYS B 1 264 ? -11.977 11.664 4.559 1 96.25 264 CYS B N 1
ATOM 5152 C CA . CYS B 1 264 ? -12.867 11.539 5.707 1 96.25 264 CYS B CA 1
ATOM 5153 C C . CYS B 1 264 ? -12.914 12.836 6.508 1 96.25 264 CYS B C 1
ATOM 5155 O O . CYS B 1 264 ? -11.891 13.289 7.02 1 96.25 264 CYS B O 1
ATOM 5157 N N . ASP B 1 265 ? -14.07 13.414 6.551 1 95.62 265 ASP B N 1
ATOM 5158 C CA . ASP B 1 265 ? -14.336 14.508 7.484 1 95.62 265 ASP B CA 1
ATOM 5159 C C . ASP B 1 265 ? -14.836 13.977 8.828 1 95.62 265 ASP B C 1
ATOM 5161 O O . ASP B 1 265 ? -16.031 13.703 8.984 1 95.62 265 ASP B O 1
ATOM 5165 N N . LEU B 1 266 ? -14.039 13.961 9.781 1 96.25 266 LEU B N 1
ATOM 5166 C CA . LEU B 1 266 ? -14.352 13.297 11.039 1 96.25 266 LEU B CA 1
ATOM 5167 C C . LEU B 1 266 ? -15.164 14.211 11.953 1 96.25 266 LEU B C 1
ATOM 5169 O O . LEU B 1 266 ? -15.5 13.828 13.078 1 96.25 266 LEU B O 1
ATOM 5173 N N . ASP B 1 267 ? -15.414 15.375 11.523 1 94.88 267 ASP B N 1
ATOM 5174 C CA . ASP B 1 267 ? -16.375 16.219 12.219 1 94.88 267 ASP B CA 1
ATOM 5175 C C . ASP B 1 267 ? -17.812 15.82 11.875 1 94.88 267 ASP B C 1
ATOM 5177 O O . ASP B 1 267 ? -18.75 16.219 12.562 1 94.88 267 ASP B O 1
ATOM 5181 N N . MET B 1 268 ? -17.953 15.117 10.891 1 93.75 268 MET B N 1
ATOM 5182 C CA . MET B 1 268 ? -19.234 14.578 10.453 1 93.75 268 MET B CA 1
ATOM 5183 C C . MET B 1 268 ? -19.375 13.109 10.852 1 93.75 268 MET B C 1
ATOM 5185 O O . MET B 1 268 ? -18.391 12.484 11.273 1 93.75 268 MET B O 1
ATOM 5189 N N . PRO B 1 269 ? -20.516 12.586 10.703 1 93.25 269 PRO B N 1
ATOM 5190 C CA . PRO B 1 269 ? -20.703 11.18 11.062 1 93.25 269 PRO B CA 1
ATOM 5191 C C . PRO B 1 269 ? -19.781 10.25 10.266 1 93.25 269 PRO B C 1
ATOM 5193 O O . PRO B 1 269 ? -19.516 10.5 9.086 1 93.25 269 PRO B O 1
ATOM 5196 N N . SER B 1 270 ? -19.375 9.188 10.938 1 91 270 SER B N 1
ATOM 5197 C CA . SER B 1 270 ? -18.422 8.234 10.359 1 91 270 SER B CA 1
ATOM 5198 C C . SER B 1 270 ? -19 7.566 9.117 1 91 270 SER B C 1
ATOM 5200 O O . SER B 1 270 ? -18.266 7.07 8.266 1 91 270 SER B O 1
ATOM 5202 N N . SER B 1 271 ? -20.281 7.598 8.977 1 90 271 SER B N 1
ATOM 5203 C CA . SER B 1 271 ? -20.938 6.949 7.848 1 90 271 SER B CA 1
ATOM 5204 C C . SER B 1 271 ? -20.672 7.688 6.543 1 90 271 SER B C 1
ATOM 5206 O O . SER B 1 271 ? -20.828 7.125 5.457 1 90 271 SER B O 1
ATOM 5208 N N . TRP B 1 272 ? -20.266 8.875 6.699 1 92.06 272 TRP B N 1
ATOM 5209 C CA . TRP B 1 272 ? -20.016 9.672 5.504 1 92.06 272 TRP B CA 1
ATOM 5210 C C . TRP B 1 272 ? -18.656 9.336 4.902 1 92.06 272 TRP B C 1
ATOM 5212 O O . TRP B 1 272 ? -18.391 9.656 3.744 1 92.06 272 TRP B O 1
ATOM 5222 N N . CYS B 1 273 ? -17.828 8.758 5.68 1 94.12 273 CYS B N 1
ATOM 5223 C CA . CYS B 1 273 ? -16.531 8.352 5.172 1 94.12 273 CYS B CA 1
ATOM 5224 C C . CYS B 1 273 ? -16.641 7.031 4.414 1 94.12 273 CYS B C 1
ATOM 5226 O O . CYS B 1 273 ? -16.75 5.969 5.023 1 94.12 273 CYS B O 1
ATOM 5228 N N . VAL B 1 274 ? -16.656 7.137 3.127 1 93.19 274 VAL B N 1
ATOM 5229 C CA . VAL B 1 274 ? -16.797 5.961 2.273 1 93.19 274 VAL B CA 1
ATOM 5230 C C . VAL B 1 274 ? -15.703 5.973 1.202 1 93.19 274 VAL B C 1
ATOM 5232 O O . VAL B 1 274 ? -15.219 7.035 0.814 1 93.19 274 VAL B O 1
ATOM 5235 N N . PRO B 1 275 ? -15.32 4.762 0.791 1 95.25 275 PRO B N 1
ATOM 5236 C CA . PRO B 1 275 ? -14.289 4.703 -0.245 1 95.25 275 PRO B CA 1
ATOM 5237 C C . PRO B 1 275 ? -14.812 5.094 -1.625 1 95.25 275 PRO B C 1
ATOM 5239 O O . PRO B 1 275 ? -15.953 4.785 -1.965 1 95.25 275 PRO B O 1
ATOM 5242 N N . ARG B 1 276 ? -14.039 5.84 -2.375 1 96.06 276 ARG B N 1
ATOM 5243 C CA . ARG B 1 276 ? -14.32 6.148 -3.773 1 96.06 276 ARG B CA 1
ATOM 5244 C C . ARG B 1 276 ? -13.336 5.445 -4.699 1 96.06 276 ARG B C 1
ATOM 5246 O O . ARG B 1 276 ? -12.117 5.602 -4.555 1 96.06 276 ARG B O 1
ATOM 5253 N N . TYR B 1 277 ? -13.859 4.727 -5.664 1 97.44 277 TYR B N 1
ATOM 5254 C CA . TYR B 1 277 ? -13.016 3.926 -6.547 1 97.44 277 TYR B CA 1
ATOM 5255 C C . TYR B 1 277 ? -12.844 4.605 -7.902 1 97.44 277 TYR B C 1
ATOM 5257 O O . TYR B 1 277 ? -13.805 5.137 -8.461 1 97.44 277 TYR B O 1
ATOM 5265 N N . THR B 1 278 ? -11.633 4.633 -8.336 1 97.25 278 THR B N 1
ATOM 5266 C CA . THR B 1 278 ? -11.32 5.086 -9.688 1 97.25 278 THR B CA 1
ATOM 5267 C C . THR B 1 278 ? -10.359 4.121 -10.375 1 97.25 278 THR B C 1
ATOM 5269 O O . THR B 1 278 ? -9.438 3.594 -9.742 1 97.25 278 THR B O 1
ATOM 5272 N N . PHE B 1 279 ? -10.555 3.924 -11.672 1 97.12 279 PHE B N 1
ATOM 5273 C CA . PHE B 1 279 ? -9.742 2.99 -12.438 1 97.12 279 PHE B CA 1
ATOM 5274 C C . PHE B 1 279 ? -9.016 3.709 -13.57 1 97.12 279 PHE B C 1
ATOM 5276 O O . PHE B 1 279 ? -9.602 4.547 -14.258 1 97.12 279 PHE B O 1
ATOM 5283 N N . ARG B 1 280 ? -7.73 3.383 -13.688 1 95.44 280 ARG B N 1
ATOM 5284 C CA . ARG B 1 280 ? -6.93 3.996 -14.742 1 95.44 280 ARG B CA 1
ATOM 5285 C C . ARG B 1 280 ? -5.824 3.053 -15.203 1 95.44 280 ARG B C 1
ATOM 5287 O O . ARG B 1 280 ? -5.246 2.322 -14.398 1 95.44 280 ARG B O 1
ATOM 5294 N N . ARG B 1 281 ? -5.516 3.117 -16.438 1 93.38 281 ARG B N 1
ATOM 5295 C CA . ARG B 1 281 ? -4.34 2.408 -16.922 1 93.38 281 ARG B CA 1
ATOM 5296 C C . ARG B 1 281 ? -3.061 3.162 -16.578 1 93.38 281 ARG B C 1
ATOM 5298 O O . ARG B 1 281 ? -2.984 4.379 -16.75 1 93.38 281 ARG B O 1
ATOM 5305 N N . LEU B 1 282 ? -2.051 2.547 -16.094 1 90.5 282 LEU B N 1
ATOM 5306 C CA . LEU B 1 282 ? -0.855 3.203 -15.57 1 90.5 282 LEU B CA 1
ATOM 5307 C C . LEU B 1 282 ? 0.29 3.121 -16.578 1 90.5 282 LEU B C 1
ATOM 5309 O O . LEU B 1 282 ? 1.198 3.953 -16.562 1 90.5 282 LEU B O 1
ATOM 5313 N N . ASP B 1 283 ? 0.433 2.156 -17.359 1 85.31 283 ASP B N 1
ATOM 5314 C CA . ASP B 1 283 ? 1.574 1.998 -18.25 1 85.31 283 ASP B CA 1
ATOM 5315 C C . ASP B 1 283 ? 1.359 2.768 -19.562 1 85.31 283 ASP B C 1
ATOM 5317 O O . ASP B 1 283 ? 2.172 2.678 -20.484 1 85.31 283 ASP B O 1
ATOM 5321 N N . ASN B 1 284 ? 1.418 4.172 -19.547 1 64.06 284 ASN B N 1
ATOM 5322 C CA . ASN B 1 284 ? 1.203 5.188 -20.578 1 64.06 284 ASN B CA 1
ATOM 5323 C C . ASN B 1 284 ? 1.236 4.586 -21.969 1 64.06 284 ASN B C 1
ATOM 5325 O O . ASN B 1 284 ? 2.199 3.908 -22.344 1 64.06 284 ASN B O 1
ATOM 5329 N N . LYS B 1 285 ? 0.129 4.371 -22.594 1 61.34 285 LYS B N 1
ATOM 5330 C CA . LYS B 1 285 ? 0.067 4.074 -24.031 1 61.34 285 LYS B CA 1
ATOM 5331 C C . LYS B 1 285 ? 0.304 5.332 -24.859 1 61.34 285 LYS B C 1
ATOM 5333 O O . LYS B 1 285 ? -0.497 6.27 -24.828 1 61.34 285 LYS B O 1
ATOM 5338 N N . ASP B 1 286 ? 1.486 5.914 -24.688 1 57.34 286 ASP B N 1
ATOM 5339 C CA . ASP B 1 286 ? 1.636 6.961 -25.688 1 57.34 286 ASP B CA 1
ATOM 5340 C C . ASP B 1 286 ? 1.409 6.41 -27.094 1 57.34 286 ASP B C 1
ATOM 5342 O O . ASP B 1 286 ? 2.158 5.551 -27.562 1 57.34 286 ASP B O 1
ATOM 5346 N N . PRO B 1 287 ? 0.225 6.621 -27.578 1 57.72 287 PRO B N 1
ATOM 5347 C CA . PRO B 1 287 ? -0.082 6.117 -28.906 1 57.72 287 PRO B CA 1
ATOM 5348 C C . PRO B 1 287 ? 1.07 6.312 -29.891 1 57.72 287 PRO B C 1
ATOM 5350 O O . PRO B 1 287 ? 1.23 5.52 -30.828 1 57.72 287 PRO B O 1
ATOM 5353 N N . VAL B 1 288 ? 1.801 7.371 -29.609 1 59.03 288 VAL B N 1
ATOM 5354 C CA . VAL B 1 288 ? 2.848 7.652 -30.594 1 59.03 288 VAL B CA 1
ATOM 5355 C C . VAL B 1 288 ? 4.055 6.75 -30.328 1 59.03 288 VAL B C 1
ATOM 5357 O O . VAL B 1 288 ? 4.75 6.352 -31.266 1 59.03 288 VAL B O 1
ATOM 5360 N N . ASN B 1 289 ? 4.246 6.539 -29.109 1 56.56 289 ASN B N 1
ATOM 5361 C CA . ASN B 1 289 ? 5.438 5.754 -28.797 1 56.56 289 ASN B CA 1
ATOM 5362 C C . ASN B 1 289 ? 5.078 4.363 -28.281 1 56.56 289 ASN B C 1
ATOM 5364 O O . ASN B 1 289 ? 4.781 4.188 -27.109 1 56.56 289 ASN B O 1
ATOM 5368 N N . ASN B 1 290 ? 4.812 3.545 -29.156 1 58.62 290 ASN B N 1
ATOM 5369 C CA . ASN B 1 290 ? 4.387 2.178 -28.859 1 58.62 290 ASN B CA 1
ATOM 5370 C C . ASN B 1 290 ? 5.582 1.262 -28.609 1 58.62 290 ASN B C 1
ATOM 5372 O O . ASN B 1 290 ? 5.613 0.129 -29.109 1 58.62 290 ASN B O 1
ATOM 5376 N N . VAL B 1 291 ? 6.617 1.894 -28.016 1 62.19 291 VAL B N 1
ATOM 5377 C CA . VAL B 1 291 ? 7.746 0.999 -27.797 1 62.19 291 VAL B CA 1
ATOM 5378 C C . VAL B 1 291 ? 7.504 0.181 -26.531 1 62.19 291 VAL B C 1
ATOM 5380 O O . VAL B 1 291 ? 7.188 0.736 -25.469 1 62.19 291 VAL B O 1
ATOM 5383 N N . ALA B 1 292 ? 7.508 -1.129 -26.672 1 63.44 292 ALA B N 1
ATOM 5384 C CA . ALA B 1 292 ? 7.457 -2.174 -25.656 1 63.44 292 ALA B CA 1
ATOM 5385 C C . ALA B 1 292 ? 6.133 -2.141 -24.906 1 63.44 292 ALA B C 1
ATOM 5387 O O . ALA B 1 292 ? 6.109 -1.933 -23.688 1 63.44 292 ALA B O 1
ATOM 5388 N N . PRO B 1 293 ? 5.109 -2.203 -25.672 1 69.94 293 PRO B N 1
ATOM 5389 C CA . PRO B 1 293 ? 3.797 -2.166 -25.031 1 69.94 293 PRO B CA 1
ATOM 5390 C C . PRO B 1 293 ? 3.5 -3.432 -24.219 1 69.94 293 PRO B C 1
ATOM 5392 O O . PRO B 1 293 ? 4.078 -4.488 -24.5 1 69.94 293 PRO B O 1
ATOM 5395 N N . GLY B 1 294 ? 2.869 -3.316 -23.062 1 83.12 294 GLY B N 1
ATOM 5396 C CA . GLY B 1 294 ? 2.283 -4.461 -22.375 1 83.12 294 GLY B CA 1
ATOM 5397 C C . GLY B 1 294 ? 3.082 -4.914 -21.172 1 83.12 294 GLY B C 1
ATOM 5398 O O . GLY B 1 294 ? 3.92 -4.168 -20.656 1 83.12 294 GLY B O 1
ATOM 5399 N N . TYR B 1 295 ? 2.738 -5.98 -20.703 1 91.38 295 TYR B N 1
ATOM 5400 C CA . TYR B 1 295 ? 3.355 -6.555 -19.516 1 91.38 295 TYR B CA 1
ATOM 5401 C C . TYR B 1 295 ? 3.412 -8.07 -19.609 1 91.38 295 TYR B C 1
ATOM 5403 O O . TYR B 1 295 ? 2.377 -8.734 -19.734 1 91.38 295 TYR B O 1
ATOM 5411 N N . ASN B 1 296 ? 4.633 -8.531 -19.594 1 92.38 296 ASN B N 1
ATOM 5412 C CA . ASN B 1 296 ? 4.828 -9.977 -19.641 1 92.38 296 ASN B CA 1
ATOM 5413 C C . ASN B 1 296 ? 6.086 -10.391 -18.875 1 92.38 296 ASN B C 1
ATOM 5415 O O . ASN B 1 296 ? 6.941 -9.555 -18.578 1 92.38 296 ASN B O 1
ATOM 5419 N N . PHE B 1 297 ? 6.113 -11.578 -18.469 1 93.06 297 PHE B N 1
ATOM 5420 C CA . PHE B 1 297 ? 7.301 -12.156 -17.859 1 93.06 297 PHE B CA 1
ATOM 5421 C C . PHE B 1 297 ? 7.355 -13.664 -18.094 1 93.06 297 PHE B C 1
ATOM 5423 O O . PHE B 1 297 ? 6.402 -14.25 -18.594 1 93.06 297 PHE B O 1
ATOM 5430 N N . ARG B 1 298 ? 8.523 -14.242 -17.797 1 93.81 298 ARG B N 1
ATOM 5431 C CA . ARG B 1 298 ? 8.75 -15.672 -18 1 93.81 298 ARG B CA 1
ATOM 5432 C C . ARG B 1 298 ? 8.797 -16.422 -16.672 1 93.81 298 ARG B C 1
ATOM 5434 O O . ARG B 1 298 ? 9.336 -15.922 -15.688 1 93.81 298 ARG B O 1
ATOM 5441 N N . PHE B 1 299 ? 8.141 -17.609 -16.703 1 92.69 299 PHE B N 1
ATOM 5442 C CA . PHE B 1 299 ? 8.273 -18.547 -15.586 1 92.69 299 PHE B CA 1
ATOM 5443 C C . PHE B 1 299 ? 8.258 -19.984 -16.094 1 92.69 299 PHE B C 1
ATOM 5445 O O . PHE B 1 299 ? 7.938 -20.234 -17.266 1 92.69 299 PHE B O 1
ATOM 5452 N N . ALA B 1 300 ? 8.734 -20.891 -15.266 1 93.5 300 ALA B N 1
ATOM 5453 C CA . ALA B 1 300 ? 8.875 -22.266 -15.719 1 93.5 300 ALA B CA 1
ATOM 5454 C C . ALA B 1 300 ? 8.32 -23.234 -14.68 1 93.5 300 ALA B C 1
ATOM 5456 O O . ALA B 1 300 ? 8.289 -22.938 -13.484 1 93.5 300 ALA B O 1
ATOM 5457 N N . LYS B 1 301 ? 7.754 -24.328 -15.18 1 91.38 301 LYS B N 1
ATOM 5458 C CA . LYS B 1 301 ? 7.418 -25.5 -14.375 1 91.38 301 LYS B CA 1
ATOM 5459 C C . LYS B 1 301 ? 8.453 -26.609 -14.562 1 91.38 301 LYS B C 1
ATOM 5461 O O . LYS B 1 301 ? 8.734 -27.016 -15.688 1 91.38 301 LYS B O 1
ATOM 5466 N N . TYR B 1 302 ? 9 -27.094 -13.508 1 92.31 302 TYR B N 1
ATOM 5467 C CA . TYR B 1 302 ? 10.062 -28.078 -13.586 1 92.31 302 TYR B CA 1
ATOM 5468 C C . TYR B 1 302 ? 9.539 -29.469 -13.297 1 92.31 302 TYR B C 1
ATOM 5470 O O . TYR B 1 302 ? 8.664 -29.656 -12.438 1 92.31 302 TYR B O 1
ATOM 5478 N N . TYR B 1 303 ? 10.039 -30.391 -14.031 1 90.56 303 TYR B N 1
ATOM 5479 C CA . TYR B 1 303 ? 9.672 -31.797 -13.898 1 90.56 303 TYR B CA 1
ATOM 5480 C C . TYR B 1 303 ? 10.906 -32.688 -13.961 1 90.56 303 TYR B C 1
ATOM 5482 O O . TYR B 1 303 ? 12.023 -32.188 -14.148 1 90.56 303 TYR B O 1
ATOM 5490 N N . LYS B 1 304 ? 10.672 -33.938 -13.586 1 88.81 304 LYS B N 1
ATOM 5491 C CA . LYS B 1 304 ? 11.664 -34.969 -13.82 1 88.81 304 LYS B CA 1
ATOM 5492 C C . LYS B 1 304 ? 11.133 -36.031 -14.781 1 88.81 304 LYS B C 1
ATOM 5494 O O . LYS B 1 304 ? 9.992 -36.5 -14.633 1 88.81 304 LYS B O 1
ATOM 5499 N N . ASN B 1 305 ? 11.906 -36.312 -15.773 1 81.31 305 ASN B N 1
ATOM 5500 C CA . ASN B 1 305 ? 11.453 -37.312 -16.734 1 81.31 305 ASN B CA 1
ATOM 5501 C C . ASN B 1 305 ? 11.758 -38.719 -16.234 1 81.31 305 ASN B C 1
ATOM 5503 O O . ASN B 1 305 ? 12.188 -38.906 -15.094 1 81.31 305 ASN B O 1
ATOM 5507 N N . GLY B 1 306 ? 11.414 -39.781 -17.094 1 79.06 306 GLY B N 1
ATOM 5508 C CA . GLY B 1 306 ? 11.602 -41.156 -16.719 1 79.06 306 GLY B CA 1
ATOM 5509 C C . GLY B 1 306 ? 13.047 -41.5 -16.406 1 79.06 306 GLY B C 1
ATOM 5510 O O . GLY B 1 306 ? 13.312 -42.406 -15.609 1 79.06 306 GLY B O 1
ATOM 5511 N N . ASN B 1 307 ? 14.023 -40.75 -17 1 81.94 307 ASN B N 1
ATOM 5512 C CA . ASN B 1 307 ? 15.445 -41 -16.766 1 81.94 307 ASN B CA 1
ATOM 5513 C C . ASN B 1 307 ? 15.969 -40.125 -15.609 1 81.94 307 ASN B C 1
ATOM 5515 O O . ASN B 1 307 ? 17.188 -40 -15.438 1 81.94 307 ASN B O 1
ATOM 5519 N N . ASN B 1 308 ? 15.109 -39.469 -14.945 1 84.56 308 ASN B N 1
ATOM 5520 C CA . ASN B 1 308 ? 15.422 -38.625 -13.805 1 84.56 308 ASN B CA 1
ATOM 5521 C C . ASN B 1 308 ? 16.156 -37.344 -14.227 1 84.56 308 ASN B C 1
ATOM 5523 O O . ASN B 1 308 ? 16.938 -36.812 -13.469 1 84.56 308 ASN B O 1
ATOM 5527 N N . GLU B 1 309 ? 15.984 -37 -15.492 1 88 309 GLU B N 1
ATOM 5528 C CA . GLU B 1 309 ? 16.531 -35.75 -15.984 1 88 309 GLU B CA 1
ATOM 5529 C C . GLU B 1 309 ? 15.539 -34.625 -15.812 1 88 309 GLU B C 1
ATOM 5531 O O . GLU B 1 309 ? 14.336 -34.781 -16 1 88 309 GLU B O 1
ATOM 5536 N N . GLU B 1 310 ? 16.188 -33.469 -15.477 1 92.31 310 GLU B N 1
ATOM 5537 C CA . GLU B 1 310 ? 15.336 -32.281 -15.266 1 92.31 310 GLU B CA 1
ATOM 5538 C C . GLU B 1 310 ? 14.82 -31.734 -16.594 1 92.31 310 GLU B C 1
ATOM 5540 O O . GLU B 1 310 ? 15.586 -31.578 -17.547 1 92.31 310 GLU B O 1
ATOM 5545 N N . THR B 1 311 ? 13.539 -31.594 -16.703 1 93.12 311 THR B N 1
ATOM 5546 C CA . THR B 1 311 ? 12.883 -30.953 -17.828 1 93.12 311 THR B CA 1
ATOM 5547 C C . THR B 1 311 ? 12 -29.797 -17.359 1 93.12 311 THR B C 1
ATOM 5549 O O . THR B 1 311 ? 11.688 -29.688 -16.172 1 93.12 311 THR B O 1
ATOM 5552 N N . ARG B 1 312 ? 11.75 -28.906 -18.344 1 93.69 312 ARG B N 1
ATOM 5553 C CA . ARG B 1 312 ? 10.867 -27.828 -17.906 1 93.69 312 ARG B CA 1
ATOM 5554 C C . ARG B 1 312 ? 9.938 -27.391 -19.031 1 93.69 312 ARG B C 1
ATOM 5556 O O . ARG B 1 312 ? 10.18 -27.688 -20.203 1 93.69 312 ARG B O 1
ATOM 5563 N N . THR B 1 313 ? 8.844 -26.891 -18.562 1 91.88 313 THR B N 1
ATOM 5564 C CA . THR B 1 313 ? 7.949 -26.141 -19.453 1 91.88 313 THR B CA 1
ATOM 5565 C C . THR B 1 313 ? 8.102 -24.641 -19.25 1 91.88 313 THR B C 1
ATOM 5567 O O . THR B 1 313 ? 7.863 -24.141 -18.156 1 91.88 313 THR B O 1
ATOM 5570 N N . LEU B 1 314 ? 8.547 -24 -20.297 1 95.06 314 LEU B N 1
ATOM 5571 C CA . LEU B 1 314 ? 8.719 -22.547 -20.219 1 95.06 314 LEU B CA 1
ATOM 5572 C C . LEU B 1 314 ? 7.441 -21.828 -20.656 1 95.06 314 LEU B C 1
ATOM 5574 O O . LEU B 1 314 ? 6.848 -22.188 -21.672 1 95.06 314 LEU B O 1
ATOM 5578 N N . ILE B 1 315 ? 7.047 -20.875 -19.828 1 93.62 315 ILE B N 1
ATOM 5579 C CA . ILE B 1 315 ? 5.848 -20.109 -20.141 1 93.62 315 ILE B CA 1
ATOM 5580 C C . ILE B 1 315 ? 6.184 -18.625 -20.188 1 93.62 315 ILE B C 1
ATOM 5582 O O . ILE B 1 315 ? 6.715 -18.062 -19.234 1 93.62 315 ILE B O 1
ATOM 5586 N N . LYS B 1 316 ? 6.023 -18.031 -21.312 1 94.69 316 LYS B N 1
ATOM 5587 C CA . LYS B 1 316 ? 5.961 -16.578 -21.406 1 94.69 316 LYS B CA 1
ATOM 5588 C C . LYS B 1 316 ? 4.535 -16.078 -21.203 1 94.69 316 LYS B C 1
ATOM 5590 O O . LYS B 1 316 ? 3.695 -16.188 -22.094 1 94.69 316 LYS B O 1
ATOM 5595 N N . GLY B 1 317 ? 4.312 -15.57 -20.078 1 95.12 317 GLY B N 1
ATOM 5596 C CA . GLY B 1 317 ? 2.967 -15.172 -19.688 1 95.12 317 GLY B CA 1
ATOM 5597 C C . GLY B 1 317 ? 2.699 -13.695 -19.906 1 95.12 317 GLY B C 1
ATOM 5598 O O . GLY B 1 317 ? 3.512 -12.844 -19.531 1 95.12 317 GLY B O 1
ATOM 5599 N N . PHE B 1 318 ? 1.61 -13.398 -20.625 1 95.25 318 PHE B N 1
ATOM 5600 C CA . PHE B 1 318 ? 1.073 -12.055 -20.766 1 95.25 318 PHE B CA 1
ATOM 5601 C C . PHE B 1 318 ? -0.146 -11.859 -19.875 1 95.25 318 PHE B C 1
ATOM 5603 O O . PHE B 1 318 ? -0.95 -12.773 -19.703 1 95.25 318 PHE B O 1
ATOM 5610 N N . GLY B 1 319 ? -0.221 -10.703 -19.297 1 97.19 319 GLY B N 1
ATOM 5611 C CA . GLY B 1 319 ? -1.365 -10.484 -18.438 1 97.19 319 GLY B CA 1
ATOM 5612 C C . GLY B 1 319 ? -1.495 -9.047 -17.969 1 97.19 319 GLY B C 1
ATOM 5613 O O . GLY B 1 319 ? -0.799 -8.164 -18.469 1 97.19 319 GLY B O 1
ATOM 5614 N N . ILE B 1 320 ? -2.477 -8.867 -17.141 1 97.12 320 ILE B N 1
ATOM 5615 C CA . ILE B 1 320 ? -2.766 -7.543 -16.594 1 97.12 320 ILE B CA 1
ATOM 5616 C C . ILE B 1 320 ? -2.473 -7.52 -15.094 1 97.12 320 ILE B C 1
ATOM 5618 O O . ILE B 1 320 ? -3.01 -8.336 -14.336 1 97.12 320 ILE B O 1
ATOM 5622 N N . ARG B 1 321 ? -1.591 -6.656 -14.734 1 97.25 321 ARG B N 1
ATOM 5623 C CA . ARG B 1 321 ? -1.327 -6.43 -13.32 1 97.25 321 ARG B CA 1
ATOM 5624 C C . ARG B 1 321 ? -2.191 -5.301 -12.773 1 97.25 321 ARG B C 1
ATOM 5626 O O . ARG B 1 321 ? -2.248 -4.215 -13.359 1 97.25 321 ARG B O 1
ATOM 5633 N N . PHE B 1 322 ? -2.898 -5.547 -11.734 1 97.56 322 PHE B N 1
ATOM 5634 C CA . PHE B 1 322 ? -3.719 -4.543 -11.062 1 97.56 322 PHE B CA 1
ATOM 5635 C C . PHE B 1 322 ? -3.039 -4.043 -9.797 1 97.56 322 PHE B C 1
ATOM 5637 O O . PHE B 1 322 ? -2.818 -4.812 -8.859 1 97.56 322 PHE B O 1
ATOM 5644 N N . ASP B 1 323 ? -2.707 -2.814 -9.797 1 96.75 323 ASP B N 1
ATOM 5645 C CA . ASP B 1 323 ? -2.127 -2.182 -8.609 1 96.75 323 ASP B CA 1
ATOM 5646 C C . ASP B 1 323 ? -3.189 -1.427 -7.816 1 96.75 323 ASP B C 1
ATOM 5648 O O . ASP B 1 323 ? -3.877 -0.558 -8.359 1 96.75 323 ASP B O 1
ATOM 5652 N N . VAL B 1 324 ? -3.277 -1.785 -6.535 1 97.38 324 VAL B N 1
ATOM 5653 C CA . VAL B 1 324 ? -4.23 -1.093 -5.672 1 97.38 324 VAL B CA 1
ATOM 5654 C C . VAL B 1 324 ? -3.525 0.041 -4.93 1 97.38 324 VAL B C 1
ATOM 5656 O O . VAL B 1 324 ? -2.607 -0.2 -4.141 1 97.38 324 VAL B O 1
ATOM 5659 N N . ILE B 1 325 ? -3.936 1.236 -5.18 1 96.56 325 ILE B N 1
ATOM 5660 C CA . ILE B 1 325 ? -3.342 2.43 -4.586 1 96.56 325 ILE B CA 1
ATOM 5661 C C . ILE B 1 325 ? -4.352 3.104 -3.662 1 96.56 325 ILE B C 1
ATOM 5663 O O . ILE B 1 325 ? -5.418 3.539 -4.105 1 96.56 325 ILE B O 1
ATOM 5667 N N . VAL B 1 326 ? -4.02 3.172 -2.426 1 96.25 326 VAL B N 1
ATOM 5668 C CA . VAL B 1 326 ? -4.91 3.766 -1.436 1 96.25 326 VAL B CA 1
ATOM 5669 C C . VAL B 1 326 ? -4.355 5.113 -0.984 1 96.25 326 VAL B C 1
ATOM 5671 O O . VAL B 1 326 ? -3.172 5.23 -0.664 1 96.25 326 VAL B O 1
ATOM 5674 N N . PHE B 1 327 ? -5.176 6.113 -1.073 1 94.31 327 PHE B N 1
ATOM 5675 C CA . PHE B 1 327 ? -4.75 7.434 -0.629 1 94.31 327 PHE B CA 1
ATOM 5676 C C . PHE B 1 327 ? -5.93 8.227 -0.078 1 94.31 327 PHE B C 1
ATOM 5678 O O . PHE B 1 327 ? -7.078 7.789 -0.18 1 94.31 327 PHE B O 1
ATOM 5685 N N . GLY B 1 328 ? -5.602 9.336 0.58 1 94.94 328 GLY B N 1
ATOM 5686 C CA . GLY B 1 328 ? -6.602 10.188 1.201 1 94.94 328 GLY B CA 1
ATOM 5687 C C . GLY B 1 328 ? -6.148 10.766 2.531 1 94.94 328 GLY B C 1
ATOM 5688 O O . GLY B 1 328 ? -5.066 10.438 3.018 1 94.94 328 GLY B O 1
ATOM 5689 N N . GLN B 1 329 ? -6.992 11.68 3.031 1 95.38 329 GLN B N 1
ATOM 5690 C CA . GLN B 1 329 ? -6.699 12.336 4.301 1 95.38 329 GLN B CA 1
ATOM 5691 C C . GLN B 1 329 ? -7.957 12.453 5.16 1 95.38 329 GLN B C 1
ATOM 5693 O O . GLN B 1 329 ? -9.07 12.469 4.637 1 95.38 329 GLN B O 1
ATOM 5698 N N . ALA B 1 330 ? -7.695 12.477 6.391 1 97.12 330 ALA B N 1
ATOM 5699 C CA . ALA B 1 330 ? -8.773 12.75 7.34 1 97.12 330 ALA B CA 1
ATOM 5700 C C . ALA B 1 330 ? -8.57 14.094 8.031 1 97.12 330 ALA B C 1
ATOM 5702 O O . ALA B 1 330 ? -7.441 14.5 8.289 1 97.12 330 ALA B O 1
ATOM 5703 N N . GLY B 1 331 ? -9.703 14.797 8.211 1 96.12 331 GLY B N 1
ATOM 5704 C CA . GLY B 1 331 ? -9.672 16.062 8.922 1 96.12 331 GLY B CA 1
ATOM 5705 C C . GLY B 1 331 ? -10.57 16.094 10.141 1 96.12 331 GLY B C 1
ATOM 5706 O O . GLY B 1 331 ? -11.648 15.492 10.133 1 96.12 331 GLY B O 1
ATOM 5707 N N . LYS B 1 332 ? -10.133 16.719 11.125 1 96.75 332 LYS B N 1
ATOM 5708 C CA . LYS B 1 332 ? -10.914 16.922 12.344 1 96.75 332 LYS B CA 1
ATOM 5709 C C . LYS B 1 332 ? -10.633 18.297 12.953 1 96.75 332 LYS B C 1
ATOM 5711 O O . LYS B 1 332 ? -9.508 18.797 12.883 1 96.75 332 LYS B O 1
ATOM 5716 N N . PHE B 1 333 ? -11.672 18.828 13.586 1 95.19 333 PHE B N 1
ATOM 5717 C CA . PHE B 1 333 ? -11.539 20.156 14.18 1 95.19 333 PHE B CA 1
ATOM 5718 C C . PHE B 1 333 ? -10.414 20.172 15.211 1 95.19 333 PHE B C 1
ATOM 5720 O O . PHE B 1 333 ? -10.297 19.25 16.031 1 95.19 333 PHE B O 1
ATOM 5727 N N . ASN B 1 334 ? -9.648 21.172 15.016 1 91.44 334 ASN B N 1
ATOM 5728 C CA . ASN B 1 334 ? -8.594 21.453 15.984 1 91.44 334 ASN B CA 1
ATOM 5729 C C . ASN B 1 334 ? -8.461 22.953 16.25 1 91.44 334 ASN B C 1
ATOM 5731 O O . ASN B 1 334 ? -8.531 23.766 15.32 1 91.44 334 ASN B O 1
ATOM 5735 N N . ILE B 1 335 ? -8.234 23.328 17.438 1 82.56 335 ILE B N 1
ATOM 5736 C CA . ILE B 1 335 ? -8.219 24.734 17.844 1 82.56 335 ILE B CA 1
ATOM 5737 C C . ILE B 1 335 ? -6.953 25.406 17.328 1 82.56 335 ILE B C 1
ATOM 5739 O O . ILE B 1 335 ? -6.969 26.609 17.016 1 82.56 335 ILE B O 1
ATOM 5743 N N . VAL B 1 336 ? -5.953 24.656 17.156 1 77.81 336 VAL B N 1
ATOM 5744 C CA . VAL B 1 336 ? -4.66 25.234 16.828 1 77.81 336 VAL B CA 1
ATOM 5745 C C . VAL B 1 336 ? -4.703 25.797 15.398 1 77.81 336 VAL B C 1
ATOM 5747 O O . VAL B 1 336 ? -4.5 27 15.195 1 77.81 336 VAL B O 1
ATOM 5750 N N . PRO B 1 337 ? -4.98 24.906 14.453 1 83.69 337 PRO B N 1
ATOM 5751 C CA . PRO B 1 337 ? -5.055 25.484 13.109 1 83.69 337 PRO B CA 1
ATOM 5752 C C . PRO B 1 337 ? -6.145 26.547 12.984 1 83.69 337 PRO B C 1
ATOM 5754 O O . PRO B 1 337 ? -6 27.5 12.211 1 83.69 337 PRO B O 1
ATOM 5757 N N . THR B 1 338 ? -7.113 26.531 13.711 1 84.25 338 THR B N 1
ATOM 5758 C CA . THR B 1 338 ? -8.172 27.531 13.695 1 84.25 338 THR B CA 1
ATOM 5759 C C . THR B 1 338 ? -7.641 28.891 14.141 1 84.25 338 THR B C 1
ATOM 5761 O O . THR B 1 338 ? -7.832 29.906 13.453 1 84.25 338 THR B O 1
ATOM 5764 N N . LEU B 1 339 ? -6.988 28.938 15.227 1 76.38 339 LEU B N 1
ATOM 5765 C CA . LEU B 1 339 ? -6.469 30.172 15.789 1 76.38 339 LEU B CA 1
ATOM 5766 C C . LEU B 1 339 ? -5.387 30.766 14.883 1 76.38 339 LEU B C 1
ATOM 5768 O O . LEU B 1 339 ? -5.285 31.984 14.742 1 76.38 339 LEU B O 1
ATOM 5772 N N . LEU B 1 340 ? -4.609 29.859 14.336 1 76.62 340 LEU B N 1
ATOM 5773 C CA . LEU B 1 340 ? -3.568 30.328 13.43 1 76.62 340 LEU B CA 1
ATOM 5774 C C . LEU B 1 340 ? -4.176 31.016 12.211 1 76.62 340 LEU B C 1
ATOM 5776 O O . LEU B 1 340 ? -3.711 32.094 11.797 1 76.62 340 LEU B O 1
ATOM 5780 N N . ASN B 1 341 ? -5.188 30.469 11.734 1 82.06 341 ASN B N 1
ATOM 5781 C CA . ASN B 1 341 ? -5.812 31.031 10.547 1 82.06 341 ASN B CA 1
ATOM 5782 C C . ASN B 1 341 ? -6.605 32.281 10.875 1 82.06 341 ASN B C 1
ATOM 5784 O O . ASN B 1 341 ? -6.617 33.25 10.094 1 82.06 341 ASN B O 1
ATOM 5788 N N . VAL B 1 342 ? -7.266 32.281 11.969 1 77.56 342 VAL B N 1
ATOM 5789 C CA . VAL B 1 342 ? -7.969 33.5 12.414 1 77.56 342 VAL B CA 1
ATOM 5790 C C . VAL B 1 342 ? -6.961 34.625 12.68 1 77.56 342 VAL B C 1
ATOM 5792 O O . VAL B 1 342 ? -7.199 35.75 12.32 1 77.56 342 VAL B O 1
ATOM 5795 N N . GLY B 1 343 ? -5.91 34.25 13.289 1 75.56 343 GLY B N 1
ATOM 5796 C CA . GLY B 1 343 ? -4.863 35.219 13.531 1 75.56 343 GLY B CA 1
ATOM 5797 C C . GLY B 1 343 ? -4.316 35.844 12.266 1 75.56 343 GLY B C 1
ATOM 5798 O O . GLY B 1 343 ? -4.129 37.062 12.188 1 75.56 343 GLY B O 1
ATOM 5799 N N . THR B 1 344 ? -4.02 34.969 11.297 1 79.69 344 THR B N 1
ATOM 5800 C CA . THR B 1 344 ? -3.545 35.438 10.016 1 79.69 344 THR B CA 1
ATOM 5801 C C . THR B 1 344 ? -4.582 36.375 9.367 1 79.69 344 THR B C 1
ATOM 5803 O O . THR B 1 344 ? -4.23 37.375 8.742 1 79.69 344 THR B O 1
ATOM 5806 N N . GLY B 1 345 ? -5.738 36 9.461 1 81.06 345 GLY B N 1
ATOM 5807 C CA . GLY B 1 345 ? -6.809 36.844 8.953 1 81.06 345 GLY B CA 1
ATOM 5808 C C . GLY B 1 345 ? -6.863 38.219 9.625 1 81.06 345 GLY B C 1
ATOM 5809 O O . GLY B 1 345 ? -7.031 39.219 8.953 1 81.06 345 GLY B O 1
ATOM 5810 N N . LEU B 1 346 ? -6.699 38.25 10.914 1 77.69 346 LEU B N 1
ATOM 5811 C CA . LEU B 1 346 ? -6.703 39.5 11.664 1 77.69 346 LEU B CA 1
ATOM 5812 C C . LEU B 1 346 ? -5.504 40.375 11.281 1 77.69 346 LEU B C 1
ATOM 5814 O O . LEU B 1 346 ? -5.617 41.594 11.195 1 77.69 346 LEU B O 1
ATOM 5818 N N . ALA B 1 347 ? -4.43 39.688 11.07 1 76.88 347 ALA B N 1
ATOM 5819 C CA . ALA B 1 347 ? -3.248 40.438 10.625 1 76.88 347 ALA B CA 1
ATOM 5820 C C . ALA B 1 347 ? -3.488 41.062 9.266 1 76.88 347 ALA B C 1
ATOM 5822 O O . ALA B 1 347 ? -3.094 42.219 9.039 1 76.88 347 ALA B O 1
ATOM 5823 N N . LEU B 1 348 ? -4.113 40.375 8.492 1 81.5 348 LEU B N 1
ATOM 5824 C CA . LEU B 1 348 ? -4.426 40.906 7.168 1 81.5 348 LEU B CA 1
ATOM 5825 C C . LEU B 1 348 ? -5.387 42.094 7.273 1 81.5 348 LEU B C 1
ATOM 5827 O O . LEU B 1 348 ? -5.273 43.062 6.516 1 81.5 348 LEU B O 1
ATOM 5831 N N . LEU B 1 349 ? -6.305 42.031 8.133 1 83 349 LEU B N 1
ATOM 5832 C CA . LEU B 1 349 ? -7.246 43.125 8.344 1 83 349 LEU B CA 1
ATOM 5833 C C . LEU B 1 349 ? -6.523 44.375 8.859 1 83 349 LEU B C 1
ATOM 5835 O O . LEU B 1 349 ? -6.906 45.5 8.531 1 83 349 LEU B O 1
ATOM 5839 N N . GLY B 1 350 ? -5.543 44.094 9.664 1 77.31 350 GLY B N 1
ATOM 5840 C CA . GLY B 1 350 ? -4.727 45.219 10.133 1 77.31 350 GLY B CA 1
ATOM 5841 C C . GLY B 1 350 ? -3.98 45.906 9.016 1 77.31 350 GLY B C 1
ATOM 5842 O O . GLY B 1 350 ? -3.844 47.156 9.031 1 77.31 350 GLY B O 1
ATOM 5843 N N . LEU B 1 351 ? -3.625 45.125 8.109 1 79.19 351 LEU B N 1
ATOM 5844 C CA . LEU B 1 351 ? -2.889 45.688 6.98 1 79.19 351 LEU B CA 1
ATOM 5845 C C . LEU B 1 351 ? -3.807 46.5 6.09 1 79.19 351 LEU B C 1
ATOM 5847 O O . LEU B 1 351 ? -3.344 47.406 5.367 1 79.19 351 LEU B O 1
ATOM 5851 N N . VAL B 1 352 ? -5.047 46.25 6.145 1 84.19 352 VAL B N 1
ATOM 5852 C CA . VAL B 1 352 ? -6.008 47 5.34 1 84.19 352 VAL B CA 1
ATOM 5853 C C . VAL B 1 352 ? -5.977 48.469 5.73 1 84.19 352 VAL B C 1
ATOM 5855 O O . VAL B 1 352 ? -6.043 49.375 4.871 1 84.19 352 VAL B O 1
ATOM 5858 N N . THR B 1 353 ? -5.863 48.781 7.012 1 78.12 353 THR B N 1
ATOM 5859 C CA . THR B 1 353 ? -5.828 50.156 7.48 1 78.12 353 THR B CA 1
ATOM 5860 C C . THR B 1 353 ? -4.605 50.906 6.93 1 78.12 353 THR B C 1
ATOM 5862 O O . THR B 1 353 ? -4.688 52.062 6.57 1 78.12 353 THR B O 1
ATOM 5865 N N . VAL B 1 354 ? -3.578 50.188 6.867 1 76.81 354 VAL B N 1
ATOM 5866 C CA . VAL B 1 354 ? -2.346 50.781 6.371 1 76.81 354 VAL B CA 1
ATOM 5867 C C . VAL B 1 354 ? -2.486 51.094 4.883 1 76.81 354 VAL B C 1
ATOM 5869 O O . VAL B 1 354 ? -2.082 52.156 4.422 1 76.81 354 VAL B O 1
ATOM 5872 N N . VAL B 1 355 ? -3.078 50.219 4.227 1 81.62 355 VAL B N 1
ATOM 5873 C CA . VAL B 1 355 ? -3.236 50.406 2.785 1 81.62 355 VAL B CA 1
ATOM 5874 C C . VAL B 1 355 ? -4.238 51.5 2.508 1 81.62 355 VAL B C 1
ATOM 5876 O O . VAL B 1 355 ? -4.012 52.344 1.636 1 81.62 355 VAL B O 1
ATOM 5879 N N . CYS B 1 356 ? -5.305 51.531 3.219 1 81.06 356 CYS B N 1
ATOM 5880 C CA . CYS B 1 356 ? -6.305 52.594 3.023 1 81.06 356 CYS B CA 1
ATOM 5881 C C . CYS B 1 356 ? -5.738 53.969 3.357 1 81.06 356 CYS B C 1
ATOM 5883 O O . CYS B 1 356 ? -6.039 54.938 2.68 1 81.06 356 CYS B O 1
ATOM 5885 N N . ASP B 1 357 ? -5.012 54.031 4.402 1 79.38 357 ASP B N 1
ATOM 5886 C CA . ASP B 1 357 ? -4.34 55.25 4.758 1 79.38 357 ASP B CA 1
ATOM 5887 C C . ASP B 1 357 ? -3.438 55.75 3.627 1 79.38 357 ASP B C 1
ATOM 5889 O O . ASP B 1 357 ? -3.404 56.938 3.314 1 79.38 357 ASP B O 1
ATOM 5893 N N . TRP B 1 358 ? -2.803 54.844 3.1 1 80.75 358 TRP B N 1
ATOM 5894 C CA . TRP B 1 358 ? -1.919 55.188 1.989 1 80.75 358 TRP B CA 1
ATOM 5895 C C . TRP B 1 358 ? -2.717 55.688 0.798 1 80.75 358 TRP B C 1
ATOM 5897 O O . TRP B 1 358 ? -2.316 56.656 0.151 1 80.75 358 TRP B O 1
ATOM 5907 N N . ILE B 1 359 ? -3.785 55.156 0.566 1 81.19 359 ILE B N 1
ATOM 5908 C CA . ILE B 1 359 ? -4.625 55.562 -0.552 1 81.19 359 ILE B CA 1
ATOM 5909 C C . ILE B 1 359 ? -5.207 56.969 -0.276 1 81.19 359 ILE B C 1
ATOM 5911 O O . ILE B 1 359 ? -5.23 57.812 -1.161 1 81.19 359 ILE B O 1
ATOM 5915 N N . VAL B 1 360 ? -5.641 57.25 0.937 1 79.06 360 VAL B N 1
ATOM 5916 C CA . VAL B 1 360 ? -6.254 58.5 1.314 1 79.06 360 VAL B CA 1
ATOM 5917 C C . VAL B 1 360 ? -5.219 59.625 1.226 1 79.06 360 VAL B C 1
ATOM 5919 O O . VAL B 1 360 ? -5.535 60.75 0.79 1 79.06 360 VAL B O 1
ATOM 5922 N N . LEU B 1 361 ? -4.023 59.344 1.519 1 78.56 361 LEU B N 1
ATOM 5923 C CA . LEU B 1 361 ? -2.979 60.344 1.574 1 78.56 361 LEU B CA 1
ATOM 5924 C C . LEU B 1 361 ? -2.385 60.594 0.192 1 78.56 361 LEU B C 1
ATOM 5926 O O . LEU B 1 361 ? -1.753 61.625 -0.041 1 78.56 361 LEU B O 1
ATOM 5930 N N . THR B 1 362 ? -2.65 59.688 -0.721 1 77.94 362 THR B N 1
ATOM 5931 C CA . THR B 1 362 ? -2.016 59.844 -2.023 1 77.94 362 THR B CA 1
ATOM 5932 C C . THR B 1 362 ? -3.055 60.156 -3.098 1 77.94 362 THR B C 1
ATOM 5934 O O . THR B 1 362 ? -2.801 60.938 -4.016 1 77.94 362 THR B O 1
ATOM 5937 N N . CYS B 1 363 ? -4.207 59.562 -2.979 1 75.62 363 CYS B N 1
ATOM 5938 C CA . CYS B 1 363 ? -5.109 59.594 -4.121 1 75.62 363 CYS B CA 1
ATOM 5939 C C . CYS B 1 363 ? -6.301 60.5 -3.857 1 75.62 363 CYS B C 1
ATOM 5941 O O . CYS B 1 363 ? -6.996 60.906 -4.789 1 75.62 363 CYS B O 1
ATOM 5943 N N . MET B 1 364 ? -6.562 60.875 -2.607 1 75.81 364 MET B N 1
ATOM 5944 C CA . MET B 1 364 ? -7.789 61.625 -2.342 1 75.81 364 MET B CA 1
ATOM 5945 C C . MET B 1 364 ? -7.57 63.094 -2.541 1 75.81 364 MET B C 1
ATOM 5947 O O . MET B 1 364 ? -6.445 63.594 -2.424 1 75.81 364 MET B O 1
ATOM 5951 N N . THR B 1 365 ? -8.594 63.812 -2.893 1 73.31 365 THR B N 1
ATOM 5952 C CA . THR B 1 365 ? -8.547 65.25 -3.211 1 73.31 365 THR B CA 1
ATOM 5953 C C . THR B 1 365 ? -8.133 66.062 -1.988 1 73.31 365 THR B C 1
ATOM 5955 O O . THR B 1 365 ? -7.391 67 -2.111 1 73.31 365 THR B O 1
ATOM 5958 N N . LYS B 1 366 ? -8.547 65.625 -0.831 1 74.19 366 LYS B N 1
ATOM 5959 C CA . LYS B 1 366 ? -8.242 66.375 0.383 1 74.19 366 LYS B CA 1
ATOM 5960 C C . LYS B 1 366 ? -7.051 65.75 1.116 1 74.19 366 LYS B C 1
ATOM 5962 O O . LYS B 1 366 ? -6.996 65.75 2.348 1 74.19 366 LYS B O 1
ATOM 5967 N N . LYS B 1 367 ? -6.176 65.25 0.378 1 77.19 367 LYS B N 1
ATOM 5968 C CA . LYS B 1 367 ? -5.039 64.5 0.943 1 77.19 367 LYS B CA 1
ATOM 5969 C C . LYS B 1 367 ? -4.203 65.438 1.838 1 77.19 367 LYS B C 1
ATOM 5971 O O . LYS B 1 367 ? -3.668 65 2.855 1 77.19 367 LYS B O 1
ATOM 5976 N N . ASN B 1 368 ? -4.184 66.688 1.496 1 74.75 368 ASN B N 1
ATOM 5977 C CA . ASN B 1 368 ? -3.359 67.625 2.273 1 74.75 368 ASN B CA 1
ATOM 5978 C C . ASN B 1 368 ? -3.961 67.875 3.652 1 74.75 368 ASN B C 1
ATOM 5980 O O . ASN B 1 368 ? -3.236 67.938 4.648 1 74.75 368 ASN B O 1
ATOM 5984 N N . ILE B 1 369 ? -5.262 68 3.703 1 72.5 369 ILE B N 1
ATOM 5985 C CA . ILE B 1 369 ? -5.941 68.188 4.977 1 72.5 369 ILE B CA 1
ATOM 5986 C C . ILE B 1 369 ? -5.809 66.938 5.859 1 72.5 369 ILE B C 1
ATOM 5988 O O . ILE B 1 369 ? -5.543 67.062 7.059 1 72.5 369 ILE B O 1
ATOM 5992 N N . TYR B 1 370 ? -5.891 65.938 5.227 1 74.56 370 TYR B N 1
ATOM 5993 C CA . TYR B 1 370 ? -5.773 64.688 5.98 1 74.56 370 TYR B CA 1
ATOM 5994 C C . TYR B 1 370 ? -4.359 64.5 6.52 1 74.56 370 TYR B C 1
ATOM 5996 O O . TYR B 1 370 ? -4.176 64.062 7.648 1 74.56 370 TYR B O 1
ATOM 6004 N N . ASN B 1 371 ? -3.447 64.938 5.746 1 75.62 371 ASN B N 1
ATOM 6005 C CA . ASN B 1 371 ? -2.051 64.812 6.156 1 75.62 371 ASN B CA 1
ATOM 6006 C C . ASN B 1 371 ? -1.753 65.75 7.348 1 75.62 371 ASN B C 1
ATOM 6008 O O . ASN B 1 371 ? -1.021 65.312 8.258 1 75.62 371 ASN B O 1
ATOM 6012 N N . GLU B 1 372 ? -2.375 66.812 7.371 1 74.94 372 GLU B N 1
ATOM 6013 C CA . GLU B 1 372 ? -2.141 67.75 8.445 1 74.94 372 GLU B CA 1
ATOM 6014 C C . GLU B 1 372 ? -2.785 67.312 9.75 1 74.94 372 GLU B C 1
ATOM 6016 O O . GLU B 1 372 ? -2.258 67.562 10.836 1 74.94 372 GLU B O 1
ATOM 6021 N N . GLU B 1 373 ? -3.838 66.625 9.633 1 75.38 373 GLU B N 1
ATOM 6022 C CA . GLU B 1 373 ? -4.539 66.188 10.836 1 75.38 373 GLU B CA 1
ATOM 6023 C C . GLU B 1 373 ? -3.947 64.875 11.359 1 75.38 373 GLU B C 1
ATOM 6025 O O . GLU B 1 373 ? -3.949 64.625 12.57 1 75.38 373 GLU B O 1
ATOM 6030 N N . LYS B 1 374 ? -3.436 64.312 10.469 1 75.19 374 LYS B N 1
ATOM 6031 C CA . LYS B 1 374 ? -2.926 63 10.859 1 75.19 374 LYS B CA 1
ATOM 6032 C C . LYS B 1 374 ? -1.512 63.094 11.43 1 75.19 374 LYS B C 1
ATOM 6034 O O . LYS B 1 374 ? -1.164 62.406 12.383 1 75.19 374 LYS B O 1
ATOM 6039 N N . TYR B 1 375 ? -0.74 64 10.758 1 71.69 375 TYR B N 1
ATOM 6040 C CA . TYR B 1 375 ? 0.663 64.125 11.148 1 71.69 375 TYR B CA 1
ATOM 6041 C C . TYR B 1 375 ? 0.938 65.375 11.906 1 71.69 375 TYR B C 1
ATOM 6043 O O . TYR B 1 375 ? 0.414 66.438 11.555 1 71.69 375 TYR B O 1
ATOM 6051 N N . SER B 1 376 ? 1.509 65.188 13.086 1 72.25 376 SER B N 1
ATOM 6052 C CA . SER B 1 376 ? 2.066 66.312 13.805 1 72.25 376 SER B CA 1
ATOM 6053 C C . SER B 1 376 ? 3.586 66.375 13.688 1 72.25 376 SER B C 1
ATOM 6055 O O . SER B 1 376 ? 4.262 65.375 13.922 1 72.25 376 SER B O 1
ATOM 6057 N N . TYR B 1 377 ? 4.18 67.438 13.109 1 63.47 377 TYR B N 1
ATOM 6058 C CA . TYR B 1 377 ? 5.609 67.562 12.852 1 63.47 377 TYR B CA 1
ATOM 6059 C C . TYR B 1 377 ? 6.305 68.312 14 1 63.47 377 TYR B C 1
ATOM 6061 O O . TYR B 1 377 ? 5.785 69.25 14.539 1 63.47 377 TYR B O 1
ATOM 6069 N N . VAL B 1 378 ? 7.195 67.562 14.742 1 63.38 378 VAL B N 1
ATOM 6070 C CA . VAL B 1 378 ? 8.016 68.188 15.766 1 63.38 378 VAL B CA 1
ATOM 6071 C C . VAL B 1 378 ? 9.438 68.438 15.242 1 63.38 378 VAL B C 1
ATOM 6073 O O . VAL B 1 378 ? 10.102 67.438 14.852 1 63.38 378 VAL B O 1
ATOM 6076 N N . ASP B 1 379 ? 9.75 69.562 14.836 1 57.16 379 ASP B N 1
ATOM 6077 C CA . ASP B 1 379 ? 11.094 69.875 14.367 1 57.16 379 ASP B CA 1
ATOM 6078 C C . ASP B 1 379 ? 12.094 69.875 15.523 1 57.16 379 ASP B C 1
ATOM 6080 O O . ASP B 1 379 ? 11.719 70.125 16.672 1 57.16 379 ASP B O 1
ATOM 6084 N N . ASP B 1 380 ? 13.25 69.375 15.438 1 54.69 380 ASP B N 1
ATOM 6085 C CA . ASP B 1 380 ? 14.312 69.375 16.438 1 54.69 380 ASP B CA 1
ATOM 6086 C C . ASP B 1 380 ? 14.297 70.688 17.219 1 54.69 380 ASP B C 1
ATOM 6088 O O . ASP B 1 380 ? 14.625 70.75 18.406 1 54.69 380 ASP B O 1
ATOM 6092 N N . PHE B 1 381 ? 14.406 71.875 16.531 1 45.25 381 PHE B N 1
ATOM 6093 C CA . PHE B 1 381 ? 14.883 73.062 17.172 1 45.25 381 PHE B CA 1
ATOM 6094 C C . PHE B 1 381 ? 13.891 73.562 18.219 1 45.25 381 PHE B C 1
ATOM 6096 O O . PHE B 1 381 ? 14.289 74.188 19.219 1 45.25 381 PHE B O 1
ATOM 6103 N N . GLN B 1 382 ? 12.625 73.688 17.938 1 45.28 382 GLN B N 1
ATOM 6104 C CA . GLN B 1 382 ? 11.914 74.562 18.859 1 45.28 382 GLN B CA 1
ATOM 6105 C C . GLN B 1 382 ? 11.688 73.875 20.203 1 45.28 382 GLN B C 1
ATOM 6107 O O . GLN B 1 382 ? 10.867 74.312 21 1 45.28 382 GLN B O 1
ATOM 6112 N N . LEU B 1 383 ? 12.008 72.562 20.453 1 43.62 383 LEU B N 1
ATOM 6113 C CA . LEU B 1 383 ? 11.844 72.125 21.844 1 43.62 383 LEU B CA 1
ATOM 6114 C C . LEU B 1 383 ? 12.484 73.188 22.797 1 43.62 383 LEU B C 1
ATOM 6116 O O . LEU B 1 383 ? 12.188 73.188 24 1 43.62 383 LEU B O 1
ATOM 6120 N N . LEU B 1 384 ? 13.68 73.688 22.438 1 39.25 384 LEU B N 1
ATOM 6121 C CA . LEU B 1 384 ? 14.445 74.375 23.469 1 39.25 384 LEU B CA 1
ATOM 6122 C C . LEU B 1 384 ? 13.766 75.688 23.859 1 39.25 384 LEU B C 1
ATOM 6124 O O . LEU B 1 384 ? 14.219 76.375 24.766 1 39.25 384 LEU B O 1
ATOM 6128 N N . SER B 1 385 ? 12.969 76.312 22.953 1 39.75 385 SER B N 1
ATOM 6129 C CA . SER B 1 385 ? 12.93 77.75 23.312 1 39.75 385 SER B CA 1
ATOM 6130 C C . SER B 1 385 ? 12.094 77.938 24.562 1 39.75 385 SER B C 1
ATOM 6132 O O . SER B 1 385 ? 12 79.062 25.062 1 39.75 385 SER B O 1
ATOM 6134 N N . ASN B 1 386 ? 11.07 77.188 24.891 1 38.53 386 ASN B N 1
ATOM 6135 C CA . ASN B 1 386 ? 10.242 77.875 25.891 1 38.53 386 ASN B CA 1
ATOM 6136 C C . ASN B 1 386 ? 10.953 77.938 27.234 1 38.53 386 ASN B C 1
ATOM 6138 O O . ASN B 1 386 ? 10.344 78.312 28.234 1 38.53 386 ASN B O 1
ATOM 6142 N N . GLU B 1 387 ? 12.07 77.125 27.516 1 34.03 387 GLU B N 1
ATOM 6143 C CA . GLU B 1 387 ? 12.43 77.312 28.922 1 34.03 387 GLU B CA 1
ATOM 6144 C C . GLU B 1 387 ? 13.008 78.688 29.188 1 34.03 387 GLU B C 1
ATOM 6146 O O . GLU B 1 387 ? 13.57 79 30.25 1 34.03 387 GLU B O 1
ATOM 6151 N N . THR B 1 388 ? 13.195 79.625 28.219 1 34.5 388 THR B N 1
ATOM 6152 C CA . THR B 1 388 ? 13.883 80.688 28.938 1 34.5 388 THR B CA 1
ATOM 6153 C C . THR B 1 388 ? 12.977 81.312 30 1 34.5 388 THR B C 1
ATOM 6155 O O . THR B 1 388 ? 11.93 81.875 29.672 1 34.5 388 THR B O 1
ATOM 6158 N N . PRO B 1 389 ? 13.094 80.812 31.344 1 32.94 389 PRO B N 1
ATOM 6159 C CA . PRO B 1 389 ? 12.656 81.812 32.312 1 32.94 389 PRO B CA 1
ATOM 6160 C C . PRO B 1 389 ? 13.328 83.125 32.125 1 32.94 389 PRO B C 1
ATOM 6162 O O . PRO B 1 389 ? 14.438 83.25 31.594 1 32.94 389 PRO B O 1
#

Radius of gyration: 39.25 Å; Cα contacts (8 Å, |Δi|>4): 1535; chains: 2; bounding box: 67×128×96 Å

Sequence (778 aa):
MMKTRGCCASICQCFFEYSTPKILVIRSFKVGTLNRITQALVIAYVIGYVCVLNKGYQDTDAVLSSVTTKVKGIALTNTSDLGLRIWDVADYVIPPQEENSFFVLTNLLITLNQTQSHCPEVPKTGFDCTSDRDCKAGSRDTRGNGVQTGKCVKYSAVDKTCEVLAWCPLELDKEPPNPPMLADAENFTVLIKNSIRYPKFNFNKRNILPYVNKTYLEQCVFNRITDPDCPIFRLKDMVTEANEDFQTMAVHGGVMGVQIRWECDLDMPSSWCVPRYTFRRLDNKDPVNNVAPGYNFRFAKYYKNGNNEETRTLIKGFGIRFDVIVFGQAGKFNIVPTLLNVGTGLALLGLVTVVCDWIVLTCMTKKNIYNEEKYSYVDDFQLLSNETPMMKTRGCCASICQCFFEYSTPKILVIRSFKVGTLNRITQALVIAYVIGYVCVLNKGYQDTDAVLSSVTTKVKGIALTNTSDLGLRIWDVADYVIPPQEENSFFVLTNLLITLNQTQSHCPEVPKTGFDCTSDRDCKAGSRDTRGNGVQTGKCVKYSAVDKTCEVLAWCPLELDKEPPNPPMLADAENFTVLIKNSIRYPKFNFNKRNILPYVNKTYLEQCVFNRITDPDCPIFRLKDMVTEANEDFQTMAVHGGVMGVQIRWECDLDMPSSWCVPRYTFRRLDNKDPVNNVAPGYNFRFAKYYKNGNNEETRTLIKGFGIRFDVIVFGQAGKFNIVPTLLNVGTGLALLGLVTVVCDWIVLTCMTKKNIYNEEKYSYVDDFQLLSNETP

Solvent-accessible surface area (backbone atoms only — not comparable to full-atom values): 41974 Å² total; per-residue (Å²): 117,68,70,61,50,50,54,49,46,48,48,50,48,56,65,72,50,86,86,75,78,54,69,42,75,43,86,34,64,67,59,7,45,52,48,49,50,52,48,48,49,50,49,47,43,41,52,51,41,40,38,58,71,63,38,41,34,34,43,77,34,64,68,43,79,50,60,48,76,50,72,47,56,71,33,73,37,75,44,91,88,73,36,80,40,80,40,42,55,86,71,33,30,58,53,86,71,57,84,43,35,50,27,41,51,16,19,63,46,77,39,71,70,18,30,82,38,76,40,52,39,73,85,42,96,88,37,59,34,93,42,38,88,66,24,55,59,70,40,72,46,59,87,51,81,34,32,24,66,25,40,49,37,70,59,48,99,84,43,37,6,26,23,18,45,20,60,22,68,68,80,75,96,64,80,64,52,81,72,24,61,35,60,53,50,44,70,19,34,34,38,55,48,41,40,40,35,28,72,89,74,72,43,72,52,54,56,70,47,88,83,67,46,71,74,53,63,74,68,50,54,43,30,87,80,87,28,64,68,41,51,29,38,41,47,33,58,48,35,42,69,37,75,42,56,49,68,68,38,24,34,46,12,31,38,35,33,41,34,38,36,42,61,29,58,65,79,47,63,71,84,70,47,52,74,42,80,47,44,37,64,46,65,64,66,45,85,86,37,70,69,80,72,45,31,68,46,46,41,63,50,67,45,61,47,99,84,70,42,67,28,27,36,40,34,42,38,14,15,42,34,39,35,52,45,77,48,46,42,34,34,33,80,34,68,64,44,32,51,53,50,51,48,51,43,52,43,48,55,57,46,48,54,56,52,46,50,52,45,46,57,68,71,41,90,62,17,66,62,48,48,58,69,35,46,44,82,47,66,73,65,69,70,60,59,77,63,65,122,118,70,70,61,52,48,54,51,48,46,48,49,49,56,62,23,37,32,74,41,64,50,40,79,43,69,61,38,71,68,62,48,48,53,48,49,50,53,46,48,51,51,50,46,44,41,52,50,41,40,39,58,72,62,38,40,34,35,44,76,33,62,66,45,76,44,58,49,72,48,69,41,36,62,31,71,37,76,43,91,87,72,34,80,40,72,41,40,52,52,70,33,30,58,62,65,61,53,84,41,34,50,29,40,51,15,18,61,47,77,39,71,69,18,31,83,38,75,37,49,40,74,85,43,96,86,34,58,33,90,40,38,88,66,24,55,58,71,40,76,47,94,87,53,81,38,33,25,66,26,40,47,34,68,60,48,98,84,43,36,6,27,22,17,47,26,63,22,67,68,80,75,94,64,80,62,50,82,73,24,59,34,61,51,49,45,70,17,34,34,37,54,48,41,25,39,33,28,73,86,73,71,42,73,52,53,54,70,46,74,84,62,47,66,73,54,64,74,70,51,52,46,30,87,79,87,29,64,68,40,49,28,37,40,48,32,57,48,34,43,70,38,76,42,56,50,69,68,38,25,33,45,12,30,40,36,33,43,33,38,37,42,61,29,56,64,77,47,63,73,83,70,49,53,74,45,80,47,44,40,69,63,66,68,80,42,82,83,56,68,74,79,71,47,31,70,52,76,51,72,50,67,43,65,48,99,85,68,43,70,30,28,35,41,34,43,36,13,14,42,34,39,36,52,45,76,47,47,40,34,33,33,80,34,69,62,45,32,50,53,50,50,44,52,44,52,44,51,52,55,49,47,54,56,52,46,51,50,45,44,57,68,70,40,92,60,17,66,61,50,48,56,72,69,48,82,87,78,64,83,69,70,73,64,60,76,64,72,124

Foldseek 3Di:
DVVVCVVVVVVVVVVPDDDDDDDDDDPDPVLVVLLVVLLVVLVCCLVVPCCPVVVLQWDKFWKDKFKDKDKFDKFWFADPVPGTDIDTLPRFWPPNDDGQKIWGFFAKDKDPWWAQDKDFWDDDPQFFDDFLCSWDAQDDDPPTAAGFRSGWDDPDPPTIGTMGGHRPPDRDPDFIDPQGRGPVLQFMKMQMWMKMAGVVVGDIDILQDPVDDPVCQVPDEDDVPPHPSHRMYGNQVLQVQQVHGPRVCSRQAFEKEWEWEFAAEPVDDPVVGHIDIHIHTDQDCPVVDNPPDFDWDKDWDWDADPVRGIIIMIMITGTYMYGYHYTYMYIDRDNVSVVVSVVVSVVVSVCSVVVSLVCLLPPNPCNVVVVVVVDDDDDPPVVPPPPPD/DVVVCVVVVVVVVVVPDDDDDDDDDDPDPVLVVLLVVLLVVLVCCLVVPCCPVVVLQWDKFWKDKFKFKDKFDKFWFADPVPGTDIDTLVRFWPPNGDGQKIWGFFAKDKDPWWAQDKDFWDDDPQFFDDFLCSWDAQDDDPPTAAGFRSGWDDPDPPTIGTMGGHRPPDGDPDFIDPQGRGPVLQQMKMQMWMKMAGVVVGDIDILQDPVDDPVCQVDDEDDVPPHPSHRMYGNQVLQVQQVHGDRVCNRQAFEKEWEWEFAAEPVDDPVVGHIDIHIHTDPDPPVVDNPRDFDWDKDWDWDADPVRGIIIMIMITGTYMYGYHYTYMYIDRDNVSVVVSVVVSVVVSVVSVVVSLVCLLPPNPVNVVVCPVVDDDDDPPPVPPPPPD

Organism: Oncorhynchus tshawytscha (NCBI:txid74940)

pLDDT: mean 86.64, std 12.84, range [31.81, 98.38]

InterPro domains:
  IPR001429 P2X purinoreceptor [PIRSF005713] (6-381)
  IPR001429 P2X purinoreceptor [PR01307] (85-93)
  IPR001429 P2X purinoreceptor [PR01307] (160-171)
  IPR001429 P2X purinoreceptor [PR01307] (246-258)
  IPR001429 P2X purinoreceptor [PR01307] (293-303)
  IPR001429 P2X purinoreceptor [PR01307] (313-327)
  IPR001429 P2X purinoreceptor [TIGR00863] (6-375)
  IPR003045 P2X2 purinoceptor [PR01309] (79-97)
  IPR003045 P2X2 purinoceptor [PR01309] (135-145)
  IPR003045 P2X2 purinoceptor [PR01309] (237-252)
  IPR003045 P2X2 purinoceptor [PR01309] (358-377)
  IPR027309 P2X purinoreceptor extracellular domain superfamily [G3DSA:2.60.490.10] (61-345)
  IPR053792 ATP P2X receptor, conserved site [PS01212] (253-279)
  IPR059116 ATP P2X receptor-like [PF00864] (16-376)
  IPR059116 ATP P2X receptor-like [PTHR10125] (6-381)